Protein AF-A0A0C3KUS0-F1 (afdb_monomer_lite)

Structure (mmCIF, N/CA/C/O backbone):
data_AF-A0A0C3KUS0-F1
#
_entry.id   AF-A0A0C3KUS0-F1
#
loop_
_atom_site.group_PDB
_atom_site.id
_atom_site.type_symbol
_atom_site.label_atom_id
_atom_site.label_alt_id
_atom_site.label_comp_id
_atom_site.label_asym_id
_atom_site.label_entity_id
_atom_site.label_seq_id
_atom_site.pdbx_PDB_ins_code
_atom_site.Cartn_x
_atom_site.Cartn_y
_atom_site.Cartn_z
_atom_site.occupancy
_atom_site.B_iso_or_equiv
_atom_site.auth_seq_id
_atom_site.auth_comp_id
_atom_site.auth_asym_id
_atom_site.auth_atom_id
_atom_site.pdbx_PDB_model_num
ATOM 1 N N . MET A 1 1 ? 31.056 18.976 -49.006 1.00 37.88 1 MET A N 1
ATOM 2 C CA . MET A 1 1 ? 29.911 18.720 -48.110 1.00 37.88 1 MET A CA 1
ATOM 3 C C . MET A 1 1 ? 30.468 18.470 -46.722 1.00 37.88 1 MET A C 1
ATOM 5 O O . MET A 1 1 ? 31.389 17.664 -46.638 1.00 37.88 1 MET A O 1
ATOM 9 N N . PRO A 1 2 ? 29.999 19.153 -45.667 1.00 34.62 2 PRO A N 1
ATOM 10 C CA . PRO A 1 2 ? 30.269 18.672 -44.319 1.00 34.62 2 PRO A CA 1
ATOM 11 C C . PRO A 1 2 ? 29.607 17.288 -44.160 1.00 34.62 2 PRO A C 1
ATOM 13 O O . PRO A 1 2 ? 28.601 17.031 -44.833 1.00 34.62 2 PRO A O 1
ATOM 16 N N . PRO A 1 3 ? 30.160 16.377 -43.341 1.00 36.38 3 PRO A N 1
ATOM 17 C CA . PRO A 1 3 ? 29.471 15.131 -43.033 1.00 36.38 3 PRO A CA 1
ATOM 18 C C . PRO A 1 3 ? 28.109 15.465 -42.404 1.00 36.38 3 PRO A C 1
ATOM 20 O O . PRO A 1 3 ? 27.997 16.493 -41.727 1.00 36.38 3 PRO A O 1
ATOM 23 N N . PRO A 1 4 ? 27.064 14.649 -42.625 1.00 38.53 4 PRO A N 1
ATOM 24 C CA . PRO A 1 4 ? 25.811 14.840 -41.918 1.00 38.53 4 PRO A CA 1
ATOM 25 C C . PRO A 1 4 ? 26.123 14.771 -40.425 1.00 38.53 4 PRO A C 1
ATOM 27 O O . PRO A 1 4 ? 26.674 13.779 -39.947 1.00 38.53 4 PRO A O 1
ATOM 30 N N . SER A 1 5 ? 25.817 15.845 -39.700 1.00 40.88 5 SER A N 1
ATOM 31 C CA . SER A 1 5 ? 25.802 15.841 -38.246 1.00 40.88 5 SER A CA 1
ATOM 32 C C . SER A 1 5 ? 24.797 14.774 -37.827 1.00 40.88 5 SER A C 1
ATOM 34 O O . SER A 1 5 ? 23.591 15.016 -37.827 1.00 40.88 5 SER A O 1
ATOM 36 N N . ALA A 1 6 ? 25.276 13.563 -37.549 1.00 42.50 6 ALA A N 1
ATOM 37 C CA . ALA A 1 6 ? 24.488 12.565 -36.862 1.00 42.50 6 ALA A CA 1
ATOM 38 C C . ALA A 1 6 ? 24.165 13.186 -35.504 1.00 42.50 6 ALA A C 1
ATOM 40 O O . ALA A 1 6 ? 25.028 13.259 -34.631 1.00 42.50 6 ALA A O 1
ATOM 41 N N . ASN A 1 7 ? 22.949 13.712 -35.351 1.00 44.66 7 ASN A N 1
ATOM 42 C CA . ASN A 1 7 ? 22.385 13.937 -34.033 1.00 44.66 7 ASN A CA 1
ATOM 43 C C . ASN A 1 7 ? 22.395 12.560 -33.370 1.00 44.66 7 ASN A C 1
ATOM 45 O O . ASN A 1 7 ? 21.520 11.747 -33.654 1.00 44.66 7 ASN A O 1
ATOM 49 N N . LEU A 1 8 ? 23.442 12.261 -32.594 1.00 57.81 8 LEU A N 1
ATOM 50 C CA . LEU A 1 8 ? 23.548 11.029 -31.827 1.00 57.81 8 LEU A CA 1
ATOM 51 C C . LEU A 1 8 ? 22.375 11.036 -30.853 1.00 57.81 8 LEU A C 1
ATOM 53 O O . LEU A 1 8 ? 22.405 11.709 -29.823 1.00 57.81 8 LEU A O 1
ATOM 57 N N . VAL A 1 9 ? 21.306 10.340 -31.231 1.00 66.44 9 VAL A N 1
ATOM 58 C CA . VAL A 1 9 ? 20.186 10.076 -30.344 1.00 66.44 9 VAL A CA 1
ATOM 59 C C . VAL A 1 9 ? 20.762 9.281 -29.186 1.00 66.44 9 VAL A C 1
ATOM 61 O O . VAL A 1 9 ? 21.372 8.233 -29.371 1.00 66.44 9 VAL A O 1
ATOM 64 N N . ARG A 1 10 ? 20.668 9.842 -27.982 1.00 82.50 10 ARG A N 1
ATOM 65 C CA . ARG A 1 10 ? 21.122 9.150 -26.787 1.00 82.50 10 ARG A CA 1
ATOM 66 C C . ARG A 1 10 ? 20.001 8.214 -26.335 1.00 82.50 10 ARG A C 1
ATOM 68 O O . ARG A 1 10 ? 18.933 8.722 -25.967 1.00 82.50 10 ARG A O 1
ATOM 75 N N . PRO A 1 11 ? 20.223 6.890 -26.302 1.00 90.06 11 PRO A N 1
ATOM 76 C CA . PRO A 1 11 ? 19.172 5.953 -25.948 1.00 90.06 11 PRO A CA 1
ATOM 77 C C . PRO A 1 11 ? 18.719 6.150 -24.499 1.00 90.06 11 PRO A C 1
ATOM 79 O O . PRO A 1 11 ? 19.518 6.442 -23.599 1.00 90.06 11 PRO A O 1
ATOM 82 N N . LEU A 1 12 ? 17.425 5.951 -24.252 1.00 95.62 12 LEU A N 1
ATOM 83 C CA . LEU A 1 12 ? 16.867 5.903 -22.904 1.00 95.62 12 LEU A CA 1
ATOM 84 C C . LEU A 1 12 ? 16.574 4.452 -22.549 1.00 95.62 12 LEU A C 1
ATOM 86 O O . LEU A 1 12 ? 15.675 3.841 -23.107 1.00 95.62 12 LEU A O 1
ATOM 90 N N . LYS A 1 13 ? 17.288 3.910 -21.568 1.00 97.69 13 LYS A N 1
ATOM 91 C CA . LYS A 1 13 ? 17.027 2.590 -21.011 1.00 97.69 13 LYS A CA 1
ATOM 92 C C . LYS A 1 13 ? 16.808 2.717 -19.512 1.00 97.69 13 LYS A C 1
ATOM 94 O O . LYS A 1 13 ? 17.746 2.972 -18.754 1.00 97.69 13 LYS A O 1
ATOM 99 N N . LEU A 1 14 ? 15.553 2.568 -19.105 1.00 98.62 14 LEU A N 1
ATOM 100 C CA . LEU A 1 14 ? 15.075 2.800 -17.749 1.00 98.62 14 LEU A CA 1
ATOM 101 C C . LEU A 1 14 ? 14.833 1.476 -17.019 1.00 98.62 14 LEU A C 1
ATOM 103 O O . LEU A 1 14 ? 13.995 0.683 -17.444 1.00 98.62 14 LEU A O 1
ATOM 107 N N . ALA A 1 15 ? 15.515 1.270 -15.892 1.00 98.69 15 ALA A N 1
ATOM 108 C CA . ALA A 1 15 ? 15.130 0.260 -14.909 1.00 98.69 15 ALA A CA 1
ATOM 109 C C . ALA A 1 15 ? 14.113 0.856 -13.933 1.00 98.69 15 ALA A C 1
ATOM 111 O O . ALA A 1 15 ? 14.375 1.889 -13.322 1.00 98.69 15 ALA A O 1
ATOM 112 N N . VAL A 1 16 ? 12.979 0.191 -13.741 1.00 98.81 16 VAL A N 1
ATOM 113 C CA . VAL A 1 16 ? 11.971 0.535 -12.734 1.00 98.81 16 VAL A CA 1
ATOM 114 C C . VAL A 1 16 ? 11.937 -0.574 -11.687 1.00 98.81 16 VAL A C 1
ATOM 116 O O . VAL A 1 16 ? 11.690 -1.728 -12.022 1.00 98.81 16 VAL A O 1
ATOM 119 N N . VAL A 1 17 ? 12.195 -0.242 -10.422 1.00 98.06 17 VAL A N 1
ATOM 120 C CA . VAL A 1 17 ? 12.192 -1.202 -9.307 1.00 98.06 17 VAL A CA 1
ATOM 121 C C . VAL A 1 17 ? 10.902 -1.055 -8.508 1.00 98.06 17 VAL A C 1
ATOM 123 O O . VAL A 1 17 ? 10.685 -0.041 -7.846 1.00 98.06 17 VAL A O 1
ATOM 126 N N . GLY A 1 18 ? 10.070 -2.089 -8.554 1.00 97.44 18 GLY A N 1
ATOM 127 C CA . GLY A 1 18 ? 8.679 -2.118 -8.113 1.00 97.44 18 GLY A CA 1
ATOM 128 C C . GLY A 1 18 ? 7.721 -2.141 -9.309 1.00 97.44 18 GLY A C 1
ATOM 129 O O . GLY A 1 18 ? 7.984 -1.524 -10.336 1.00 97.44 18 GLY A O 1
ATOM 130 N N . ALA A 1 19 ? 6.584 -2.817 -9.151 1.00 97.75 19 ALA A N 1
ATOM 131 C CA . ALA A 1 19 ? 5.510 -2.937 -10.138 1.00 97.75 19 ALA A CA 1
ATOM 132 C C . ALA A 1 19 ? 4.144 -2.550 -9.553 1.00 97.75 19 ALA A C 1
ATOM 134 O O . ALA A 1 19 ? 3.105 -3.112 -9.897 1.00 97.75 19 ALA A O 1
ATOM 135 N N . GLY A 1 20 ? 4.137 -1.588 -8.628 1.00 97.81 20 GLY A N 1
ATOM 136 C CA . GLY A 1 20 ? 2.919 -0.940 -8.142 1.00 97.81 20 GLY A CA 1
ATOM 137 C C . GLY A 1 20 ? 2.431 0.196 -9.058 1.00 97.81 20 GLY A C 1
ATOM 138 O O . GLY A 1 20 ? 3.017 0.453 -10.111 1.00 97.81 20 GLY A O 1
ATOM 139 N N . PRO A 1 21 ? 1.397 0.947 -8.637 1.00 97.88 21 PRO A N 1
ATOM 140 C CA . PRO A 1 21 ? 0.836 2.054 -9.410 1.00 97.88 21 PRO A CA 1
ATOM 141 C C . PRO A 1 21 ? 1.848 3.093 -9.884 1.00 97.88 21 PRO A C 1
ATOM 143 O O . PRO A 1 21 ? 1.841 3.450 -11.057 1.00 97.88 21 PRO A O 1
ATOM 146 N N . SER A 1 22 ? 2.725 3.583 -8.999 1.00 98.00 22 SER A N 1
ATOM 147 C CA . SER A 1 22 ? 3.685 4.631 -9.374 1.00 98.00 22 SER A CA 1
ATOM 148 C C . SER A 1 22 ? 4.655 4.156 -10.453 1.00 98.00 22 SER A C 1
ATOM 150 O O . SER A 1 22 ? 4.981 4.920 -11.355 1.00 98.00 22 SER A O 1
ATOM 152 N N . ALA A 1 23 ? 5.048 2.882 -10.409 1.00 98.62 23 ALA A N 1
ATOM 153 C CA . ALA A 1 23 ? 5.911 2.268 -11.406 1.00 98.62 23 ALA A CA 1
ATOM 154 C C . ALA A 1 23 ? 5.249 2.252 -12.791 1.00 98.62 23 ALA A C 1
ATOM 156 O O . ALA A 1 23 ? 5.825 2.748 -13.759 1.00 98.62 23 ALA A O 1
ATOM 157 N N . PHE A 1 24 ? 4.016 1.740 -12.879 1.00 98.69 24 PHE A N 1
ATOM 158 C CA . PHE A 1 24 ? 3.283 1.681 -14.142 1.00 98.69 24 PHE A CA 1
ATOM 159 C C . PHE A 1 24 ? 2.906 3.060 -14.676 1.00 98.69 24 PHE A C 1
ATOM 161 O O . PHE A 1 24 ? 3.038 3.296 -15.874 1.00 98.69 24 PHE A O 1
ATOM 168 N N . TYR A 1 25 ? 2.480 3.994 -13.822 1.00 98.69 25 TYR A N 1
ATOM 169 C CA . TYR A 1 25 ? 2.175 5.353 -14.270 1.00 98.69 25 TYR A CA 1
ATOM 170 C C . TYR A 1 25 ? 3.420 6.073 -14.796 1.00 98.69 25 TYR A C 1
ATOM 172 O O . TYR A 1 25 ? 3.344 6.705 -15.850 1.00 98.69 25 TYR A O 1
ATOM 180 N N . ALA A 1 26 ? 4.570 5.935 -14.131 1.00 98.75 26 ALA A N 1
ATOM 181 C CA . ALA A 1 26 ? 5.819 6.510 -14.619 1.00 98.75 26 ALA A CA 1
ATOM 182 C C . ALA A 1 26 ? 6.256 5.871 -15.948 1.00 98.75 26 ALA A C 1
ATOM 184 O O . ALA A 1 26 ? 6.544 6.594 -16.900 1.00 98.75 26 ALA A O 1
ATOM 185 N N . ALA A 1 27 ? 6.229 4.537 -16.050 1.00 98.69 27 ALA A N 1
ATOM 186 C CA . ALA A 1 27 ? 6.541 3.813 -17.285 1.00 98.69 27 ALA A CA 1
ATOM 187 C C . ALA A 1 27 ? 5.629 4.242 -18.447 1.00 98.69 27 ALA A C 1
ATOM 189 O O . ALA A 1 27 ? 6.111 4.596 -19.523 1.00 98.69 27 ALA A O 1
ATOM 190 N N . SER A 1 28 ? 4.316 4.294 -18.204 1.00 98.50 28 SER A N 1
ATOM 191 C CA . SER A 1 28 ? 3.319 4.721 -19.188 1.00 98.50 28 SER A CA 1
ATOM 192 C C . SER A 1 28 ? 3.566 6.153 -19.655 1.00 98.50 28 SER A C 1
ATOM 194 O O . SER A 1 28 ? 3.510 6.447 -20.850 1.00 98.50 28 SER A O 1
ATOM 196 N N . ARG A 1 29 ? 3.893 7.057 -18.722 1.00 98.50 29 ARG A N 1
ATOM 197 C CA . ARG A 1 29 ? 4.201 8.451 -19.041 1.00 98.50 29 ARG A CA 1
ATOM 198 C C . ARG A 1 29 ? 5.455 8.559 -19.900 1.00 98.50 29 ARG A C 1
ATOM 200 O O . ARG A 1 29 ? 5.382 9.215 -20.936 1.00 98.50 29 ARG A O 1
ATOM 207 N N . VAL A 1 30 ? 6.542 7.879 -19.527 1.00 98.50 30 VAL A N 1
ATOM 208 C CA . VAL A 1 30 ? 7.796 7.841 -20.300 1.00 98.50 30 VAL A CA 1
ATOM 209 C C . VAL A 1 30 ? 7.543 7.370 -21.733 1.00 98.50 30 VAL A C 1
ATOM 211 O O . VAL A 1 30 ? 7.866 8.090 -22.675 1.00 98.50 30 VAL A O 1
ATOM 214 N N . LEU A 1 31 ? 6.890 6.217 -21.904 1.00 98.12 31 LEU A N 1
ATOM 215 C CA . LEU A 1 31 ? 6.617 5.635 -23.223 1.00 98.12 31 LEU A CA 1
ATOM 216 C C . LEU A 1 31 ? 5.668 6.495 -24.069 1.00 98.12 31 LEU A C 1
ATOM 218 O O . LEU A 1 31 ? 5.850 6.596 -25.281 1.00 98.12 31 LEU A O 1
ATOM 222 N N . SER A 1 32 ? 4.684 7.151 -23.443 1.00 97.31 32 SER A N 1
ATOM 223 C CA . SER A 1 32 ? 3.756 8.052 -24.143 1.00 97.31 32 SER A CA 1
ATOM 224 C C . SER A 1 32 ? 4.413 9.352 -24.614 1.00 97.31 32 SER A C 1
ATOM 226 O O . SER A 1 32 ? 4.034 9.906 -25.642 1.00 97.31 32 SER A O 1
ATOM 228 N N . LYS A 1 33 ? 5.392 9.856 -23.855 1.00 97.06 33 LYS A N 1
ATOM 229 C CA . LYS A 1 33 ? 6.109 11.105 -24.142 1.00 97.06 33 LYS A CA 1
ATOM 230 C C . LYS A 1 33 ? 7.276 10.916 -25.103 1.00 97.06 33 LYS A C 1
ATOM 232 O O . LYS A 1 33 ? 7.733 11.896 -25.684 1.00 97.06 33 LYS A O 1
ATOM 237 N N . LEU A 1 34 ? 7.714 9.677 -25.300 1.00 95.38 34 LEU A N 1
ATOM 238 C CA . LEU A 1 34 ? 8.667 9.278 -26.326 1.00 95.38 34 LEU A CA 1
ATOM 239 C C . LEU A 1 34 ? 7.976 8.309 -27.295 1.00 95.38 34 LEU A C 1
ATOM 241 O O . LEU A 1 34 ? 8.168 7.108 -27.155 1.00 95.38 34 LEU A O 1
ATOM 245 N N . PRO A 1 35 ? 7.138 8.766 -28.242 1.00 94.38 35 PRO A N 1
ATOM 246 C CA . PRO A 1 35 ? 6.427 7.867 -29.153 1.00 94.38 35 PRO A CA 1
ATOM 247 C C . PRO A 1 35 ? 7.394 7.024 -29.992 1.00 94.38 35 PRO A C 1
ATOM 249 O O . PRO A 1 35 ? 8.399 7.544 -30.462 1.00 94.38 35 PRO A O 1
ATOM 252 N N . SER A 1 36 ? 7.079 5.750 -30.238 1.00 93.69 36 SER A N 1
ATOM 253 C CA . SER A 1 36 ? 7.940 4.839 -31.018 1.00 93.69 36 SER A CA 1
ATOM 254 C C . SER A 1 36 ? 8.195 5.297 -32.458 1.00 93.69 36 SER A C 1
ATOM 256 O O . SER A 1 36 ? 9.147 4.850 -33.080 1.00 93.69 36 SER A O 1
ATOM 258 N N . SER A 1 37 ? 7.370 6.206 -32.981 1.00 92.69 37 SER A N 1
ATOM 259 C CA . SER A 1 37 ? 7.541 6.823 -34.297 1.00 92.69 37 SER A CA 1
ATOM 260 C C . SER A 1 37 ? 8.621 7.913 -34.345 1.00 92.69 37 SER A C 1
ATOM 262 O O . SER A 1 37 ? 8.830 8.497 -35.406 1.00 92.69 37 SER A O 1
ATOM 264 N N . THR A 1 38 ? 9.249 8.268 -33.218 1.00 91.75 38 THR A N 1
ATOM 265 C CA . THR A 1 38 ? 10.353 9.239 -33.170 1.00 91.75 38 THR A CA 1
ATOM 266 C C . THR A 1 38 ? 11.688 8.523 -32.963 1.00 91.75 38 THR A C 1
ATOM 268 O O . THR A 1 38 ? 11.710 7.504 -32.272 1.00 91.75 38 THR A O 1
ATOM 271 N N . PRO A 1 39 ? 12.817 9.065 -33.464 1.00 89.00 39 PRO A N 1
ATOM 272 C CA . PRO A 1 39 ? 14.133 8.454 -33.251 1.00 89.00 39 PRO A CA 1
ATOM 273 C C . PRO A 1 39 ? 14.453 8.219 -31.766 1.00 89.00 39 PRO A C 1
ATOM 275 O O . PRO A 1 39 ? 14.953 7.169 -31.381 1.00 89.00 39 PRO A O 1
ATOM 278 N N . GLN A 1 40 ? 14.095 9.172 -30.898 1.00 88.31 40 GLN A N 1
ATOM 279 C CA . GLN A 1 40 ? 14.289 9.048 -29.450 1.00 88.31 40 GLN A CA 1
ATOM 280 C C . GLN A 1 40 ? 13.403 7.964 -28.824 1.00 88.31 40 GLN A C 1
ATOM 282 O O . GLN A 1 40 ? 13.812 7.313 -27.864 1.00 88.31 40 GLN A O 1
ATOM 287 N N . GLY A 1 41 ? 12.171 7.804 -29.312 1.00 92.88 41 GLY A N 1
ATOM 288 C CA . GLY A 1 41 ? 11.238 6.815 -28.785 1.00 92.88 41 GLY A CA 1
ATOM 289 C C . GLY A 1 41 ? 11.485 5.405 -29.303 1.00 92.88 41 GLY A C 1
ATOM 290 O O . GLY A 1 41 ? 11.205 4.453 -28.575 1.00 92.88 41 GLY A O 1
ATOM 291 N N . GLU A 1 42 ? 12.039 5.253 -30.504 1.00 93.25 42 GLU A N 1
ATOM 292 C CA . GLU A 1 42 ? 12.464 3.960 -31.048 1.00 93.25 42 GLU A CA 1
ATOM 293 C C . GLU A 1 42 ? 13.553 3.313 -30.178 1.00 93.25 42 GLU A C 1
ATOM 295 O O . GLU A 1 42 ? 13.505 2.112 -29.916 1.00 93.25 42 GLU A O 1
ATOM 300 N N . GLU A 1 43 ? 14.475 4.113 -29.640 1.00 93.06 43 GLU A N 1
ATOM 301 C CA . GLU A 1 43 ? 15.557 3.656 -28.756 1.00 93.06 43 GLU A CA 1
ATOM 302 C C . GLU A 1 43 ? 15.194 3.664 -27.259 1.00 93.06 43 GLU A C 1
ATOM 304 O O . GLU A 1 43 ? 16.028 3.351 -26.404 1.00 93.06 43 GLU A O 1
ATOM 309 N N . ALA A 1 44 ? 13.955 4.018 -26.907 1.00 96.44 44 ALA A N 1
ATOM 310 C CA . ALA A 1 44 ? 13.500 3.987 -25.524 1.00 96.44 44 ALA A CA 1
ATOM 311 C C . ALA A 1 44 ? 13.179 2.549 -25.089 1.00 96.44 44 ALA A C 1
ATOM 313 O O . ALA A 1 44 ? 12.483 1.826 -25.800 1.00 96.44 44 ALA A O 1
ATOM 314 N N . ARG A 1 45 ? 13.640 2.131 -23.908 1.00 98.12 45 ARG A N 1
ATOM 315 C CA . ARG A 1 45 ? 13.311 0.846 -23.271 1.00 98.12 45 ARG A CA 1
ATOM 316 C C . ARG A 1 45 ? 12.981 1.041 -21.799 1.00 98.12 45 ARG A C 1
ATOM 318 O O . ARG A 1 45 ? 13.667 1.788 -21.098 1.00 98.12 45 ARG A O 1
ATOM 325 N N . VAL A 1 46 ? 11.958 0.339 -21.318 1.00 98.69 46 VAL A N 1
ATOM 326 C CA . VAL A 1 46 ? 11.548 0.337 -19.908 1.00 98.69 46 VAL A CA 1
ATOM 327 C C . VAL A 1 46 ? 11.507 -1.098 -19.398 1.00 98.69 46 VAL A C 1
ATOM 329 O O . VAL A 1 46 ? 10.688 -1.895 -19.842 1.00 98.69 46 VAL A O 1
ATOM 332 N N . HIS A 1 47 ? 12.386 -1.433 -18.455 1.00 98.75 47 HIS A N 1
ATOM 333 C CA . HIS A 1 47 ? 12.413 -2.738 -17.795 1.00 98.75 47 HIS A CA 1
ATOM 334 C C . HIS A 1 47 ? 11.911 -2.578 -16.365 1.00 98.75 47 HIS A C 1
ATOM 336 O O . HIS A 1 47 ? 12.499 -1.837 -15.579 1.00 98.75 47 HIS A O 1
ATOM 342 N N . MET A 1 48 ? 10.841 -3.279 -16.020 1.00 98.81 48 MET A N 1
ATOM 343 C CA . MET A 1 48 ? 10.216 -3.234 -14.708 1.00 98.81 48 MET A CA 1
ATOM 344 C C . MET A 1 48 ? 10.493 -4.517 -13.933 1.00 98.81 48 MET A C 1
ATOM 346 O O . MET A 1 48 ? 10.257 -5.613 -14.432 1.00 98.81 48 MET A O 1
ATOM 350 N N . TYR A 1 49 ? 10.948 -4.368 -12.696 1.00 98.50 49 TYR A N 1
ATOM 351 C CA . TYR A 1 49 ? 11.311 -5.453 -11.794 1.00 98.50 49 TYR A CA 1
ATOM 352 C C . TYR A 1 49 ? 10.388 -5.462 -10.584 1.00 98.50 49 TYR A C 1
ATOM 354 O O . TYR A 1 49 ? 10.134 -4.405 -10.011 1.00 98.50 49 TYR A O 1
ATOM 362 N N . ASP A 1 50 ? 9.935 -6.630 -10.133 1.00 96.88 50 ASP A N 1
ATOM 363 C CA . ASP A 1 50 ? 9.261 -6.746 -8.838 1.00 96.88 50 ASP A CA 1
ATOM 364 C C . ASP A 1 50 ? 9.672 -8.015 -8.094 1.00 96.88 50 ASP A C 1
ATOM 366 O O . ASP A 1 50 ? 9.792 -9.095 -8.674 1.00 96.88 50 ASP A O 1
ATOM 370 N N . LYS A 1 51 ? 9.854 -7.879 -6.778 1.00 94.06 51 LYS A N 1
ATOM 371 C CA . LYS A 1 51 ? 10.168 -8.998 -5.881 1.00 94.06 51 LYS A CA 1
ATOM 372 C C . LYS A 1 51 ? 9.012 -9.995 -5.768 1.00 94.06 51 LYS A C 1
ATOM 374 O O . LYS A 1 51 ? 9.242 -11.165 -5.484 1.00 94.06 51 LYS A O 1
ATOM 379 N N . SER A 1 52 ? 7.778 -9.531 -5.948 1.00 94.31 52 SER A N 1
ATOM 380 C CA . SER A 1 52 ? 6.583 -10.354 -6.067 1.00 94.31 52 SER A CA 1
ATOM 381 C C . SER A 1 52 ? 6.516 -10.970 -7.459 1.00 94.31 52 SER A C 1
ATOM 383 O O . SER A 1 52 ? 6.879 -10.349 -8.457 1.00 94.31 52 SER A O 1
ATOM 385 N N . TRP A 1 53 ? 6.018 -12.201 -7.532 1.00 93.62 53 TRP A N 1
ATOM 386 C CA . TRP A 1 53 ? 5.737 -12.870 -8.800 1.00 93.62 53 TRP A CA 1
ATOM 387 C C . TRP A 1 53 ? 4.534 -12.255 -9.529 1.00 93.62 53 TRP A C 1
ATOM 389 O O . TRP A 1 53 ? 4.509 -12.264 -10.756 1.00 93.62 53 TRP A O 1
ATOM 399 N N . ALA A 1 54 ? 3.560 -11.713 -8.791 1.00 96.12 54 ALA A N 1
ATOM 400 C CA . ALA A 1 54 ? 2.430 -10.984 -9.358 1.00 96.12 54 ALA A CA 1
ATOM 401 C C . ALA A 1 54 ? 2.703 -9.468 -9.366 1.00 96.12 54 ALA A C 1
ATOM 403 O O . ALA A 1 54 ? 3.179 -8.946 -8.347 1.00 96.12 54 ALA A O 1
ATOM 404 N N . PRO A 1 55 ? 2.345 -8.751 -10.447 1.00 97.12 55 PRO A N 1
ATOM 405 C CA . PRO A 1 55 ? 2.466 -7.302 -10.547 1.00 97.12 55 PRO A CA 1
ATOM 406 C C . PRO A 1 55 ? 1.338 -6.572 -9.791 1.00 97.12 55 PRO A C 1
ATOM 408 O O . PRO A 1 55 ? 0.541 -7.153 -9.052 1.00 97.12 55 PRO A O 1
ATOM 411 N N . HIS A 1 56 ? 1.273 -5.257 -10.010 1.00 97.62 56 HIS A N 1
ATOM 412 C CA . HIS A 1 56 ? 0.255 -4.301 -9.553 1.00 97.62 56 HIS A CA 1
ATOM 413 C C . HIS A 1 56 ? 0.375 -3.850 -8.091 1.00 97.62 56 HIS A C 1
ATOM 415 O O . HIS A 1 56 ? -0.334 -2.927 -7.673 1.00 97.62 56 HIS A O 1
ATOM 421 N N . GLY A 1 57 ? 1.296 -4.430 -7.314 1.00 96.00 57 GLY A N 1
ATOM 422 C CA . GLY A 1 57 ? 1.585 -4.019 -5.939 1.00 96.00 57 GLY A CA 1
ATOM 423 C C . GLY A 1 57 ? 0.312 -3.917 -5.093 1.00 96.00 57 GLY A C 1
ATOM 424 O O . GLY A 1 57 ? -0.504 -4.835 -5.074 1.00 96.00 57 GLY A O 1
ATOM 425 N N . LEU A 1 58 ? 0.099 -2.775 -4.432 1.00 95.19 58 LEU A N 1
ATOM 426 C CA . LEU A 1 58 ? -1.072 -2.554 -3.571 1.00 95.19 58 LEU A CA 1
ATOM 427 C C . LEU A 1 58 ? -2.420 -2.538 -4.305 1.00 95.19 58 LEU A C 1
ATOM 429 O O . LEU A 1 58 ? -3.441 -2.657 -3.644 1.00 95.19 58 LEU A O 1
ATOM 433 N N . VAL A 1 59 ? -2.481 -2.432 -5.636 1.00 96.69 59 VAL A N 1
ATOM 434 C CA . VAL A 1 59 ? -3.773 -2.606 -6.333 1.00 96.69 59 VAL A CA 1
ATOM 435 C C . VAL A 1 59 ? -4.255 -4.046 -6.207 1.00 96.69 59 VAL A C 1
ATOM 437 O O . VAL A 1 59 ? -5.442 -4.290 -6.020 1.00 96.69 59 VAL A O 1
ATOM 440 N N . ARG A 1 60 ? -3.322 -5.002 -6.246 1.00 96.12 60 ARG A N 1
ATOM 441 C CA . ARG A 1 60 ? -3.606 -6.414 -5.992 1.00 96.12 60 ARG A CA 1
ATOM 442 C C . ARG A 1 60 ? -3.616 -6.716 -4.494 1.00 96.12 60 ARG A C 1
ATOM 444 O O . ARG A 1 60 ? -4.556 -7.332 -4.003 1.00 96.12 60 ARG A O 1
ATOM 451 N N . TYR A 1 61 ? -2.597 -6.266 -3.769 1.00 95.06 61 TYR A N 1
ATOM 452 C CA . TYR A 1 61 ? -2.304 -6.682 -2.392 1.00 95.06 61 TYR A CA 1
ATOM 453 C C . TYR A 1 61 ? -2.613 -5.641 -1.308 1.00 95.06 61 TYR A C 1
ATOM 455 O O . TYR A 1 61 ? -2.062 -5.704 -0.214 1.00 95.06 61 TYR A O 1
ATOM 463 N N . GLY A 1 62 ? -3.457 -4.655 -1.606 1.00 94.31 62 GLY A N 1
ATOM 464 C CA . GLY A 1 62 ? -3.809 -3.591 -0.662 1.00 94.31 62 GLY A CA 1
ATOM 465 C C . GLY A 1 62 ? -5.248 -3.107 -0.790 1.00 94.31 62 GLY A C 1
ATOM 466 O O . GLY A 1 62 ? -5.938 -2.990 0.214 1.00 94.31 62 GLY A O 1
ATOM 467 N N . VAL A 1 63 ? -5.706 -2.838 -2.014 1.00 95.06 63 VAL A N 1
ATOM 468 C CA . VAL A 1 63 ? -7.092 -2.448 -2.292 1.00 95.06 63 VAL A CA 1
ATOM 469 C C . VAL A 1 63 ? -8.024 -3.565 -1.840 1.00 95.06 63 VAL A C 1
ATOM 471 O O . VAL A 1 63 ? -7.847 -4.725 -2.224 1.00 95.06 63 VAL A O 1
ATOM 474 N N . ALA A 1 64 ? -9.016 -3.191 -1.034 1.00 93.62 64 ALA A N 1
ATOM 475 C CA . ALA A 1 64 ? -9.980 -4.128 -0.493 1.00 93.62 64 ALA A CA 1
ATOM 476 C C . ALA A 1 64 ? -10.718 -4.884 -1.627 1.00 93.62 64 ALA A C 1
ATOM 478 O O . ALA A 1 64 ? -11.007 -4.309 -2.680 1.00 93.62 64 ALA A O 1
ATOM 479 N N . PRO A 1 65 ? -11.019 -6.180 -1.456 1.00 91.44 65 PRO A N 1
ATOM 480 C CA . PRO A 1 65 ? -11.701 -6.989 -2.466 1.00 91.44 65 PRO A CA 1
ATOM 481 C C . PRO A 1 65 ? -13.068 -6.441 -2.878 1.00 91.44 65 PRO A C 1
ATOM 483 O O . PRO A 1 65 ? -13.444 -6.537 -4.039 1.00 91.44 65 PRO A O 1
ATOM 486 N N . ASP A 1 66 ? -13.774 -5.807 -1.942 1.00 91.06 66 ASP A N 1
ATOM 487 C CA . ASP A 1 66 ? -15.071 -5.157 -2.147 1.00 91.06 66 ASP A CA 1
ATOM 488 C C . ASP A 1 66 ? -14.975 -3.772 -2.814 1.00 91.06 66 ASP A C 1
ATOM 490 O O . ASP A 1 66 ? -15.981 -3.076 -2.929 1.00 91.06 66 ASP A O 1
ATOM 494 N N . HIS A 1 67 ? -13.778 -3.395 -3.283 1.00 92.12 67 HIS A N 1
ATOM 495 C CA . HIS A 1 67 ? -13.474 -2.187 -4.057 1.00 92.12 67 HIS A CA 1
ATOM 496 C C . HIS A 1 67 ? -12.969 -2.508 -5.476 1.00 92.12 67 HIS A C 1
ATOM 498 O O . HIS A 1 67 ? -11.892 -2.036 -5.878 1.00 92.12 67 HIS A O 1
ATOM 504 N N . PRO A 1 68 ? -13.685 -3.325 -6.271 1.00 88.44 68 PRO A N 1
ATOM 505 C CA . PRO A 1 68 ? -13.217 -3.713 -7.598 1.00 88.44 68 PRO A CA 1
ATOM 506 C C . PRO A 1 68 ? -13.024 -2.500 -8.521 1.00 88.44 68 PRO A C 1
ATOM 508 O O . PRO A 1 68 ? -12.101 -2.481 -9.334 1.00 88.44 68 PRO A O 1
ATOM 511 N N . GLU A 1 69 ? -13.803 -1.428 -8.353 1.00 91.25 69 GLU A N 1
ATOM 512 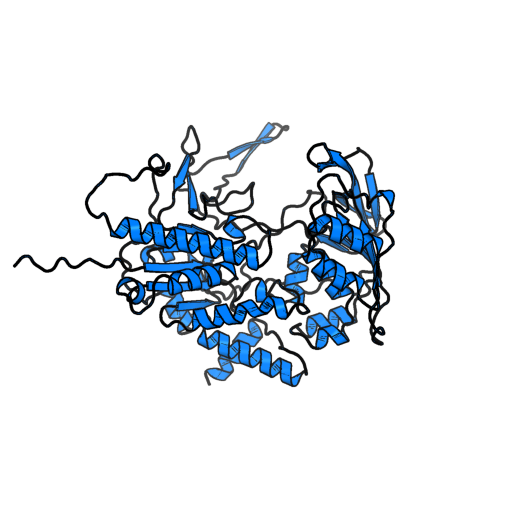C CA . GLU A 1 69 ? -13.708 -0.223 -9.176 1.00 91.25 69 GLU A CA 1
ATOM 513 C C . GLU A 1 69 ? -12.373 0.515 -9.020 1.00 91.25 69 GLU A C 1
ATOM 515 O O . GLU A 1 69 ? -11.896 1.156 -9.960 1.00 91.25 69 GLU A O 1
ATOM 520 N N . VAL A 1 70 ? -11.737 0.403 -7.851 1.00 90.50 70 VAL A N 1
ATOM 521 C CA . VAL A 1 70 ? -10.424 1.003 -7.579 1.00 90.50 70 VAL A CA 1
ATOM 522 C C . VAL A 1 70 ? -9.319 0.243 -8.330 1.00 90.50 70 VAL A C 1
ATOM 524 O O . VAL A 1 70 ? -8.298 0.830 -8.704 1.00 90.50 70 VAL A O 1
ATOM 527 N N . LYS A 1 71 ? -9.545 -1.042 -8.640 1.00 93.62 71 LYS A N 1
ATOM 528 C CA . LYS A 1 71 ? -8.617 -1.897 -9.396 1.00 93.62 71 LYS A CA 1
ATOM 529 C C . LYS A 1 71 ? -8.635 -1.636 -10.908 1.00 93.62 71 LYS A C 1
ATOM 531 O O . LYS A 1 71 ? -7.714 -2.062 -11.598 1.00 93.62 71 LYS A O 1
ATOM 536 N N . ASN A 1 72 ? -9.585 -0.850 -11.424 1.00 93.75 72 ASN A N 1
ATOM 537 C CA . ASN A 1 72 ? -9.710 -0.533 -12.858 1.00 93.75 72 ASN A CA 1
ATOM 538 C C . ASN A 1 72 ? -8.479 0.155 -13.477 1.00 93.75 72 ASN A C 1
ATOM 540 O O . ASN A 1 72 ? -8.317 0.147 -14.697 1.00 93.75 72 ASN A O 1
ATOM 544 N N . CYS A 1 73 ? -7.586 0.733 -12.665 1.00 94.44 73 CYS A N 1
ATOM 545 C CA . CYS A 1 73 ? -6.308 1.257 -13.154 1.00 94.44 73 CYS A CA 1
ATOM 546 C C . CYS A 1 73 ? -5.418 0.183 -13.806 1.00 94.44 73 CYS A C 1
ATOM 548 O O . CYS A 1 73 ? -4.587 0.529 -14.644 1.00 94.44 73 CYS A O 1
ATOM 550 N N . ILE A 1 74 ? -5.644 -1.103 -13.506 1.00 96.25 74 ILE A N 1
ATOM 551 C CA . ILE A 1 74 ? -4.953 -2.230 -14.145 1.00 96.25 74 ILE A CA 1
ATOM 552 C C . ILE A 1 74 ? -5.126 -2.209 -15.666 1.00 96.25 74 ILE A C 1
ATOM 554 O O . ILE A 1 74 ? -4.168 -2.506 -16.365 1.00 96.25 74 ILE A O 1
ATOM 558 N N . HIS A 1 75 ? -6.259 -1.752 -16.212 1.00 96.69 75 HIS A N 1
ATOM 559 C CA . HIS A 1 75 ? -6.418 -1.646 -17.671 1.00 96.69 75 HIS A CA 1
ATOM 560 C C . HIS A 1 75 ? -5.355 -0.741 -18.312 1.00 96.69 75 HIS A C 1
ATOM 562 O O . HIS A 1 75 ? -4.865 -1.019 -19.403 1.00 96.69 75 HIS A O 1
ATOM 568 N N . LYS A 1 76 ? -4.956 0.338 -17.626 1.00 96.44 76 LYS A N 1
ATOM 569 C CA . LYS A 1 76 ? -3.885 1.223 -18.099 1.00 96.44 76 LYS A CA 1
ATOM 570 C C . LYS A 1 76 ? -2.508 0.563 -17.978 1.00 96.44 76 LYS A C 1
ATOM 572 O O . LYS A 1 76 ? -1.613 0.861 -18.771 1.00 96.44 76 LYS A O 1
ATOM 577 N N . PHE A 1 77 ? -2.331 -0.298 -16.981 1.00 98.00 77 PHE A N 1
ATOM 578 C CA . PHE A 1 77 ? -1.092 -1.039 -16.754 1.00 98.00 77 PHE A CA 1
ATOM 579 C C . PHE A 1 77 ? -0.923 -2.128 -17.815 1.00 98.00 77 PHE A C 1
ATOM 581 O O . PHE A 1 77 ? 0.137 -2.186 -18.431 1.00 98.00 77 PHE A O 1
ATOM 588 N N . ASP A 1 78 ? -1.995 -2.866 -18.116 1.00 97.88 78 ASP A N 1
ATOM 589 C CA . ASP A 1 78 ? -2.075 -3.825 -19.220 1.00 97.88 78 ASP A CA 1
ATOM 590 C C . ASP A 1 78 ? -1.696 -3.161 -20.553 1.00 97.88 78 ASP A C 1
ATOM 592 O O . ASP A 1 78 ? -0.753 -3.603 -21.200 1.00 97.88 78 ASP A O 1
ATOM 596 N N . GLN A 1 79 ? -2.315 -2.023 -20.895 1.00 97.56 79 GLN A N 1
ATOM 597 C CA . GLN A 1 79 ? -1.965 -1.250 -22.101 1.00 97.56 79 GLN A CA 1
ATOM 598 C C . GLN A 1 79 ? -0.497 -0.812 -22.141 1.00 97.56 79 GLN A C 1
ATOM 600 O O . GLN A 1 79 ? 0.103 -0.712 -23.205 1.00 97.56 79 GLN A O 1
ATOM 605 N N . THR A 1 80 ? 0.086 -0.484 -20.986 1.00 97.69 80 THR A N 1
ATOM 606 C CA . THR A 1 80 ? 1.497 -0.075 -20.917 1.00 97.69 80 THR A CA 1
ATOM 607 C C . THR A 1 80 ? 2.417 -1.265 -21.168 1.00 97.69 80 THR A C 1
ATOM 609 O O . THR A 1 80 ? 3.458 -1.107 -21.798 1.00 97.69 80 THR A O 1
ATOM 612 N N . ALA A 1 81 ? 2.030 -2.448 -20.696 1.00 97.81 81 ALA A N 1
ATOM 613 C CA . ALA A 1 81 ? 2.809 -3.665 -20.844 1.00 97.81 81 ALA A CA 1
ATOM 614 C C . ALA A 1 81 ? 2.693 -4.328 -22.227 1.00 97.81 81 ALA A C 1
ATOM 616 O O . ALA A 1 81 ? 3.485 -5.212 -22.542 1.00 97.81 81 ALA A O 1
ATOM 617 N N . GLU A 1 82 ? 1.734 -3.897 -23.049 1.00 96.94 82 GLU A N 1
ATOM 618 C CA . GLU A 1 82 ? 1.618 -4.269 -24.465 1.00 96.94 82 GLU A CA 1
ATOM 619 C C . GLU A 1 82 ? 2.610 -3.516 -25.371 1.00 96.94 82 GLU A C 1
ATOM 621 O O . GLU A 1 82 ? 2.823 -3.925 -26.512 1.00 96.94 82 GLU A O 1
ATOM 626 N N . ASP A 1 83 ? 3.231 -2.429 -24.893 1.00 97.88 83 ASP A N 1
ATOM 627 C CA . ASP A 1 83 ? 4.251 -1.709 -25.661 1.00 97.88 83 ASP A CA 1
ATOM 628 C C . ASP A 1 83 ? 5.495 -2.607 -25.848 1.00 97.88 83 ASP A C 1
ATOM 630 O O . ASP A 1 83 ? 6.065 -3.059 -24.854 1.00 97.88 83 ASP A O 1
ATOM 634 N N . PRO A 1 84 ? 5.978 -2.849 -27.084 1.00 96.88 84 PRO A N 1
ATOM 635 C CA . PRO A 1 84 ? 7.125 -3.731 -27.333 1.00 96.88 84 PRO A CA 1
ATOM 636 C C . PRO A 1 84 ? 8.433 -3.232 -26.702 1.00 96.88 84 PRO A C 1
ATOM 638 O O . PRO A 1 84 ? 9.399 -3.982 -26.598 1.00 96.88 84 PRO A O 1
ATOM 641 N N . ARG A 1 85 ? 8.482 -1.966 -26.278 1.00 97.94 85 ARG A N 1
ATOM 642 C CA . ARG A 1 85 ? 9.623 -1.355 -25.585 1.00 97.94 85 ARG A CA 1
ATOM 643 C C . ARG A 1 85 ? 9.578 -1.566 -24.072 1.00 97.94 85 ARG A C 1
ATOM 645 O O . ARG A 1 85 ? 10.488 -1.126 -23.362 1.00 97.94 85 ARG A O 1
ATOM 652 N N . PHE A 1 86 ? 8.511 -2.181 -23.570 1.00 98.62 86 PHE A N 1
ATOM 653 C CA . PHE A 1 86 ? 8.322 -2.523 -22.173 1.00 98.62 86 PHE A CA 1
ATOM 654 C C . PHE A 1 86 ? 8.675 -3.991 -21.921 1.00 98.62 86 PHE A C 1
ATOM 656 O O . PHE A 1 86 ? 8.317 -4.886 -22.678 1.00 98.62 86 PHE A O 1
ATOM 663 N N . SER A 1 87 ? 9.356 -4.257 -20.811 1.00 98.44 87 SER A N 1
ATOM 664 C CA . SER A 1 87 ? 9.627 -5.611 -20.329 1.00 98.44 87 SER A CA 1
ATOM 665 C C . SER A 1 87 ? 9.365 -5.698 -18.833 1.00 98.44 87 SER A C 1
ATOM 667 O O . SER A 1 87 ? 9.764 -4.815 -18.077 1.00 98.44 87 SER A O 1
ATOM 669 N N . TYR A 1 88 ? 8.713 -6.774 -18.395 1.00 98.62 88 TYR A N 1
ATOM 670 C CA . TYR A 1 88 ? 8.422 -7.044 -16.986 1.00 98.62 88 TYR A CA 1
ATOM 671 C C . TYR A 1 88 ? 9.157 -8.293 -16.503 1.00 98.62 88 TYR A C 1
ATOM 673 O O . TYR A 1 88 ? 9.159 -9.314 -17.190 1.00 98.62 88 TYR A O 1
ATOM 681 N N . PHE A 1 89 ? 9.715 -8.206 -15.297 1.00 98.25 89 PHE A N 1
ATOM 682 C CA . PHE A 1 89 ? 10.432 -9.268 -14.603 1.00 98.25 89 PHE A CA 1
ATOM 683 C C . PHE A 1 89 ? 9.928 -9.369 -13.153 1.00 98.25 89 PHE A C 1
ATOM 685 O O . PHE A 1 89 ? 10.472 -8.755 -12.231 1.00 98.25 89 PHE A O 1
ATOM 692 N N . GLY A 1 90 ? 8.857 -10.136 -12.950 1.00 97.25 90 GLY A N 1
ATOM 693 C CA . GLY A 1 90 ? 8.355 -10.512 -11.629 1.00 97.25 90 GLY A CA 1
ATOM 694 C C . GLY A 1 90 ? 9.176 -11.633 -10.996 1.00 97.25 90 GLY A C 1
ATOM 695 O O . GLY A 1 90 ? 9.909 -12.351 -11.679 1.00 97.25 90 GLY A O 1
ATOM 696 N N . ASN A 1 91 ? 9.033 -11.813 -9.685 1.00 95.88 91 ASN A N 1
ATOM 697 C CA . ASN A 1 91 ? 9.847 -12.732 -8.882 1.00 95.88 91 ASN A CA 1
ATOM 698 C C . ASN A 1 91 ? 11.360 -12.414 -8.963 1.00 95.88 91 ASN A C 1
ATOM 700 O O . ASN A 1 91 ? 12.199 -13.309 -8.855 1.00 95.88 91 ASN A O 1
ATOM 704 N N . VAL A 1 92 ? 11.707 -11.136 -9.157 1.00 95.75 92 VAL A N 1
ATOM 705 C CA . VAL A 1 92 ? 13.078 -10.609 -9.192 1.00 95.75 92 VAL A CA 1
ATOM 706 C C . VAL A 1 92 ? 13.220 -9.503 -8.150 1.00 95.75 92 VAL A C 1
ATOM 708 O O . VAL A 1 92 ? 12.721 -8.389 -8.300 1.00 95.75 92 VAL A O 1
ATOM 711 N N . SER A 1 93 ? 13.918 -9.810 -7.066 1.00 93.81 93 SER A N 1
ATOM 712 C CA . SER A 1 93 ? 14.222 -8.871 -5.997 1.00 93.81 93 SER A CA 1
ATOM 713 C C . SER A 1 93 ? 15.520 -8.119 -6.267 1.00 93.81 93 SER A C 1
ATOM 715 O O . SER A 1 93 ? 16.572 -8.732 -6.440 1.00 93.81 93 SER A O 1
ATOM 717 N N . ILE A 1 94 ? 15.444 -6.790 -6.200 1.00 92.88 94 ILE A N 1
ATOM 718 C CA . ILE A 1 94 ? 16.599 -5.889 -6.221 1.00 92.88 94 ILE A CA 1
ATOM 719 C C . ILE A 1 94 ? 16.881 -5.405 -4.787 1.00 92.88 94 ILE A C 1
ATOM 721 O O . ILE A 1 94 ? 15.992 -4.835 -4.152 1.00 92.88 94 ILE A O 1
ATOM 725 N N . SER A 1 95 ? 18.095 -5.612 -4.272 1.00 86.44 95 SER A N 1
ATOM 726 C CA . SER A 1 95 ? 18.537 -5.201 -2.917 1.00 86.44 95 SER A CA 1
ATOM 727 C C . SER A 1 95 ? 19.980 -4.671 -2.936 1.00 86.44 95 SER A C 1
ATOM 729 O O . SER A 1 95 ? 20.683 -4.917 -3.903 1.00 86.44 95 SER A O 1
ATOM 731 N N . SER A 1 96 ? 20.484 -3.964 -1.908 1.00 75.25 96 SER A N 1
ATOM 732 C CA . SER A 1 96 ? 21.929 -3.583 -1.894 1.00 75.25 96 SER A CA 1
ATOM 733 C C . SER A 1 96 ? 22.859 -4.636 -1.317 1.00 75.25 96 SER A C 1
ATOM 735 O O . SER A 1 96 ? 24.057 -4.398 -1.209 1.00 75.25 96 SER A O 1
ATOM 737 N N . SER A 1 97 ? 22.323 -5.765 -0.874 1.00 69.38 97 SER A N 1
ATOM 738 C CA . SER A 1 97 ? 23.132 -6.911 -0.488 1.00 69.38 97 SER A CA 1
ATOM 739 C C . SER A 1 97 ? 22.398 -8.191 -0.846 1.00 69.38 97 SER A C 1
ATOM 741 O O . SER A 1 97 ? 21.184 -8.306 -0.630 1.00 69.38 97 SER A O 1
ATOM 743 N N . SER A 1 98 ? 23.141 -9.129 -1.426 1.00 67.38 98 SER A N 1
ATOM 744 C CA . SER A 1 98 ? 22.691 -10.485 -1.701 1.00 67.38 98 SER A CA 1
ATOM 745 C C . SER A 1 98 ? 23.360 -11.466 -0.718 1.00 67.38 98 SER A C 1
ATOM 747 O O . SER A 1 98 ? 24.582 -11.434 -0.562 1.00 67.38 98 SER A O 1
ATOM 749 N N . PRO A 1 99 ? 22.602 -12.339 -0.025 1.00 73.12 99 PRO A N 1
ATOM 750 C CA . PRO A 1 99 ? 21.160 -12.514 -0.145 1.00 73.12 99 PRO A CA 1
ATOM 751 C C . PRO A 1 99 ? 20.352 -11.480 0.661 1.00 73.12 99 PRO A C 1
ATOM 753 O O . PRO A 1 99 ? 20.660 -11.176 1.817 1.00 73.12 99 PRO A O 1
ATOM 756 N N . ALA A 1 100 ? 19.261 -10.995 0.070 1.00 73.88 100 ALA A N 1
ATOM 757 C CA . ALA A 1 100 ? 18.263 -10.173 0.735 1.00 73.88 100 ALA A CA 1
ATOM 758 C C . ALA A 1 100 ? 17.583 -10.956 1.867 1.00 73.88 100 ALA A C 1
ATOM 760 O O . ALA A 1 100 ? 17.188 -12.116 1.714 1.00 73.88 100 ALA A O 1
ATOM 761 N N . LYS A 1 101 ? 17.393 -10.295 3.010 1.00 70.31 101 LYS A N 1
ATOM 762 C CA . LYS A 1 101 ? 16.639 -10.844 4.143 1.00 70.31 101 LYS A CA 1
ATOM 763 C C . LYS A 1 101 ? 15.148 -10.541 3.966 1.00 70.31 101 LYS A C 1
ATOM 765 O O . LYS A 1 101 ? 14.790 -9.483 3.457 1.00 70.31 101 LYS A O 1
ATOM 770 N N . ASN A 1 102 ? 14.281 -11.442 4.433 1.00 71.19 102 ASN A N 1
ATOM 771 C CA . ASN A 1 102 ? 12.821 -11.255 4.485 1.00 71.19 102 ASN A CA 1
ATOM 772 C C . ASN A 1 102 ? 12.146 -11.019 3.118 1.00 71.19 102 ASN A C 1
ATOM 774 O O . ASN A 1 102 ? 11.318 -10.118 2.959 1.00 71.19 102 ASN A O 1
ATOM 778 N N . LEU A 1 103 ? 12.492 -11.829 2.115 1.00 80.75 103 LEU A N 1
ATOM 779 C CA . LEU A 1 103 ? 11.784 -11.808 0.836 1.00 80.75 103 LEU A CA 1
ATOM 780 C C . LEU A 1 103 ? 10.366 -12.380 0.979 1.00 80.75 103 LEU A C 1
ATOM 782 O O . LEU A 1 103 ? 10.202 -13.396 1.653 1.00 80.75 103 LEU A O 1
ATOM 786 N N . PRO A 1 104 ? 9.358 -11.803 0.291 1.00 78.94 104 PRO A N 1
ATOM 787 C CA . PRO A 1 104 ? 8.023 -12.400 0.210 1.00 78.94 104 PRO A CA 1
ATOM 788 C C . PRO A 1 104 ? 8.049 -13.823 -0.356 1.00 78.94 104 PRO A C 1
ATOM 790 O O . PRO A 1 104 ? 7.225 -14.650 0.004 1.00 78.94 104 PRO A O 1
ATOM 793 N N . ASN A 1 105 ? 9.001 -14.093 -1.250 1.00 85.25 105 ASN A N 1
ATOM 794 C CA . ASN A 1 105 ? 9.262 -15.411 -1.795 1.00 85.25 105 ASN A CA 1
ATOM 795 C C . ASN A 1 105 ? 10.771 -15.700 -1.721 1.00 85.25 105 ASN A C 1
ATOM 797 O O . ASN A 1 105 ? 11.538 -15.043 -2.429 1.00 85.25 105 ASN A O 1
ATOM 801 N N . PRO A 1 106 ? 11.223 -16.678 -0.916 1.00 84.44 106 PRO A N 1
ATOM 802 C CA . PRO A 1 106 ? 12.631 -17.075 -0.864 1.00 84.44 106 PRO A CA 1
ATOM 803 C C . PRO A 1 106 ? 13.188 -17.559 -2.212 1.00 84.44 106 PRO A C 1
ATOM 805 O O . PRO A 1 106 ? 14.392 -17.465 -2.441 1.00 84.44 106 PRO A O 1
ATOM 808 N N . ALA A 1 107 ? 12.321 -18.043 -3.110 1.00 86.56 107 ALA A N 1
ATOM 809 C CA . ALA A 1 107 ? 12.688 -18.493 -4.451 1.00 86.56 107 ALA A CA 1
ATOM 810 C C . ALA A 1 107 ? 12.819 -17.350 -5.478 1.00 86.56 107 ALA A C 1
ATOM 812 O O . ALA A 1 107 ? 13.066 -17.613 -6.658 1.00 86.56 107 ALA A O 1
ATOM 813 N N . ALA A 1 108 ? 12.642 -16.089 -5.068 1.00 90.31 108 ALA A N 1
ATOM 814 C CA . ALA A 1 108 ? 12.850 -14.952 -5.956 1.00 90.31 108 ALA A CA 1
ATOM 815 C C . ALA A 1 108 ? 14.314 -14.862 -6.416 1.00 90.31 108 ALA A C 1
ATOM 817 O O . ALA A 1 108 ? 15.258 -15.116 -5.660 1.00 90.31 108 ALA A O 1
ATOM 818 N N . VAL A 1 109 ? 14.508 -14.467 -7.673 1.00 92.62 109 VAL A N 1
ATOM 819 C CA . VAL A 1 109 ? 15.826 -14.125 -8.217 1.00 92.62 109 VAL A CA 1
ATOM 820 C C . VAL A 1 109 ? 16.337 -12.910 -7.457 1.00 92.62 109 VAL A C 1
ATOM 822 O O . VAL A 1 109 ? 15.600 -11.949 -7.282 1.00 92.62 109 VAL A O 1
ATOM 825 N N . GLN A 1 110 ? 17.579 -12.944 -6.991 1.00 91.50 110 GLN A N 1
ATOM 826 C CA . GLN A 1 110 ? 18.159 -11.857 -6.206 1.00 91.50 110 GLN A CA 1
ATOM 827 C C . GLN A 1 110 ? 19.266 -11.213 -7.022 1.00 91.50 110 GLN A C 1
ATOM 829 O O . GLN A 1 110 ? 20.170 -11.916 -7.473 1.00 91.50 110 GLN A O 1
ATOM 834 N N . ILE A 1 111 ? 19.152 -9.906 -7.225 1.00 91.44 111 ILE A N 1
ATOM 835 C CA . ILE A 1 111 ? 20.074 -9.080 -7.999 1.00 91.44 111 ILE A CA 1
ATOM 836 C C . ILE A 1 111 ? 20.502 -7.927 -7.099 1.00 91.44 111 ILE A C 1
ATOM 838 O O . ILE A 1 111 ? 19.654 -7.309 -6.443 1.00 91.44 111 ILE A O 1
ATOM 842 N N . GLU A 1 112 ? 21.799 -7.633 -7.046 1.00 91.69 112 GLU A N 1
ATOM 843 C CA . GLU A 1 112 ? 22.243 -6.461 -6.305 1.00 91.69 112 GLU A CA 1
ATOM 844 C C . GLU A 1 112 ? 21.893 -5.191 -7.082 1.00 91.69 112 GLU A C 1
ATOM 846 O O . GLU A 1 112 ? 21.923 -5.150 -8.310 1.00 91.69 112 GLU A O 1
ATOM 851 N N . LEU A 1 113 ? 21.557 -4.115 -6.377 1.00 91.94 113 LEU A N 1
ATOM 852 C CA . LEU A 1 113 ? 21.197 -2.841 -6.993 1.00 91.94 113 LEU A CA 1
ATOM 853 C C . LEU A 1 113 ? 22.313 -2.328 -7.916 1.00 91.94 113 LEU A C 1
ATOM 855 O O . LEU A 1 113 ? 22.026 -1.769 -8.974 1.00 91.94 113 LEU A O 1
ATOM 859 N N . SER A 1 114 ? 23.572 -2.557 -7.535 1.00 91.31 114 SER A N 1
ATOM 860 C CA . SER A 1 114 ? 24.757 -2.234 -8.332 1.00 91.31 114 SER A CA 1
ATOM 861 C C . SER A 1 114 ? 24.845 -3.008 -9.644 1.00 91.31 114 SER A C 1
ATOM 863 O O . SER A 1 114 ? 25.379 -2.467 -10.608 1.00 91.31 114 SER A O 1
ATOM 865 N N . ASP A 1 115 ? 24.271 -4.210 -9.729 1.00 92.94 115 ASP A N 1
ATOM 866 C CA . ASP A 1 115 ? 24.261 -5.007 -10.961 1.00 92.94 115 ASP A CA 1
ATOM 867 C C . ASP A 1 115 ? 23.373 -4.378 -12.042 1.00 92.94 115 ASP A C 1
ATOM 869 O O . ASP A 1 115 ? 23.508 -4.693 -13.222 1.00 92.94 115 ASP A O 1
ATOM 873 N N . LEU A 1 116 ? 22.467 -3.462 -11.675 1.00 95.00 116 LEU A N 1
ATOM 874 C CA . LEU A 1 116 ? 21.685 -2.703 -12.651 1.00 95.00 116 LEU A CA 1
ATOM 875 C C . LEU A 1 116 ? 22.512 -1.584 -13.298 1.00 95.00 116 LEU A C 1
ATOM 877 O O . LEU A 1 116 ? 22.303 -1.249 -14.462 1.00 95.00 116 LEU A O 1
ATOM 881 N N . PHE A 1 117 ? 23.462 -0.988 -12.582 1.00 94.38 117 PHE A N 1
ATOM 882 C CA . PHE A 1 117 ? 24.133 0.239 -13.022 1.00 94.38 117 PHE A CA 1
ATOM 883 C C . PHE A 1 117 ? 24.817 0.140 -14.402 1.00 94.38 117 PHE A C 1
ATOM 885 O O . PHE A 1 117 ? 24.635 1.063 -15.203 1.00 94.38 117 PHE A O 1
ATOM 892 N N . PRO A 1 118 ? 25.510 -0.963 -14.760 1.00 94.44 118 PRO A N 1
ATOM 893 C CA . PRO A 1 118 ? 26.128 -1.112 -16.080 1.00 94.44 118 PRO A CA 1
ATOM 894 C C . PRO A 1 118 ? 25.127 -1.274 -17.235 1.00 94.44 118 PRO A C 1
ATOM 896 O O . PRO A 1 118 ? 25.491 -1.057 -18.392 1.00 94.44 118 PRO A O 1
ATOM 899 N N . HIS A 1 119 ? 23.885 -1.672 -16.942 1.00 95.94 119 HIS A N 1
ATOM 900 C CA . HIS A 1 119 ? 22.887 -2.085 -17.935 1.00 95.94 119 HIS A CA 1
ATOM 901 C C . HIS A 1 119 ? 21.854 -1.003 -18.273 1.00 95.94 119 HIS A C 1
ATOM 903 O O . HIS A 1 119 ? 21.109 -1.157 -19.242 1.00 95.94 119 HIS A O 1
ATOM 909 N N . TYR A 1 120 ? 21.790 0.077 -17.494 1.00 97.56 120 TYR A N 1
ATOM 910 C CA . TYR A 1 120 ? 20.722 1.072 -17.580 1.00 97.56 120 TYR A CA 1
ATOM 911 C C . TYR A 1 120 ? 21.267 2.495 -17.623 1.00 97.56 120 TYR A C 1
ATOM 913 O O . TYR A 1 120 ? 22.227 2.822 -16.928 1.00 97.56 120 TYR A O 1
ATOM 921 N N . THR A 1 121 ? 20.604 3.363 -18.394 1.00 96.94 121 THR A N 1
ATOM 922 C CA . THR A 1 121 ? 20.919 4.799 -18.403 1.00 96.94 121 THR A CA 1
ATOM 923 C C . THR A 1 121 ? 20.236 5.541 -17.263 1.00 96.94 121 THR A C 1
ATOM 925 O O . THR A 1 121 ? 20.764 6.557 -16.808 1.00 96.94 121 THR A O 1
ATOM 928 N N . HIS A 1 122 ? 19.088 5.034 -16.798 1.00 98.12 122 HIS A N 1
ATOM 929 C CA . HIS A 1 122 ? 18.283 5.619 -15.727 1.00 98.12 122 HIS A CA 1
ATOM 930 C C . HIS A 1 122 ? 17.717 4.537 -14.805 1.00 98.12 122 HIS A C 1
ATOM 932 O O . HIS A 1 122 ? 17.442 3.413 -15.232 1.00 98.12 122 HIS A O 1
ATOM 938 N N . LEU A 1 123 ? 17.500 4.901 -13.545 1.00 98.38 123 LEU A N 1
ATOM 939 C CA . LEU A 1 123 ? 16.889 4.051 -12.528 1.00 98.38 123 LEU A CA 1
ATOM 940 C C . LEU A 1 123 ? 15.740 4.800 -11.851 1.00 98.38 123 LEU A C 1
ATOM 942 O O . LEU A 1 123 ? 15.918 5.925 -11.395 1.00 98.38 123 LEU A O 1
ATOM 946 N N . LEU A 1 124 ? 14.579 4.163 -11.737 1.00 98.62 124 LEU A N 1
ATOM 947 C CA . LEU A 1 124 ? 13.429 4.650 -10.986 1.00 98.62 124 LEU A CA 1
ATOM 948 C C . LEU A 1 124 ? 13.091 3.679 -9.852 1.00 98.62 124 LEU A C 1
ATOM 950 O O . LEU A 1 124 ? 12.728 2.528 -10.081 1.00 98.62 124 LEU A O 1
ATOM 954 N N . LEU A 1 125 ? 13.151 4.170 -8.620 1.00 98.00 125 LEU A N 1
ATOM 955 C CA . LEU A 1 125 ? 12.792 3.444 -7.410 1.00 98.00 125 LEU A CA 1
ATOM 956 C C . LEU A 1 125 ? 11.309 3.685 -7.091 1.00 98.00 125 LEU A C 1
ATOM 958 O O . LEU A 1 125 ? 10.910 4.755 -6.637 1.00 98.00 125 LEU A O 1
ATOM 962 N N . ALA A 1 126 ? 10.476 2.680 -7.332 1.00 97.62 126 ALA A N 1
ATOM 963 C CA . ALA A 1 126 ? 9.027 2.703 -7.136 1.00 97.62 126 ALA A CA 1
ATOM 964 C C . ALA A 1 126 ? 8.580 1.620 -6.131 1.00 97.62 126 ALA A C 1
ATOM 966 O O . ALA A 1 126 ? 7.547 0.972 -6.293 1.00 97.62 126 ALA A O 1
ATOM 967 N N . ILE A 1 127 ? 9.365 1.433 -5.064 1.00 94.56 127 ILE A N 1
ATOM 968 C CA . ILE A 1 127 ? 9.251 0.310 -4.112 1.00 94.56 127 ILE A CA 1
ATOM 969 C C . ILE A 1 127 ? 8.121 0.435 -3.073 1.00 94.56 127 ILE A C 1
ATOM 971 O O . ILE A 1 127 ? 7.930 -0.461 -2.251 1.00 94.56 127 ILE A O 1
ATOM 975 N N . GLY A 1 128 ? 7.379 1.544 -3.081 1.00 94.56 128 GLY A N 1
ATOM 976 C CA . GLY A 1 128 ? 6.312 1.807 -2.114 1.00 94.56 128 GLY A CA 1
ATOM 977 C C . GLY A 1 128 ? 6.796 1.881 -0.657 1.00 94.56 128 GLY A C 1
ATOM 978 O O . GLY A 1 128 ? 7.929 2.270 -0.376 1.00 94.56 128 GLY A O 1
ATOM 979 N N . SER A 1 129 ? 5.913 1.528 0.282 1.00 92.19 129 SER A N 1
ATOM 980 C CA . SER A 1 129 ? 6.186 1.535 1.725 1.00 92.19 129 SER A CA 1
ATOM 981 C C . SER A 1 129 ? 5.686 0.257 2.402 1.00 92.19 129 SER A C 1
ATOM 983 O O . SER A 1 129 ? 4.532 0.148 2.819 1.00 92.19 129 SER A O 1
ATOM 985 N N . ALA A 1 130 ? 6.579 -0.728 2.487 1.00 86.94 130 ALA A N 1
ATOM 986 C CA . ALA A 1 130 ? 6.268 -2.089 2.920 1.00 86.94 130 ALA A CA 1
ATOM 987 C C . ALA A 1 130 ? 6.604 -2.385 4.395 1.00 86.94 130 ALA A C 1
ATOM 989 O O . ALA A 1 130 ? 6.456 -3.525 4.821 1.00 86.94 130 ALA A O 1
ATOM 990 N N . SER A 1 131 ? 7.075 -1.400 5.170 1.00 88.38 131 SER A N 1
ATOM 991 C CA . SER A 1 131 ? 7.393 -1.577 6.594 1.00 88.38 131 SER A CA 1
ATOM 992 C C . SER A 1 131 ? 6.389 -0.836 7.480 1.00 88.38 131 SER A C 1
ATOM 994 O O . SER A 1 131 ? 6.150 0.346 7.233 1.00 88.38 131 SER A O 1
ATOM 996 N N . PRO A 1 132 ? 5.787 -1.458 8.504 1.00 90.50 132 PRO A N 1
ATOM 997 C CA . PRO A 1 132 ? 4.922 -0.755 9.449 1.00 90.50 132 PRO A CA 1
ATOM 998 C C . PRO A 1 132 ? 5.639 0.419 10.133 1.00 90.50 132 PRO A C 1
ATOM 1000 O O . PRO A 1 132 ? 6.840 0.367 10.406 1.00 90.50 132 PRO A O 1
ATOM 1003 N N . ALA A 1 133 ? 4.915 1.503 10.421 1.00 89.50 133 ALA A N 1
ATOM 1004 C CA . ALA A 1 133 ? 5.473 2.586 11.225 1.00 89.50 133 ALA A CA 1
ATOM 1005 C C . ALA A 1 133 ? 5.763 2.106 12.665 1.00 89.50 133 ALA A C 1
ATOM 1007 O O . ALA A 1 133 ? 5.008 1.294 13.202 1.00 89.50 133 ALA A O 1
ATOM 1008 N N . PRO A 1 134 ? 6.835 2.609 13.307 1.00 89.31 134 PRO A N 1
ATOM 1009 C CA . PRO A 1 134 ? 7.195 2.195 14.655 1.00 89.31 134 PRO A CA 1
ATOM 1010 C C . PRO A 1 134 ? 6.110 2.585 15.661 1.00 89.31 134 PRO A C 1
ATOM 1012 O O . PRO A 1 134 ? 5.517 3.665 15.577 1.00 89.31 134 PRO A O 1
ATOM 1015 N N . LEU A 1 135 ? 5.893 1.704 16.633 1.00 92.12 135 LEU A N 1
ATOM 1016 C CA . LEU A 1 135 ? 4.978 1.899 17.751 1.00 92.12 135 LEU A CA 1
ATOM 1017 C C . LEU A 1 135 ? 5.754 2.256 19.028 1.00 92.12 135 LEU A C 1
ATOM 1019 O O . LEU A 1 135 ? 6.965 2.021 19.095 1.00 92.12 135 LEU A O 1
ATOM 1023 N N . PRO A 1 136 ? 5.086 2.818 20.053 1.00 93.25 136 PRO A N 1
ATOM 1024 C CA . PRO A 1 136 ? 5.661 2.921 21.389 1.00 93.25 136 PRO A CA 1
ATOM 1025 C C . PRO A 1 136 ? 6.208 1.560 21.861 1.00 93.25 136 PRO A C 1
ATOM 1027 O O . PRO A 1 136 ? 5.534 0.553 21.652 1.00 93.25 136 PRO A O 1
ATOM 1030 N N . PRO A 1 137 ? 7.380 1.495 22.523 1.00 91.25 137 PRO A N 1
ATOM 1031 C CA . PRO A 1 137 ? 8.008 0.220 22.889 1.00 91.25 137 PRO A CA 1
ATOM 1032 C C . PRO A 1 137 ? 7.138 -0.722 23.735 1.00 91.25 137 PRO A C 1
ATOM 1034 O O . PRO A 1 137 ? 7.285 -1.935 23.643 1.00 91.25 137 PRO A O 1
ATOM 1037 N N . GLY A 1 138 ? 6.235 -0.177 24.558 1.00 92.69 138 GLY A N 1
ATOM 1038 C CA . GLY A 1 138 ? 5.316 -0.962 25.390 1.00 92.69 138 GLY A CA 1
ATOM 1039 C C . GLY A 1 138 ? 4.052 -1.442 24.670 1.00 92.69 138 GLY A C 1
ATOM 1040 O O . GLY A 1 138 ? 3.261 -2.172 25.264 1.00 92.69 138 GLY A O 1
ATOM 1041 N N . LEU A 1 139 ? 3.819 -1.018 23.424 1.00 95.25 139 LEU A N 1
ATOM 1042 C CA . LEU A 1 139 ? 2.609 -1.323 22.665 1.00 95.25 139 LEU A CA 1
ATOM 1043 C C . LEU A 1 139 ? 2.836 -2.525 21.745 1.00 95.25 139 LEU A C 1
ATOM 1045 O O . LEU A 1 139 ? 3.514 -2.422 20.724 1.00 95.25 139 LEU A O 1
ATOM 1049 N N . GLN A 1 140 ? 2.211 -3.650 22.079 1.00 94.75 140 GLN A N 1
ATOM 1050 C CA . GLN A 1 140 ? 2.147 -4.828 21.222 1.00 94.75 140 GLN A CA 1
ATOM 1051 C C . GLN A 1 140 ? 0.893 -4.738 20.352 1.00 94.75 140 GLN A C 1
ATOM 1053 O O . GLN A 1 140 ? -0.224 -4.646 20.857 1.00 94.75 140 GLN A O 1
ATOM 1058 N N . ALA A 1 141 ? 1.074 -4.741 19.036 1.00 95.50 141 ALA A N 1
ATOM 1059 C CA . ALA A 1 141 ? -0.029 -4.728 18.087 1.00 95.50 141 ALA A CA 1
ATOM 1060 C C . ALA A 1 141 ? 0.373 -5.440 16.798 1.00 95.50 141 ALA A C 1
ATOM 1062 O O . ALA A 1 141 ? 1.508 -5.308 16.337 1.00 95.50 141 ALA A O 1
ATOM 1063 N N . THR A 1 142 ? -0.580 -6.129 16.180 1.00 95.94 142 THR A N 1
ATOM 1064 C CA . THR A 1 142 ? -0.424 -6.661 14.828 1.00 95.94 142 THR A CA 1
ATOM 1065 C C . THR A 1 142 ? -0.467 -5.498 13.831 1.00 95.94 142 THR A C 1
ATOM 1067 O O . THR A 1 142 ? -1.395 -4.688 13.871 1.00 95.94 142 THR A O 1
ATOM 1070 N N . PRO A 1 143 ? 0.510 -5.340 12.931 1.00 95.94 143 PRO A N 1
ATOM 1071 C CA . PRO A 1 143 ? 0.411 -4.371 11.849 1.00 95.94 143 PRO A CA 1
ATOM 1072 C C . PRO A 1 143 ? -0.836 -4.601 10.990 1.00 95.94 143 PRO A C 1
ATOM 1074 O O . PRO A 1 143 ? -1.123 -5.721 10.580 1.00 95.94 143 PRO A O 1
ATOM 1077 N N . ALA A 1 144 ? -1.552 -3.534 10.638 1.00 96.62 144 ALA A N 1
ATOM 1078 C CA . ALA A 1 144 ? -2.677 -3.615 9.704 1.00 96.62 144 ALA A CA 1
ATOM 1079 C C . ALA A 1 144 ? -2.258 -4.227 8.360 1.00 96.62 144 ALA A C 1
ATOM 1081 O O . ALA A 1 144 ? -3.035 -4.952 7.747 1.00 96.62 144 ALA A O 1
ATOM 1082 N N 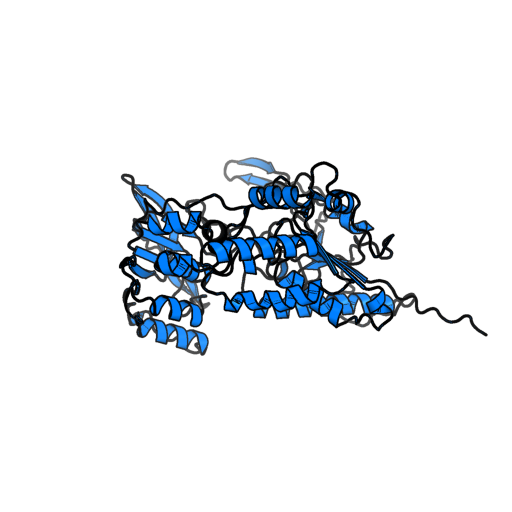. LEU A 1 145 ? -1.010 -3.989 7.943 1.00 93.62 145 LEU A N 1
ATOM 1083 C CA . LEU A 1 145 ? -0.430 -4.581 6.742 1.00 93.62 145 LEU A CA 1
ATOM 1084 C C . LEU A 1 145 ? -0.447 -6.118 6.773 1.00 93.62 145 LEU A C 1
ATOM 1086 O O . LEU A 1 145 ? -0.663 -6.722 5.731 1.00 93.62 145 LEU A O 1
ATOM 1090 N N . ASP A 1 146 ? -0.298 -6.749 7.939 1.00 94.81 146 ASP A N 1
ATOM 1091 C CA . ASP A 1 146 ? -0.318 -8.213 8.052 1.00 94.81 146 ASP A CA 1
ATOM 1092 C C . ASP A 1 146 ? -1.732 -8.763 7.835 1.00 94.81 146 ASP A C 1
ATOM 1094 O O . ASP A 1 146 ? -1.910 -9.750 7.120 1.00 94.81 146 ASP A O 1
ATOM 1098 N N . ILE A 1 147 ? -2.749 -8.075 8.371 1.00 97.31 147 ILE A N 1
ATOM 1099 C CA . ILE A 1 147 ? -4.164 -8.396 8.127 1.00 97.31 147 ILE A CA 1
ATOM 1100 C C . ILE A 1 147 ? -4.494 -8.226 6.639 1.00 97.31 147 ILE A C 1
ATOM 1102 O O . ILE A 1 147 ? -5.129 -9.095 6.045 1.00 97.31 147 ILE A O 1
ATOM 1106 N N . VAL A 1 148 ? -4.016 -7.137 6.026 1.00 96.44 148 VAL A N 1
ATOM 1107 C CA . VAL A 1 148 ? -4.184 -6.854 4.593 1.00 96.44 148 VAL A CA 1
ATOM 1108 C C . VAL A 1 148 ? -3.512 -7.911 3.725 1.00 96.44 148 VAL A C 1
ATOM 1110 O O . VAL A 1 148 ? -4.138 -8.461 2.821 1.00 96.44 148 VAL A O 1
ATOM 1113 N N . HIS A 1 149 ? -2.259 -8.251 4.012 1.00 95.12 149 HIS A N 1
ATOM 1114 C CA . HIS A 1 149 ? -1.539 -9.306 3.307 1.00 95.12 149 HIS A CA 1
ATOM 1115 C C . HIS A 1 149 ? -2.246 -10.654 3.416 1.00 95.12 149 HIS A C 1
ATOM 1117 O O . HIS A 1 149 ? -2.295 -11.384 2.431 1.00 95.12 149 HIS A O 1
ATOM 1123 N N . TRP A 1 150 ? -2.804 -10.979 4.582 1.00 96.38 150 TRP A N 1
ATOM 1124 C CA . TRP A 1 150 ? -3.587 -12.193 4.768 1.00 96.38 150 TRP A CA 1
ATOM 1125 C C . TRP A 1 150 ? -4.821 -12.229 3.862 1.00 96.38 150 TRP A C 1
ATOM 1127 O O . TRP A 1 150 ? -4.908 -13.118 3.018 1.00 96.38 150 TRP A O 1
ATOM 1137 N N . TYR A 1 151 ? -5.733 -11.255 3.952 1.00 96.62 151 TYR A N 1
ATOM 1138 C CA . TYR A 1 151 ? -6.979 -11.344 3.178 1.00 96.62 151 TYR A CA 1
ATOM 1139 C C . TYR A 1 151 ? -6.778 -11.151 1.667 1.00 96.62 151 TYR A C 1
ATOM 1141 O O . TYR A 1 151 ? -7.618 -11.566 0.873 1.00 96.62 151 TYR A O 1
ATOM 1149 N N . THR A 1 152 ? -5.671 -10.525 1.253 1.00 95.44 152 THR A N 1
ATOM 1150 C CA . THR A 1 152 ? -5.304 -10.375 -0.164 1.00 95.44 152 THR A CA 1
ATOM 1151 C C . THR A 1 152 ? -4.439 -11.524 -0.695 1.00 95.44 152 THR A C 1
ATOM 1153 O O . THR A 1 152 ? -4.095 -11.528 -1.879 1.00 95.44 152 THR A O 1
ATOM 1156 N N . GLY A 1 153 ? -4.062 -12.500 0.134 1.00 93.94 153 GLY A N 1
ATOM 1157 C CA . GLY A 1 153 ? -3.195 -13.604 -0.283 1.00 93.94 153 GLY A CA 1
ATOM 1158 C C . GLY A 1 153 ? -1.798 -13.153 -0.730 1.00 93.94 153 GLY A C 1
ATOM 1159 O O . GLY A 1 153 ? -1.234 -13.730 -1.661 1.00 93.94 153 GLY A O 1
ATOM 1160 N N . HIS A 1 154 ? -1.248 -12.095 -0.127 1.00 94.00 154 HIS A N 1
ATOM 1161 C CA . HIS A 1 154 ? 0.109 -11.631 -0.414 1.00 94.00 154 HIS A CA 1
ATOM 1162 C C . HIS A 1 154 ? 1.152 -12.660 0.074 1.00 94.00 154 HIS A C 1
ATOM 1164 O O . HIS A 1 154 ? 1.039 -13.125 1.209 1.00 94.00 154 HIS A O 1
ATOM 1170 N N . PRO A 1 155 ? 2.219 -12.961 -0.697 1.00 90.81 155 PRO A N 1
ATOM 1171 C CA . PRO A 1 155 ? 3.202 -13.990 -0.325 1.00 90.81 155 PRO A CA 1
ATOM 1172 C C . PRO A 1 155 ? 3.929 -13.756 1.010 1.00 90.81 155 PRO A C 1
ATOM 1174 O O . PRO A 1 155 ? 4.353 -14.703 1.656 1.00 90.81 155 PRO A O 1
ATOM 1177 N N . ALA A 1 156 ? 4.048 -12.500 1.454 1.00 89.06 156 ALA A N 1
ATOM 1178 C CA . ALA A 1 156 ? 4.614 -12.156 2.768 1.00 89.06 156 ALA A CA 1
ATOM 1179 C C . ALA A 1 156 ? 3.607 -12.235 3.937 1.00 89.06 156 ALA A C 1
ATOM 1181 O O . ALA A 1 156 ? 3.899 -11.725 5.022 1.00 89.06 156 ALA A O 1
ATOM 1182 N N . SER A 1 157 ? 2.409 -12.787 3.721 1.00 91.19 157 SER A N 1
ATOM 1183 C CA . SER A 1 157 ? 1.426 -12.979 4.789 1.00 91.19 157 SER A CA 1
ATOM 1184 C C . SER A 1 157 ? 2.011 -13.824 5.924 1.00 91.19 157 SER A C 1
ATOM 1186 O O . SER A 1 157 ? 2.674 -14.829 5.687 1.00 91.19 157 SER A O 1
ATOM 1188 N N . GLN A 1 158 ? 1.735 -13.419 7.166 1.00 89.62 158 GLN A N 1
ATOM 1189 C CA . GLN A 1 158 ? 2.116 -14.159 8.375 1.00 89.62 158 GLN A CA 1
ATOM 1190 C C . GLN A 1 158 ? 1.066 -15.214 8.776 1.00 89.62 158 GLN A C 1
ATOM 1192 O O . GLN A 1 158 ? 1.147 -15.796 9.855 1.00 89.62 158 GLN A O 1
ATOM 1197 N N . GLY A 1 159 ? 0.079 -15.466 7.910 1.00 91.94 159 GLY A N 1
ATOM 1198 C CA . GLY A 1 159 ? -1.033 -16.372 8.170 1.00 91.94 159 GLY A CA 1
ATOM 1199 C C . GLY A 1 159 ? -2.266 -15.670 8.737 1.00 91.94 159 GLY A C 1
ATOM 1200 O O . GLY A 1 159 ? -2.334 -14.444 8.837 1.00 91.94 159 GLY A O 1
ATOM 1201 N N . ALA A 1 160 ? -3.275 -16.476 9.064 1.00 95.88 160 ALA A N 1
ATOM 1202 C CA . ALA A 1 160 ? -4.564 -15.979 9.519 1.00 95.88 160 ALA A CA 1
ATOM 1203 C C . ALA A 1 160 ? -4.495 -15.403 10.947 1.00 95.88 160 ALA A C 1
ATOM 1205 O O . ALA A 1 160 ? -3.918 -16.039 11.834 1.00 95.88 160 ALA A O 1
ATOM 1206 N N . PRO A 1 161 ? -5.135 -14.249 11.212 1.00 95.88 161 PRO A N 1
ATOM 1207 C CA . PRO A 1 161 ? -5.363 -13.790 12.576 1.00 95.88 161 PRO A CA 1
ATOM 1208 C C . PRO A 1 161 ? -6.295 -14.767 13.323 1.00 95.88 161 PRO A C 1
ATOM 1210 O O . PRO A 1 161 ? -7.175 -15.367 12.697 1.00 95.88 161 PRO A O 1
ATOM 1213 N N . PRO A 1 162 ? -6.156 -14.919 14.656 1.00 95.06 162 PRO A N 1
ATOM 1214 C CA . PRO A 1 162 ? -6.924 -15.877 15.460 1.00 95.06 162 PRO A CA 1
ATOM 1215 C C . PRO A 1 162 ? -8.351 -15.375 15.745 1.00 95.06 162 PRO A C 1
ATOM 1217 O O . PRO A 1 162 ? -8.756 -15.218 16.895 1.00 95.06 162 PRO A O 1
ATOM 1220 N N . LEU A 1 163 ? -9.110 -15.056 14.694 1.00 96.00 163 LEU A N 1
ATOM 1221 C CA . LEU A 1 163 ? -10.407 -14.381 14.801 1.00 96.00 163 LEU A CA 1
ATOM 1222 C C . LEU A 1 163 ? -11.475 -15.208 15.518 1.00 96.00 163 LEU A C 1
ATOM 1224 O O . LEU A 1 163 ? -12.454 -14.631 15.965 1.00 96.00 163 LEU A O 1
ATOM 1228 N N . ASP A 1 164 ? -11.308 -16.524 15.637 1.00 96.19 164 ASP A N 1
ATOM 1229 C CA . ASP A 1 164 ? -12.167 -17.420 16.421 1.00 96.19 164 ASP A CA 1
ATOM 1230 C C . ASP A 1 164 ? -12.058 -17.180 17.939 1.00 96.19 164 ASP A C 1
ATOM 1232 O O . ASP A 1 164 ? -12.943 -17.580 18.697 1.00 96.19 164 ASP A O 1
ATOM 1236 N N . LYS A 1 165 ? -11.012 -16.473 18.384 1.00 94.81 165 LYS A N 1
ATOM 1237 C CA . LYS A 1 165 ? -10.724 -16.154 19.792 1.00 94.81 165 LYS A CA 1
ATOM 1238 C C . LYS A 1 165 ? -10.848 -14.664 20.118 1.00 94.81 165 LYS A C 1
ATOM 1240 O O . LYS A 1 165 ? -10.461 -14.254 21.207 1.00 94.81 165 LYS A O 1
ATOM 1245 N N . VAL A 1 166 ? -11.338 -13.855 19.182 1.00 95.00 166 VAL A N 1
ATOM 1246 C CA . VAL A 1 166 ? -11.390 -12.394 19.303 1.00 95.00 166 VAL A CA 1
ATOM 1247 C C . VAL A 1 166 ? -12.844 -11.963 19.307 1.00 95.00 166 VAL A C 1
ATOM 1249 O O . VAL A 1 166 ? -13.507 -12.074 18.283 1.00 95.00 166 VAL A O 1
ATOM 1252 N N . LYS A 1 167 ? -13.319 -11.417 20.428 1.00 95.00 167 LYS A N 1
ATOM 1253 C CA . LYS A 1 167 ? -14.630 -10.766 20.527 1.00 95.00 167 LYS A CA 1
ATOM 1254 C C . LYS A 1 167 ? -14.524 -9.256 20.359 1.00 95.00 167 LYS A C 1
ATOM 1256 O O . LYS A 1 167 ? -15.356 -8.672 19.668 1.00 95.00 167 LYS A O 1
ATOM 1261 N N . HIS A 1 168 ? -13.493 -8.644 20.940 1.00 96.25 168 HIS A N 1
ATOM 1262 C CA . HIS A 1 168 ? -13.224 -7.211 20.854 1.00 96.25 168 HIS A CA 1
ATOM 1263 C C . HIS A 1 168 ? -11.918 -6.927 20.098 1.00 96.25 168 HIS A C 1
ATOM 1265 O O . HIS A 1 168 ? -10.832 -7.323 20.529 1.00 96.25 168 HIS A O 1
ATOM 1271 N N . LEU A 1 169 ? -12.024 -6.200 18.983 1.00 97.31 169 LEU A N 1
ATOM 1272 C CA . LEU A 1 169 ? -10.897 -5.764 18.157 1.00 97.31 169 LEU A CA 1
ATOM 1273 C C . LEU A 1 169 ? -10.672 -4.254 18.297 1.00 97.31 169 LEU A C 1
ATOM 1275 O O . LEU A 1 169 ? -11.552 -3.457 17.984 1.00 97.31 169 LEU A O 1
ATOM 1279 N N . THR A 1 170 ? -9.453 -3.853 18.652 1.00 98.12 170 THR A N 1
ATOM 1280 C CA . THR A 1 170 ? -9.013 -2.452 18.637 1.00 98.12 170 THR A CA 1
ATOM 1281 C C . THR A 1 170 ? -8.182 -2.157 17.387 1.00 98.12 170 THR A C 1
ATOM 1283 O O . THR A 1 170 ? -7.095 -2.702 17.214 1.00 98.12 170 THR A O 1
ATOM 1286 N N . LEU A 1 171 ? -8.635 -1.225 16.550 1.00 98.38 171 LEU A N 1
ATOM 1287 C CA . LEU A 1 171 ? -7.921 -0.686 15.391 1.00 98.38 171 LEU A CA 1
ATOM 1288 C C . LEU A 1 171 ? -7.349 0.701 15.710 1.00 98.38 171 LEU A C 1
ATOM 1290 O O . LEU A 1 171 ? -8.083 1.663 15.917 1.00 98.38 171 LEU A O 1
ATOM 1294 N N . ILE A 1 172 ? -6.026 0.846 15.714 1.00 97.94 172 ILE A N 1
ATOM 1295 C CA . ILE A 1 172 ? -5.361 2.127 15.979 1.00 97.94 172 ILE A CA 1
ATOM 1296 C C . ILE A 1 172 ? -5.174 2.889 14.665 1.00 97.94 172 ILE A C 1
ATOM 1298 O O . ILE A 1 172 ? -4.357 2.513 13.829 1.00 97.94 172 ILE A O 1
ATOM 1302 N N . GLY A 1 173 ? -5.868 4.015 14.528 1.00 96.81 173 GLY A N 1
ATOM 1303 C CA . GLY A 1 173 ? -5.780 4.952 13.411 1.00 96.81 173 GLY A CA 1
ATOM 1304 C C . GLY A 1 173 ? -7.128 5.151 12.718 1.00 96.81 173 GLY A C 1
ATOM 1305 O O . GLY A 1 173 ? -7.782 4.193 12.327 1.00 96.81 173 GLY A O 1
ATOM 1306 N N . HIS A 1 174 ? -7.534 6.403 12.491 1.00 95.75 174 HIS A N 1
ATOM 1307 C CA . HIS A 1 174 ? -8.726 6.749 11.693 1.00 95.75 174 HIS A CA 1
ATOM 1308 C C . HIS A 1 174 ? -8.373 6.972 10.217 1.00 95.75 174 HIS A C 1
ATOM 1310 O O . HIS A 1 174 ? -8.600 8.055 9.682 1.00 95.75 174 HIS A O 1
ATOM 1316 N N . GLY A 1 175 ? -7.763 5.977 9.572 1.00 95.25 175 GLY A N 1
ATOM 1317 C CA . GLY A 1 175 ? -7.489 5.973 8.128 1.00 95.25 175 GLY A CA 1
ATOM 1318 C C . GLY A 1 175 ? -8.403 5.010 7.367 1.00 95.25 175 GLY A C 1
ATOM 1319 O O . GLY A 1 175 ? -9.092 4.205 7.987 1.00 95.25 175 GLY A O 1
ATOM 1320 N N . ASN A 1 176 ? -8.378 5.067 6.029 1.00 95.81 176 ASN A N 1
ATOM 1321 C CA . ASN A 1 176 ? -9.160 4.151 5.182 1.00 95.81 176 ASN A CA 1
ATOM 1322 C C . ASN A 1 176 ? -8.851 2.679 5.484 1.00 95.81 176 ASN A C 1
ATOM 1324 O O . ASN A 1 176 ? -9.778 1.905 5.632 1.00 95.81 176 ASN A O 1
ATOM 1328 N N . VAL A 1 177 ? -7.579 2.321 5.697 1.00 96.38 177 VAL A N 1
ATOM 1329 C CA . VAL A 1 177 ? -7.173 0.929 5.978 1.00 96.38 177 VAL A CA 1
ATOM 1330 C C . VAL A 1 177 ? -7.879 0.352 7.212 1.00 96.38 177 VAL A C 1
ATOM 1332 O O . VAL A 1 177 ? -8.282 -0.808 7.203 1.00 96.38 177 VAL A O 1
ATOM 1335 N N . SER A 1 178 ? -8.091 1.151 8.262 1.00 97.81 178 SER A N 1
ATOM 1336 C CA . SER A 1 178 ? -8.877 0.706 9.420 1.00 97.81 178 SER A CA 1
ATOM 1337 C C . SER A 1 178 ? -10.339 0.459 9.056 1.00 97.81 178 SER A C 1
ATOM 1339 O O . SER A 1 178 ? -10.931 -0.495 9.551 1.00 97.81 178 SER A O 1
ATOM 1341 N N . LEU A 1 179 ? -10.923 1.301 8.195 1.00 97.62 179 LEU A N 1
ATOM 1342 C CA . LEU A 1 179 ? -12.287 1.092 7.711 1.00 97.62 179 LEU A CA 1
ATOM 1343 C C . LEU A 1 179 ? -12.377 -0.125 6.788 1.00 97.62 179 LEU A C 1
ATOM 1345 O O . LEU A 1 179 ? -13.350 -0.857 6.892 1.00 97.62 179 LEU A O 1
ATOM 1349 N N . ASP A 1 180 ? -11.360 -0.390 5.967 1.00 97.38 180 ASP A N 1
ATOM 1350 C CA . ASP A 1 180 ? -11.292 -1.572 5.103 1.00 97.38 180 ASP A CA 1
ATOM 1351 C C . ASP A 1 180 ? -11.252 -2.859 5.937 1.00 97.38 180 ASP A C 1
ATOM 1353 O O . ASP A 1 180 ? -12.016 -3.788 5.684 1.00 97.38 180 ASP A O 1
ATOM 1357 N N . ILE A 1 181 ? -10.413 -2.904 6.982 1.00 97.94 181 ILE A N 1
ATOM 1358 C CA . ILE A 1 181 ? -10.348 -4.048 7.905 1.00 97.94 181 ILE A CA 1
ATOM 1359 C C . ILE A 1 181 ? -11.670 -4.209 8.661 1.00 97.94 181 ILE A C 1
ATOM 1361 O O . ILE A 1 181 ? -12.181 -5.323 8.768 1.00 97.94 181 ILE A O 1
ATOM 1365 N N . ALA A 1 182 ? -12.249 -3.115 9.165 1.00 97.69 182 ALA A N 1
ATOM 1366 C CA . ALA A 1 182 ? -13.547 -3.171 9.828 1.00 97.69 182 ALA A CA 1
ATOM 1367 C C . ALA A 1 182 ? -14.631 -3.687 8.869 1.00 97.69 182 ALA A C 1
ATOM 1369 O O . ALA A 1 182 ? -15.373 -4.598 9.218 1.00 97.69 182 ALA A O 1
ATOM 1370 N N . ARG A 1 183 ? -14.693 -3.169 7.639 1.00 96.56 183 ARG A N 1
ATOM 1371 C CA . ARG A 1 183 ? -15.676 -3.568 6.627 1.00 96.56 183 ARG A CA 1
ATOM 1372 C C . ARG A 1 183 ? -15.510 -5.026 6.216 1.00 96.56 183 ARG A C 1
ATOM 1374 O O . ARG A 1 183 ? -16.519 -5.714 6.117 1.00 96.56 183 ARG A O 1
ATOM 1381 N N . LEU A 1 184 ? -14.282 -5.525 6.071 1.00 96.00 184 LEU A N 1
ATOM 1382 C CA . LEU A 1 184 ? -14.018 -6.946 5.827 1.00 96.00 184 LEU A CA 1
ATOM 1383 C C . LEU A 1 184 ? -14.623 -7.829 6.928 1.00 96.00 184 LEU A C 1
ATOM 1385 O O . LEU A 1 184 ? -15.290 -8.811 6.629 1.00 96.00 184 LEU A O 1
ATOM 1389 N N . LEU A 1 185 ? -14.402 -7.479 8.197 1.00 95.94 185 LEU A N 1
ATOM 1390 C CA . LEU A 1 185 ? -14.876 -8.276 9.335 1.00 95.94 185 LEU A CA 1
ATOM 1391 C C . LEU A 1 185 ? -16.384 -8.143 9.578 1.00 95.94 185 LEU A C 1
ATOM 1393 O O . LEU A 1 185 ? -17.005 -9.055 10.117 1.00 95.94 185 LEU A O 1
ATOM 1397 N N . LEU A 1 186 ? -16.969 -7.007 9.198 1.00 94.38 186 LEU A N 1
ATOM 1398 C CA . LEU A 1 186 ? -18.390 -6.713 9.376 1.00 94.38 186 LEU A CA 1
ATOM 1399 C C . LEU A 1 186 ? -19.250 -7.178 8.196 1.00 94.38 186 LEU A C 1
ATOM 1401 O O . LEU A 1 186 ? -20.457 -7.358 8.359 1.00 94.38 186 LEU A O 1
ATOM 1405 N N . THR A 1 187 ? -18.664 -7.365 7.014 1.00 94.38 187 THR A N 1
ATOM 1406 C CA . THR A 1 187 ? -19.395 -7.828 5.832 1.00 94.38 187 THR A CA 1
ATOM 1407 C C . THR A 1 187 ? -19.654 -9.334 5.933 1.00 94.38 187 THR A C 1
ATOM 1409 O O . THR A 1 187 ? -18.726 -10.094 6.214 1.00 94.38 187 THR A O 1
ATOM 1412 N N . PRO A 1 188 ? -20.890 -9.806 5.683 1.00 92.94 188 PRO A N 1
ATOM 1413 C CA . PRO A 1 188 ? -21.205 -11.230 5.735 1.00 92.94 188 PRO A CA 1
ATOM 1414 C C . PRO A 1 188 ? -20.303 -12.059 4.800 1.00 92.94 188 PRO A C 1
ATOM 1416 O O . PRO A 1 188 ? -20.144 -11.688 3.628 1.00 92.94 188 PRO A O 1
ATOM 1419 N N . PRO A 1 189 ? -19.738 -13.193 5.263 1.00 94.75 189 PRO A N 1
ATOM 1420 C CA . PRO A 1 189 ? -18.834 -14.011 4.455 1.00 94.75 189 PRO A CA 1
ATOM 1421 C C . PRO A 1 189 ? -19.425 -14.455 3.112 1.00 94.75 189 PRO A C 1
ATOM 1423 O O . PRO A 1 189 ? -18.696 -14.538 2.129 1.00 94.75 189 PRO A O 1
ATOM 1426 N N . SER A 1 190 ? -20.737 -14.701 3.032 1.00 94.44 190 SER A N 1
ATOM 1427 C CA . SER A 1 190 ? -21.444 -15.044 1.789 1.00 94.44 190 SER A CA 1
ATOM 1428 C C . SER A 1 190 ? -21.363 -13.975 0.690 1.00 94.44 190 SER A C 1
ATOM 1430 O O . SER A 1 190 ? -21.388 -14.308 -0.498 1.00 94.44 190 SER A O 1
ATOM 1432 N N . VAL A 1 191 ? -21.248 -12.699 1.065 1.00 94.31 191 VAL A N 1
ATOM 1433 C CA . VAL A 1 191 ? -21.080 -11.572 0.134 1.00 94.31 191 VAL A CA 1
ATOM 1434 C C . VAL A 1 191 ? -19.639 -11.524 -0.364 1.00 94.31 191 VAL A C 1
ATOM 1436 O O . VAL A 1 191 ? -19.402 -11.452 -1.568 1.00 94.31 191 VAL A O 1
ATOM 1439 N N . LEU A 1 192 ? -18.687 -11.639 0.563 1.00 95.38 192 LEU A N 1
ATOM 1440 C CA . LEU A 1 192 ? -17.250 -11.644 0.287 1.00 95.38 192 LEU A CA 1
ATOM 1441 C C . LEU A 1 192 ? -16.805 -12.855 -0.546 1.00 95.38 192 LEU A C 1
ATOM 1443 O O . LEU A 1 192 ? -15.921 -12.728 -1.386 1.00 95.38 192 LEU A O 1
ATOM 1447 N N . ALA A 1 193 ? -17.447 -14.013 -0.371 1.00 95.75 193 ALA A N 1
ATOM 1448 C CA . ALA A 1 193 ? -17.102 -15.260 -1.058 1.00 95.75 193 ALA A CA 1
ATOM 1449 C C . ALA A 1 193 ? -17.255 -15.206 -2.590 1.00 95.75 193 ALA A C 1
ATOM 1451 O O . ALA A 1 193 ? -16.740 -16.081 -3.279 1.00 95.75 193 ALA A O 1
ATOM 1452 N N . LYS A 1 194 ? -17.955 -14.197 -3.124 1.00 95.56 194 LYS A N 1
ATOM 1453 C CA . LYS A 1 194 ? -18.123 -13.976 -4.570 1.00 95.56 194 LYS A CA 1
ATOM 1454 C C . LYS A 1 194 ? -17.000 -13.135 -5.187 1.00 95.56 194 LYS A C 1
ATOM 1456 O O . LYS A 1 194 ? -16.913 -13.043 -6.408 1.00 95.56 194 LYS A O 1
ATOM 1461 N N . LEU A 1 195 ? -16.169 -12.510 -4.357 1.00 95.56 195 LEU A N 1
ATOM 1462 C CA . LEU A 1 195 ? -15.090 -11.612 -4.765 1.00 95.56 195 LEU A CA 1
ATOM 1463 C C . LEU A 1 195 ? -13.769 -12.375 -4.917 1.00 95.56 195 LEU A C 1
ATOM 1465 O O . LEU A 1 195 ? -13.698 -13.580 -4.677 1.00 95.56 195 LEU A O 1
ATOM 1469 N N . ASP A 1 196 ? -12.700 -11.663 -5.269 1.00 93.94 196 ASP A N 1
ATOM 1470 C CA . ASP A 1 196 ? -11.349 -12.211 -5.443 1.00 93.94 196 ASP A CA 1
ATOM 1471 C C . ASP A 1 196 ? -10.595 -12.531 -4.132 1.00 93.94 196 ASP A C 1
ATOM 1473 O O . ASP A 1 196 ? -9.368 -12.403 -4.057 1.00 93.94 196 ASP A O 1
ATOM 1477 N N . ILE A 1 197 ? -11.326 -12.951 -3.094 1.00 95.00 197 ILE A N 1
ATOM 1478 C CA . ILE A 1 197 ? -10.791 -13.348 -1.785 1.00 95.00 197 ILE A CA 1
ATOM 1479 C C . ILE A 1 197 ? -10.448 -14.845 -1.799 1.00 95.00 197 ILE A C 1
ATOM 1481 O O . ILE A 1 197 ? -11.308 -15.643 -2.190 1.00 95.00 197 ILE A O 1
ATOM 1485 N N . PRO A 1 198 ? -9.247 -15.250 -1.336 1.00 94.69 198 PRO A N 1
ATOM 1486 C CA . PRO A 1 198 ? -8.887 -16.660 -1.170 1.00 94.69 198 PRO A CA 1
ATOM 1487 C C . PRO A 1 198 ? -9.882 -17.444 -0.298 1.00 94.69 198 PRO A C 1
ATOM 1489 O O . PRO A 1 198 ? -10.383 -16.930 0.704 1.00 94.69 198 PRO A O 1
ATOM 1492 N N . ASP A 1 199 ? -10.171 -18.701 -0.643 1.00 94.81 199 ASP A N 1
ATOM 1493 C CA . ASP A 1 199 ? -11.147 -19.504 0.117 1.00 94.81 199 ASP A CA 1
ATOM 1494 C C . ASP A 1 199 ? -10.755 -19.718 1.587 1.00 94.81 199 ASP A C 1
ATOM 1496 O O . ASP A 1 199 ? -11.612 -19.682 2.471 1.00 94.81 199 ASP A O 1
ATOM 1500 N N . ASP A 1 200 ? -9.466 -19.888 1.879 1.00 94.94 200 ASP A N 1
ATOM 1501 C CA . ASP A 1 200 ? -8.964 -20.068 3.245 1.00 94.94 200 ASP A CA 1
ATOM 1502 C C . ASP A 1 200 ? -9.222 -18.841 4.138 1.00 94.94 200 ASP A C 1
ATOM 1504 O O . ASP A 1 200 ? -9.519 -18.984 5.328 1.00 94.94 200 ASP A O 1
ATOM 1508 N N . VAL A 1 201 ? -9.199 -17.637 3.559 1.00 96.62 201 VAL A N 1
ATOM 1509 C CA . VAL A 1 201 ? -9.604 -16.391 4.222 1.00 96.62 201 VAL A CA 1
ATOM 1510 C C . VAL A 1 201 ? -11.099 -16.424 4.543 1.00 96.62 201 VAL A C 1
ATOM 1512 O O . VAL A 1 201 ? -11.488 -16.131 5.676 1.00 96.62 201 VAL A O 1
ATOM 1515 N N . ILE A 1 202 ? -11.942 -16.826 3.585 1.00 97.12 202 ILE A N 1
ATOM 1516 C CA . ILE A 1 202 ? -13.394 -16.934 3.793 1.00 97.12 202 ILE A CA 1
ATOM 1517 C C . ILE A 1 202 ? -13.719 -17.930 4.917 1.00 97.12 202 ILE A C 1
ATOM 1519 O O . ILE A 1 202 ? -14.561 -17.630 5.766 1.00 97.12 202 ILE A O 1
ATOM 1523 N N . GLU A 1 203 ? -13.035 -19.076 4.987 1.00 96.56 203 GLU A N 1
ATOM 1524 C CA . GLU A 1 203 ? -13.252 -20.057 6.062 1.00 96.56 203 GLU A CA 1
ATOM 1525 C C . GLU A 1 203 ? -12.921 -19.505 7.454 1.00 96.56 203 GLU A C 1
ATOM 1527 O O . GLU A 1 203 ? -13.607 -19.791 8.439 1.00 96.56 203 GLU A O 1
ATOM 1532 N N . VAL A 1 204 ? -11.879 -18.683 7.568 1.00 97.44 204 VAL A N 1
ATOM 1533 C CA . VAL A 1 204 ? -11.557 -17.995 8.825 1.00 97.44 204 VAL A CA 1
ATOM 1534 C C . VAL A 1 204 ? -12.615 -16.940 9.153 1.00 97.44 204 VAL A C 1
ATOM 1536 O O . VAL A 1 204 ? -13.068 -16.889 10.296 1.00 97.44 204 VAL A O 1
ATOM 1539 N N . LEU A 1 205 ? -13.070 -16.148 8.175 1.00 96.56 205 LEU A N 1
ATOM 1540 C CA . LEU A 1 205 ? -14.122 -15.144 8.387 1.00 96.56 205 LEU A CA 1
ATOM 1541 C C . LEU A 1 205 ? -15.441 -15.779 8.852 1.00 96.56 205 LEU A C 1
ATOM 1543 O O . LEU A 1 205 ? -16.079 -15.257 9.765 1.00 96.56 205 LEU A O 1
ATOM 1547 N N . ARG A 1 206 ? -15.818 -16.949 8.316 1.00 96.06 206 ARG A N 1
ATOM 1548 C CA . ARG A 1 206 ? -16.998 -17.707 8.781 1.00 96.06 206 ARG A CA 1
ATOM 1549 C C . ARG A 1 206 ? -16.905 -18.106 10.256 1.00 96.06 206 ARG A C 1
ATOM 1551 O O . ARG A 1 206 ? -17.924 -18.103 10.950 1.00 96.06 206 ARG A O 1
ATOM 1558 N N . ARG A 1 207 ? -15.698 -18.416 10.740 1.00 95.75 207 ARG A N 1
ATOM 1559 C CA . ARG A 1 207 ? -15.420 -18.831 12.129 1.00 95.75 207 ARG A CA 1
ATOM 1560 C C . ARG A 1 207 ? -15.116 -17.682 13.089 1.00 95.75 207 ARG A C 1
ATOM 1562 O O . ARG A 1 207 ? -15.066 -17.932 14.288 1.00 95.75 207 ARG A O 1
ATOM 1569 N N . SER A 1 208 ? -14.921 -16.461 12.587 1.00 95.94 208 SER A N 1
ATOM 1570 C CA . SER A 1 208 ? -14.649 -15.268 13.402 1.00 95.94 208 SER A CA 1
ATOM 1571 C C . SER A 1 208 ? -15.630 -15.157 14.569 1.00 95.94 208 SER A C 1
ATOM 1573 O O . SER A 1 208 ? -16.780 -15.522 14.410 1.00 95.94 208 SER A O 1
ATOM 1575 N N . THR A 1 209 ? -15.232 -14.665 15.737 1.00 95.44 209 THR A N 1
ATOM 1576 C CA . THR A 1 209 ? -16.116 -14.415 16.890 1.00 95.44 209 THR A CA 1
ATOM 1577 C C . THR A 1 209 ? -16.204 -12.933 17.243 1.00 95.44 209 THR A C 1
ATOM 1579 O O . THR A 1 209 ? -16.694 -12.589 18.313 1.00 95.44 209 THR A O 1
ATOM 1582 N N . VAL A 1 210 ? -15.792 -12.051 16.323 1.00 95.56 210 VAL A N 1
ATOM 1583 C CA . VAL A 1 210 ? -15.745 -10.601 16.547 1.00 95.56 210 VAL A CA 1
ATOM 1584 C C . VAL A 1 210 ? -17.161 -10.035 16.697 1.00 95.56 210 VAL A C 1
ATOM 1586 O O . VAL A 1 210 ? -17.992 -10.123 15.791 1.00 95.56 210 VAL A O 1
ATOM 1589 N N . GLU A 1 211 ? -17.418 -9.425 17.851 1.00 93.75 211 GLU A N 1
ATOM 1590 C CA . GLU A 1 211 ? -18.700 -8.836 18.259 1.00 93.75 211 GLU A CA 1
ATOM 1591 C C . GLU A 1 211 ? -18.616 -7.300 18.363 1.00 93.75 211 GLU A C 1
ATOM 1593 O O . GLU A 1 211 ? -19.620 -6.604 18.160 1.00 93.75 211 GLU A O 1
ATOM 1598 N N . GLU A 1 212 ? -17.416 -6.762 18.602 1.00 95.81 212 GLU A N 1
ATOM 1599 C CA . GLU A 1 212 ? -17.165 -5.327 18.733 1.00 95.81 212 GLU A CA 1
ATOM 1600 C C . GLU A 1 212 ? -15.849 -4.902 18.063 1.00 95.81 212 GLU A C 1
ATOM 1602 O O . GLU A 1 212 ? -14.802 -5.530 18.241 1.00 95.81 212 GLU A O 1
ATOM 1607 N N . ILE A 1 213 ? -15.904 -3.802 17.303 1.00 98.00 213 ILE A N 1
ATOM 1608 C CA . ILE A 1 213 ? -14.731 -3.162 16.694 1.00 98.00 213 ILE A CA 1
ATOM 1609 C C . ILE A 1 213 ? -14.607 -1.716 17.188 1.00 98.00 213 ILE A C 1
ATOM 1611 O O . ILE A 1 213 ? -15.452 -0.865 16.908 1.00 98.00 213 ILE A O 1
ATOM 1615 N N . GLU A 1 214 ? -13.508 -1.408 17.866 1.00 97.81 214 GLU A N 1
ATOM 1616 C CA . GLU A 1 214 ? -13.163 -0.060 18.308 1.00 97.81 214 GLU A CA 1
ATOM 1617 C C . GLU A 1 214 ? -12.087 0.532 17.398 1.00 97.81 214 GLU A C 1
ATOM 1619 O O . GLU A 1 214 ? -10.991 -0.015 17.299 1.00 97.81 214 GLU A O 1
ATOM 1624 N N . ILE A 1 215 ? -12.355 1.673 16.757 1.00 98.44 215 ILE A N 1
ATOM 1625 C CA . ILE A 1 215 ? -11.348 2.373 15.950 1.00 98.44 215 ILE A CA 1
ATOM 1626 C C . ILE A 1 215 ? -10.906 3.636 16.684 1.00 98.44 215 ILE A C 1
ATOM 1628 O O . ILE A 1 215 ? -11.709 4.535 16.938 1.00 98.44 215 ILE A O 1
ATOM 1632 N N . VAL A 1 216 ? -9.619 3.728 17.001 1.00 98.12 216 VAL A N 1
ATOM 1633 C CA . VAL A 1 216 ? -9.060 4.709 17.937 1.00 98.12 216 VAL A CA 1
ATOM 1634 C C . VAL A 1 216 ? -8.195 5.735 17.217 1.00 98.12 216 VAL A C 1
ATOM 1636 O O . VAL A 1 216 ? -7.344 5.387 16.401 1.00 98.12 216 VAL A O 1
ATOM 1639 N N . SER A 1 217 ? -8.343 7.013 17.557 1.00 95.81 217 SER A N 1
ATOM 1640 C CA . SER A 1 217 ? -7.478 8.089 17.072 1.00 95.81 217 SER A CA 1
ATOM 1641 C C . SER A 1 217 ? -6.992 8.985 18.193 1.00 95.81 217 SER A C 1
ATOM 1643 O O . SER A 1 217 ? -7.705 9.304 19.141 1.00 95.81 217 SER A O 1
ATOM 1645 N N . ARG A 1 218 ? -5.769 9.486 18.012 1.00 96.69 218 ARG A N 1
ATOM 1646 C CA . ARG A 1 218 ? -5.157 10.471 18.905 1.00 96.69 218 ARG A CA 1
ATOM 1647 C C . ARG A 1 218 ? -5.769 11.872 18.797 1.00 96.69 218 ARG A C 1
ATOM 1649 O O . ARG A 1 218 ? -5.521 12.679 19.685 1.00 96.69 218 ARG A O 1
ATOM 1656 N N . ARG A 1 219 ? -6.526 12.167 17.731 1.00 96.75 219 ARG A N 1
ATOM 1657 C CA . ARG A 1 219 ? -7.163 13.477 17.457 1.00 96.75 219 ARG A CA 1
ATOM 1658 C C . ARG A 1 219 ? -8.694 13.355 17.441 1.00 96.75 219 ARG A C 1
ATOM 1660 O O . ARG A 1 219 ? -9.214 12.281 17.741 1.00 96.75 219 ARG A O 1
ATOM 1667 N N . GLY A 1 220 ? -9.388 14.447 17.124 1.00 96.12 220 GLY A N 1
ATOM 1668 C CA . GLY A 1 220 ? -10.843 14.527 17.109 1.00 96.12 220 GLY A CA 1
ATOM 1669 C C . GLY A 1 220 ? -11.484 14.156 15.766 1.00 96.12 220 GLY A C 1
ATOM 1670 O O . GLY A 1 220 ? -10.781 13.866 14.789 1.00 96.12 220 GLY A O 1
ATOM 1671 N N . PRO A 1 221 ? -12.829 14.193 15.697 1.00 96.12 221 PRO A N 1
ATOM 1672 C CA . PRO A 1 221 ? -13.596 13.853 14.494 1.00 96.12 221 PRO A CA 1
ATOM 1673 C C . PRO A 1 221 ? -13.255 14.705 13.266 1.00 96.12 221 PRO A C 1
ATOM 1675 O O . PRO A 1 221 ? -13.300 14.220 12.138 1.00 96.12 221 PRO A O 1
ATOM 1678 N N . ALA A 1 222 ? -12.859 15.965 13.463 1.00 93.81 222 ALA A N 1
ATOM 1679 C CA . ALA A 1 222 ? -12.484 16.861 12.370 1.00 93.81 222 ALA A CA 1
ATOM 1680 C C . ALA A 1 222 ? -11.100 16.553 11.755 1.00 93.81 222 ALA A C 1
ATOM 1682 O O . ALA A 1 222 ? -10.773 17.081 10.688 1.00 93.81 222 ALA A O 1
ATOM 1683 N N . GLU A 1 223 ? -10.280 15.715 12.404 1.00 94.81 223 GLU A N 1
ATOM 1684 C CA . GLU A 1 223 ? -8.923 15.350 11.967 1.00 94.81 223 GLU A CA 1
ATOM 1685 C C . GLU A 1 223 ? -8.792 13.912 11.445 1.00 94.81 223 GLU A C 1
ATOM 1687 O O . GLU A 1 223 ? -7.668 13.407 11.282 1.00 94.81 223 GLU A O 1
ATOM 1692 N N . VAL A 1 224 ? -9.905 13.219 11.224 1.00 95.38 224 VAL A N 1
ATOM 1693 C CA . VAL A 1 224 ? -9.883 11.869 10.654 1.00 95.38 224 VAL A CA 1
ATOM 1694 C C . VAL A 1 224 ? -9.262 11.874 9.256 1.00 95.38 224 VAL A C 1
ATOM 1696 O O . VAL A 1 224 ? -9.360 12.850 8.513 1.00 95.38 224 VAL A O 1
ATOM 1699 N N . ALA A 1 225 ? -8.576 10.786 8.914 1.00 94.38 225 ALA A N 1
ATOM 1700 C CA . ALA A 1 225 ? -7.896 10.624 7.632 1.00 94.38 225 ALA A CA 1
ATOM 1701 C C . ALA A 1 225 ? -8.681 9.741 6.651 1.00 94.38 225 ALA A C 1
ATOM 1703 O O . ALA A 1 225 ? -8.331 9.690 5.472 1.00 94.38 225 ALA A O 1
ATOM 1704 N N . PHE A 1 226 ? -9.716 9.035 7.118 1.00 96.12 226 PHE A N 1
ATOM 1705 C CA . PHE A 1 226 ? -10.602 8.294 6.235 1.00 96.12 226 PHE A CA 1
ATOM 1706 C C . PHE A 1 226 ? -11.449 9.232 5.370 1.00 96.12 226 PHE A C 1
ATOM 1708 O O . PHE A 1 226 ? -11.742 10.370 5.742 1.00 96.12 226 PHE A O 1
ATOM 1715 N N . THR A 1 227 ? -11.869 8.752 4.204 1.00 94.75 227 THR A N 1
ATOM 1716 C CA . THR A 1 227 ? -12.689 9.542 3.282 1.00 94.75 227 THR A CA 1
ATOM 1717 C C . THR A 1 227 ? -14.185 9.348 3.526 1.00 94.75 227 THR A C 1
ATOM 1719 O O . THR A 1 227 ? -14.642 8.353 4.088 1.00 94.75 227 THR A O 1
ATOM 1722 N N . ALA A 1 228 ? -14.988 10.287 3.024 1.00 95.44 228 ALA A N 1
ATOM 1723 C CA . ALA A 1 228 ? -16.445 10.206 3.084 1.00 95.44 228 ALA A CA 1
ATOM 1724 C C . ALA A 1 228 ? -17.056 9.081 2.221 1.00 95.44 228 ALA A C 1
ATOM 1726 O O . ALA A 1 228 ? -18.271 8.886 2.292 1.00 95.44 228 ALA A O 1
ATOM 1727 N N . LYS A 1 229 ? -16.290 8.422 1.335 1.00 93.94 229 LYS A N 1
ATOM 1728 C CA . LYS A 1 229 ? -16.736 7.221 0.600 1.00 93.94 229 LYS A CA 1
ATOM 1729 C C . LYS A 1 229 ? -16.693 6.023 1.540 1.00 93.94 229 LYS A C 1
ATOM 1731 O O . LYS A 1 229 ? -17.758 5.524 1.887 1.00 93.94 229 LYS A O 1
ATOM 1736 N N . GLU A 1 230 ? -15.504 5.718 2.051 1.00 95.38 230 GLU A N 1
ATOM 1737 C CA . GLU A 1 230 ? -15.257 4.586 2.951 1.00 95.38 230 GLU A CA 1
ATOM 1738 C C . GLU A 1 230 ? -16.156 4.615 4.193 1.00 95.38 230 GLU A C 1
ATOM 1740 O O . GLU A 1 230 ? -16.798 3.624 4.532 1.00 95.38 230 GLU A O 1
ATOM 1745 N N . LEU A 1 231 ? -16.303 5.787 4.830 1.00 97.06 231 LEU A N 1
ATOM 1746 C CA . LEU A 1 231 ? -17.201 5.924 5.979 1.00 97.06 231 LEU A CA 1
ATOM 1747 C C . LEU A 1 231 ? -18.659 5.599 5.612 1.00 97.06 231 LEU A C 1
ATOM 1749 O O . LEU A 1 231 ? -19.361 4.947 6.378 1.00 97.06 231 LEU A O 1
ATOM 1753 N N . ARG A 1 232 ? -19.140 6.054 4.448 1.00 96.06 232 ARG A N 1
ATOM 1754 C CA . ARG A 1 232 ? -20.538 5.844 4.037 1.00 96.06 232 ARG A CA 1
ATOM 1755 C C . ARG A 1 232 ? -20.843 4.371 3.809 1.00 96.06 232 ARG A C 1
ATOM 1757 O O . ARG A 1 232 ? -21.949 3.946 4.116 1.00 96.06 232 ARG A O 1
ATOM 1764 N N . GLU A 1 233 ? -19.904 3.631 3.238 1.00 95.06 233 GLU A N 1
ATOM 1765 C CA . GLU A 1 233 ? -20.073 2.201 2.981 1.00 95.06 233 GLU A CA 1
ATOM 1766 C C . GLU A 1 233 ? -20.182 1.419 4.286 1.00 95.06 233 GLU A C 1
ATOM 1768 O O . GLU A 1 233 ? -21.114 0.635 4.444 1.00 95.06 233 GLU A O 1
ATOM 1773 N N . LEU A 1 234 ? -19.320 1.721 5.263 1.00 95.44 234 LEU A N 1
ATOM 1774 C CA . LEU A 1 234 ? -19.384 1.102 6.586 1.00 95.44 234 LEU A CA 1
ATOM 1775 C C . LEU A 1 234 ? -20.694 1.435 7.322 1.00 95.44 234 LEU A C 1
ATOM 1777 O O . LEU A 1 234 ? -21.317 0.555 7.910 1.00 95.44 234 LEU A O 1
ATOM 1781 N N . LEU A 1 235 ? -21.157 2.689 7.242 1.00 96.00 235 LEU A N 1
ATOM 1782 C CA . LEU A 1 235 ? -22.440 3.119 7.820 1.00 96.00 235 LEU A CA 1
ATOM 1783 C C . LEU A 1 235 ? -23.662 2.478 7.144 1.00 96.00 235 LEU A C 1
ATOM 1785 O O . LEU A 1 235 ? -24.737 2.465 7.743 1.00 96.00 235 LEU A O 1
ATOM 1789 N N . ALA A 1 236 ? -23.521 1.998 5.907 1.00 94.62 236 ALA A N 1
ATOM 1790 C CA . ALA A 1 236 ? -24.608 1.411 5.130 1.00 94.62 236 ALA A CA 1
ATOM 1791 C C . ALA A 1 236 ? -24.770 -0.103 5.341 1.00 94.62 236 ALA A C 1
ATOM 1793 O O . ALA A 1 236 ? -25.767 -0.662 4.873 1.00 94.62 236 ALA A O 1
ATOM 1794 N N . LEU A 1 237 ? -23.827 -0.765 6.024 1.00 93.38 237 LEU A N 1
ATOM 1795 C CA . LEU A 1 237 ? -23.893 -2.206 6.271 1.00 93.38 237 LEU A CA 1
ATOM 1796 C C . LEU A 1 237 ? -25.165 -2.575 7.058 1.00 93.38 237 LEU A C 1
ATOM 1798 O O . LEU A 1 237 ? -25.440 -1.974 8.098 1.00 93.38 237 LEU A O 1
ATOM 1802 N N . PRO A 1 238 ? -25.941 -3.580 6.609 1.00 90.06 238 PRO A N 1
ATOM 1803 C CA . PRO A 1 238 ? -27.232 -3.900 7.214 1.00 90.06 238 PRO A CA 1
ATOM 1804 C C . PRO A 1 238 ? -27.117 -4.513 8.617 1.00 90.06 238 PRO A C 1
ATOM 1806 O O . PRO A 1 238 ? -28.058 -4.453 9.401 1.00 90.06 238 PRO A O 1
ATOM 1809 N N . ASN A 1 239 ? -25.980 -5.136 8.932 1.00 90.38 239 ASN A N 1
ATOM 1810 C CA . ASN A 1 239 ? -25.742 -5.898 10.161 1.00 90.38 239 ASN A CA 1
ATOM 1811 C C . ASN A 1 239 ? -24.738 -5.237 11.125 1.00 90.38 239 ASN A C 1
ATOM 1813 O O . ASN A 1 239 ? -24.414 -5.827 12.155 1.00 90.38 239 ASN A O 1
ATOM 1817 N N . ALA A 1 240 ? -24.265 -4.025 10.817 1.00 92.94 240 ALA A N 1
ATOM 1818 C CA . ALA A 1 240 ? -23.307 -3.300 11.643 1.00 92.94 240 ALA A CA 1
ATOM 1819 C C . ALA A 1 240 ? -23.848 -1.927 12.055 1.00 92.94 240 ALA A C 1
ATOM 1821 O O . ALA A 1 240 ? -24.385 -1.180 11.238 1.00 92.94 240 ALA A O 1
ATOM 1822 N N . THR A 1 241 ? -23.710 -1.574 13.332 1.00 92.50 241 THR A N 1
ATOM 1823 C CA . THR A 1 241 ? -24.217 -0.298 13.865 1.00 92.50 241 THR A CA 1
ATOM 1824 C C . THR A 1 241 ? -23.096 0.504 14.509 1.00 92.50 241 THR A C 1
ATOM 1826 O O . THR A 1 241 ? -22.405 -0.010 15.389 1.00 92.50 241 THR A O 1
ATOM 1829 N N . LEU A 1 242 ? -22.943 1.757 14.067 1.00 96.31 242 LEU A N 1
ATOM 1830 C CA . LEU A 1 242 ? -22.077 2.744 14.698 1.00 96.31 242 LEU A CA 1
ATOM 1831 C C . LEU A 1 242 ? -22.681 3.155 16.041 1.00 96.31 242 LEU A C 1
ATOM 1833 O O . LEU A 1 242 ? -23.830 3.600 16.096 1.00 96.31 242 LEU A O 1
ATOM 1837 N N . GLU A 1 243 ? -21.899 3.046 17.108 1.00 96.12 243 GLU A N 1
ATOM 1838 C CA . GLU A 1 243 ? -22.240 3.647 18.393 1.00 96.12 243 GLU A CA 1
ATOM 1839 C C . GLU A 1 243 ? -22.327 5.181 18.258 1.00 96.12 243 GLU A C 1
ATOM 1841 O O . GLU A 1 243 ? -21.401 5.789 17.708 1.00 96.12 243 GLU A O 1
ATOM 1846 N N . PRO A 1 244 ? -23.421 5.820 18.724 1.00 94.62 244 PRO A N 1
ATOM 1847 C CA . PRO A 1 244 ? -23.591 7.264 18.615 1.00 94.62 244 PRO A CA 1
ATOM 1848 C C . PRO A 1 244 ? -22.412 8.034 19.208 1.00 94.62 244 PRO A C 1
ATOM 1850 O O . PRO A 1 244 ? -21.976 7.776 20.328 1.00 94.62 244 PRO A O 1
ATOM 1853 N N . ILE A 1 245 ? -21.914 9.008 18.451 1.00 95.69 245 ILE A N 1
ATOM 1854 C CA . ILE A 1 245 ? -20.835 9.886 18.899 1.00 95.69 245 ILE A CA 1
ATOM 1855 C C . ILE A 1 245 ? -21.469 11.080 19.625 1.00 95.69 245 ILE A C 1
ATOM 1857 O O . ILE A 1 245 ? -22.419 11.652 19.086 1.00 95.69 245 ILE A O 1
ATOM 1861 N N . PRO A 1 246 ? -20.959 11.483 20.803 1.00 94.75 246 PRO A N 1
ATOM 1862 C CA . PRO A 1 246 ? -21.482 12.644 21.514 1.00 94.75 246 PRO A CA 1
ATOM 1863 C C . PRO A 1 246 ? -21.426 13.921 20.661 1.00 94.75 246 PRO A C 1
ATOM 1865 O O . PRO A 1 246 ? -20.406 14.205 20.022 1.00 94.75 246 PRO A O 1
ATOM 1868 N N . GLU A 1 247 ? -22.518 14.690 20.637 1.00 93.25 247 GLU A N 1
ATOM 1869 C CA . GLU A 1 247 ? -22.675 15.857 19.752 1.00 93.25 247 GLU A CA 1
ATOM 1870 C C . GLU A 1 247 ? -21.630 16.945 20.051 1.00 93.25 247 GLU A C 1
ATOM 1872 O O . GLU A 1 247 ? -21.157 17.629 19.143 1.00 93.25 247 GLU A O 1
ATOM 1877 N N . GLU A 1 248 ? -21.169 17.039 21.301 1.00 94.19 248 GLU A N 1
ATOM 1878 C CA . GLU A 1 248 ? -20.093 17.936 21.723 1.00 94.19 248 GLU A CA 1
ATOM 1879 C C . GLU A 1 248 ? -18.746 17.658 21.033 1.00 94.19 248 GLU A C 1
ATOM 1881 O O . GLU A 1 248 ? -17.899 18.548 20.953 1.00 94.19 248 GLU A O 1
ATOM 1886 N N . LEU A 1 249 ? -18.535 16.448 20.498 1.00 93.94 249 LEU A N 1
ATOM 1887 C CA . LEU A 1 249 ? -17.333 16.108 19.731 1.00 93.94 249 LEU A CA 1
ATOM 1888 C C . LEU A 1 249 ? -17.480 16.426 18.239 1.00 93.94 249 LEU A C 1
ATOM 1890 O O . LEU A 1 249 ? -16.476 16.565 17.538 1.00 93.94 249 LEU A O 1
ATOM 1894 N N . LEU A 1 250 ? -18.711 16.552 17.739 1.00 94.44 250 LEU A N 1
ATOM 1895 C CA . LEU A 1 250 ? -19.026 16.735 16.318 1.00 94.44 250 LEU A CA 1
ATOM 1896 C C . LEU A 1 250 ? -19.102 18.213 15.912 1.00 94.44 250 LEU A C 1
ATOM 1898 O O . LEU A 1 250 ? -19.715 18.563 14.901 1.00 94.44 250 LEU A O 1
ATOM 1902 N N . VAL A 1 251 ? -18.439 19.092 16.662 1.00 91.31 251 VAL A N 1
ATOM 1903 C CA . VAL A 1 251 ? -18.369 20.524 16.363 1.00 91.31 251 VAL A CA 1
ATOM 1904 C C . VAL A 1 251 ? -17.555 20.760 15.090 1.00 91.31 251 VAL A C 1
ATOM 1906 O O . VAL A 1 251 ? -16.393 20.360 14.978 1.00 91.31 251 VAL A O 1
ATOM 1909 N N . THR A 1 252 ? -18.156 21.453 14.121 1.00 91.56 252 THR A N 1
ATOM 1910 C CA . THR A 1 252 ? -17.460 21.871 12.900 1.00 91.56 252 THR A CA 1
ATOM 1911 C C . THR A 1 252 ? -16.489 23.008 13.231 1.00 91.56 252 THR A C 1
ATOM 1913 O O . THR A 1 252 ? -16.936 24.074 13.660 1.00 91.56 252 THR A O 1
ATOM 1916 N N . PRO A 1 253 ? -15.169 22.835 13.038 1.00 89.06 253 PRO A N 1
ATOM 1917 C CA . PRO A 1 253 ? -14.221 23.896 13.340 1.00 89.06 253 PRO A CA 1
ATOM 1918 C C . PRO A 1 253 ? -14.346 25.064 12.346 1.00 89.06 253 PRO A C 1
ATOM 1920 O O . PRO A 1 253 ? -14.655 24.838 11.170 1.00 89.06 253 PRO A O 1
ATOM 1923 N N . PRO A 1 254 ? -14.033 26.304 12.764 1.00 88.69 254 PRO A N 1
ATOM 1924 C CA . PRO A 1 254 ? -13.905 27.427 11.841 1.00 88.69 254 PRO A CA 1
ATOM 1925 C C . PRO A 1 254 ? -12.911 27.107 10.716 1.00 88.69 254 PRO A C 1
ATOM 1927 O O . PRO A 1 254 ? -11.840 26.553 10.967 1.00 88.69 254 PRO A O 1
ATOM 1930 N N . GLY A 1 255 ? -13.275 27.429 9.473 1.00 90.44 255 GLY A N 1
ATOM 1931 C CA . GLY A 1 255 ? -12.439 27.145 8.301 1.00 90.44 255 GLY A CA 1
ATOM 1932 C C . GLY A 1 255 ? -12.386 25.670 7.884 1.00 90.44 255 GLY A C 1
ATOM 1933 O O . GLY A 1 255 ? -11.523 25.303 7.087 1.00 90.44 255 GLY A O 1
ATOM 1934 N N . ALA A 1 256 ? -13.282 24.815 8.396 1.00 91.06 256 ALA A N 1
ATOM 1935 C CA . ALA A 1 256 ? -13.379 23.427 7.958 1.00 91.06 256 ALA A CA 1
ATOM 1936 C C . ALA A 1 256 ? -13.534 23.328 6.434 1.00 91.06 256 ALA A C 1
ATOM 1938 O O . ALA A 1 256 ? -14.373 23.985 5.817 1.00 91.06 256 ALA A O 1
ATOM 1939 N N . SER A 1 257 ? -12.760 22.433 5.825 1.00 93.75 257 SER A N 1
ATOM 1940 C CA . SER A 1 257 ? -12.941 22.100 4.417 1.00 93.75 257 SER A CA 1
ATOM 1941 C C . SER A 1 257 ? -14.316 21.466 4.170 1.00 93.75 257 SER A C 1
ATOM 1943 O O . SER A 1 257 ? -14.935 20.855 5.052 1.00 93.75 257 SER A O 1
ATOM 1945 N N . ARG A 1 258 ? -14.772 21.516 2.914 1.00 93.75 258 ARG A N 1
ATOM 1946 C CA . ARG A 1 258 ? -15.985 20.804 2.479 1.00 93.75 258 ARG A CA 1
ATOM 1947 C C . ARG A 1 258 ? -15.905 19.300 2.768 1.00 93.75 258 ARG A C 1
ATOM 1949 O O . ARG A 1 258 ? -16.919 18.680 3.078 1.00 93.75 258 ARG A O 1
ATOM 1956 N N . GLN A 1 259 ? -14.708 18.717 2.670 1.00 91.38 259 GLN A N 1
ATOM 1957 C CA . GLN A 1 259 ? -14.476 17.303 2.965 1.00 91.38 259 GLN A CA 1
ATOM 1958 C C . GLN A 1 259 ? -14.690 17.000 4.453 1.00 91.38 259 GLN A C 1
ATOM 1960 O O . GLN A 1 259 ? -15.437 16.079 4.771 1.00 91.38 259 GLN A O 1
ATOM 1965 N N . GLN A 1 260 ? -14.113 17.808 5.349 1.00 93.69 260 GLN A N 1
ATOM 1966 C CA . GLN A 1 260 ? -14.295 17.663 6.799 1.00 93.69 260 GLN A CA 1
ATOM 1967 C C . GLN A 1 260 ? -15.758 17.839 7.208 1.00 93.69 260 GLN A C 1
ATOM 1969 O O . GLN A 1 260 ? -16.296 16.998 7.921 1.00 93.69 260 GLN A O 1
ATOM 1974 N N . THR A 1 261 ? -16.422 18.878 6.695 1.00 94.75 261 THR A N 1
ATOM 1975 C CA . THR A 1 261 ? -17.842 19.143 6.986 1.00 94.75 261 THR A CA 1
ATOM 1976 C C . THR A 1 261 ? -18.710 17.947 6.598 1.00 94.75 261 THR A C 1
ATOM 1978 O O . THR A 1 261 ? -19.479 17.441 7.409 1.00 94.75 261 THR A O 1
ATOM 1981 N N . ARG A 1 262 ? -18.504 17.403 5.391 1.00 95.75 262 ARG A N 1
ATOM 1982 C CA . ARG A 1 262 ? -19.239 16.226 4.912 1.00 95.75 262 ARG A CA 1
ATOM 1983 C C . ARG A 1 262 ? -19.014 14.988 5.780 1.00 95.75 262 ARG A C 1
ATOM 1985 O O . ARG A 1 262 ? -19.927 14.179 5.909 1.00 95.75 262 ARG A O 1
ATOM 1992 N N . ILE A 1 263 ? -17.812 14.802 6.322 1.00 96.56 263 ILE A N 1
ATOM 1993 C CA . ILE A 1 263 ? -17.522 13.688 7.228 1.00 96.56 263 ILE A CA 1
ATOM 1994 C C . ILE A 1 263 ? -18.268 13.870 8.552 1.00 96.56 263 ILE A C 1
ATOM 1996 O O . ILE A 1 263 ? -18.946 12.940 8.979 1.00 96.56 263 ILE A O 1
ATOM 2000 N N . LEU A 1 264 ? -18.212 15.058 9.159 1.00 96.81 264 LEU A N 1
ATOM 2001 C CA . LEU A 1 264 ? -18.938 15.351 10.400 1.00 96.81 264 LEU A CA 1
ATOM 2002 C C . LEU A 1 264 ? -20.450 15.152 10.232 1.00 96.81 264 LEU A C 1
ATOM 2004 O O . LEU A 1 264 ? -21.086 14.537 11.083 1.00 96.81 264 LEU A O 1
ATOM 2008 N N . ASP A 1 265 ? -21.012 15.579 9.100 1.00 95.81 265 ASP A N 1
ATOM 2009 C CA . ASP A 1 265 ? -22.430 15.371 8.792 1.00 95.81 265 ASP A CA 1
ATOM 2010 C C . ASP A 1 265 ? -22.797 13.885 8.670 1.00 95.81 265 ASP A C 1
ATOM 2012 O O . ASP A 1 265 ? -23.897 13.487 9.049 1.00 95.81 265 ASP A O 1
ATOM 2016 N N . LEU A 1 266 ? -21.901 13.049 8.131 1.00 96.62 266 LEU A N 1
ATOM 2017 C CA . LEU A 1 266 ? -22.110 11.598 8.077 1.00 96.62 266 LEU A CA 1
ATOM 2018 C C . LEU A 1 266 ? -22.041 10.971 9.470 1.00 96.62 266 LEU A C 1
ATOM 2020 O O . LEU A 1 266 ? -22.862 10.114 9.778 1.00 96.62 266 LEU A O 1
ATOM 2024 N N . LEU A 1 267 ? -21.100 11.414 10.306 1.00 96.69 267 LEU A N 1
ATOM 2025 C CA . LEU A 1 267 ? -20.969 10.937 11.681 1.00 96.69 267 LEU A CA 1
ATOM 2026 C C . LEU A 1 267 ? -22.207 11.284 12.522 1.00 96.69 267 LEU A C 1
ATOM 2028 O O . LEU A 1 267 ? -22.721 10.397 13.196 1.00 96.69 267 LEU A O 1
ATOM 2032 N N . ARG A 1 268 ? -22.749 12.509 12.407 1.00 95.38 268 ARG A N 1
ATOM 2033 C CA . ARG A 1 268 ? -24.017 12.896 13.067 1.00 95.38 268 ARG A CA 1
ATOM 2034 C C . ARG A 1 268 ? -25.199 12.043 12.617 1.00 95.38 268 ARG A C 1
ATOM 2036 O O . ARG A 1 268 ? -26.054 11.694 13.420 1.00 95.38 268 ARG A O 1
ATOM 2043 N N . LYS A 1 269 ? -25.263 11.710 11.324 1.00 94.25 269 LYS A N 1
ATOM 2044 C CA . LYS A 1 269 ? -26.338 10.868 10.771 1.00 94.25 269 LYS A CA 1
ATOM 2045 C C . LYS A 1 269 ? -26.275 9.417 11.252 1.00 94.25 269 LYS A C 1
ATOM 2047 O O . LYS A 1 269 ? -27.300 8.739 11.198 1.00 94.25 269 LYS A O 1
ATOM 2052 N N . GLY A 1 270 ? -25.105 8.945 11.683 1.00 93.56 270 GLY A N 1
ATOM 2053 C CA . GLY A 1 270 ? -24.909 7.579 12.162 1.00 93.56 270 GLY A CA 1
ATOM 2054 C C . GLY A 1 270 ? -25.187 6.508 11.101 1.00 93.56 270 GLY A C 1
ATOM 2055 O O . GLY A 1 270 ? -25.212 6.781 9.895 1.00 93.56 270 GLY A O 1
ATOM 2056 N N . SER A 1 271 ? -25.352 5.262 11.554 1.00 91.81 271 SER A N 1
ATOM 2057 C CA . SER A 1 271 ? -25.650 4.126 10.676 1.00 91.81 271 SER A CA 1
ATOM 2058 C C . SER A 1 271 ? -26.986 4.304 9.961 1.00 91.81 271 SER A C 1
ATOM 2060 O O . SER A 1 271 ? -27.995 4.653 10.567 1.00 91.81 271 SER A O 1
ATOM 2062 N N . GLN A 1 272 ? -26.988 4.001 8.666 1.00 84.88 272 GLN A N 1
ATOM 2063 C CA . GLN A 1 272 ? -28.163 4.022 7.797 1.00 84.88 272 GLN A CA 1
ATOM 2064 C C . GLN A 1 272 ? -28.229 2.676 7.058 1.00 84.88 272 GLN A C 1
ATOM 2066 O O . GLN A 1 272 ? -27.860 2.617 5.879 1.00 84.88 272 GLN A O 1
ATOM 2071 N N . PRO A 1 273 ? -28.627 1.588 7.755 1.00 82.31 273 PRO A N 1
ATOM 2072 C CA . PRO A 1 273 ? -28.621 0.230 7.215 1.00 82.31 273 PRO A CA 1
ATOM 2073 C C . PRO A 1 273 ? -29.383 0.154 5.890 1.00 82.31 273 PRO A C 1
ATOM 2075 O O . PRO A 1 273 ? -30.522 0.617 5.797 1.00 82.31 273 PRO A O 1
ATOM 2078 N N . LYS A 1 274 ? -28.770 -0.430 4.857 1.00 77.31 274 LYS A N 1
ATOM 2079 C CA . LYS A 1 274 ? -29.422 -0.639 3.559 1.00 77.31 274 LYS A CA 1
ATOM 2080 C C . LYS A 1 274 ? -29.705 -2.116 3.317 1.00 77.31 274 LYS A C 1
ATOM 2082 O O . LYS A 1 274 ? -28.787 -2.927 3.263 1.00 77.31 274 LYS A O 1
ATOM 2087 N N . GLY A 1 275 ? -30.975 -2.430 3.071 1.00 80.56 275 GLY A N 1
ATOM 2088 C CA . GLY A 1 275 ? -31.423 -3.784 2.749 1.00 80.56 275 GLY A CA 1
ATOM 2089 C C . GLY A 1 275 ? -31.549 -4.695 3.971 1.00 80.56 275 GLY A C 1
ATOM 2090 O O . GLY A 1 275 ? -31.448 -4.259 5.116 1.00 80.56 275 GLY A O 1
ATOM 2091 N N . THR A 1 276 ? -31.814 -5.972 3.714 1.00 81.12 276 THR A N 1
ATOM 2092 C CA . THR A 1 276 ? -31.952 -7.013 4.739 1.00 81.12 276 THR A CA 1
ATOM 2093 C C . THR A 1 276 ? -30.625 -7.726 4.961 1.00 81.12 276 THR A C 1
ATOM 2095 O O . THR A 1 276 ? -29.958 -8.103 3.996 1.00 81.12 276 THR A O 1
ATOM 2098 N N . SER A 1 277 ? -30.254 -7.953 6.221 1.00 80.31 277 SER A N 1
ATOM 2099 C CA . SER A 1 277 ? -29.064 -8.734 6.566 1.00 80.31 277 SER A CA 1
ATOM 2100 C C . SER A 1 277 ? -29.182 -10.174 6.039 1.00 80.31 277 SER A C 1
ATOM 2102 O O . SER A 1 277 ? -30.216 -10.809 6.263 1.00 80.31 277 SER A O 1
ATOM 2104 N N . PRO A 1 278 ? -28.147 -10.709 5.365 1.00 84.44 278 PRO A N 1
ATOM 2105 C CA . PRO A 1 278 ? -28.066 -12.130 5.030 1.00 84.44 278 PRO A CA 1
ATOM 2106 C C . PRO A 1 278 ? -28.188 -13.047 6.266 1.00 84.44 278 PRO A C 1
ATOM 2108 O O . PRO A 1 278 ? -27.848 -12.613 7.367 1.00 84.44 278 PRO A O 1
ATOM 2111 N N . PRO A 1 279 ? -28.615 -14.318 6.123 1.00 81.19 279 PRO A N 1
ATOM 2112 C CA . PRO A 1 279 ? -28.759 -15.241 7.257 1.00 81.19 279 PRO A CA 1
ATOM 2113 C C . PRO A 1 279 ? -27.458 -15.530 8.020 1.00 81.19 279 PRO A C 1
ATOM 2115 O O . PRO A 1 279 ? -27.499 -15.816 9.212 1.00 81.19 279 PRO A O 1
ATOM 2118 N N . ASP A 1 280 ? -26.307 -15.450 7.346 1.00 81.81 280 ASP A N 1
ATOM 2119 C CA . ASP A 1 280 ? -24.974 -15.626 7.934 1.00 81.81 280 ASP A CA 1
ATOM 2120 C C . ASP A 1 280 ? -24.401 -14.330 8.535 1.00 81.81 280 ASP A C 1
ATOM 2122 O O . ASP A 1 280 ? -23.280 -14.318 9.047 1.00 81.81 280 ASP A O 1
ATOM 2126 N N . ALA A 1 281 ? -25.155 -13.229 8.477 1.00 80.94 281 ALA A N 1
ATOM 2127 C CA . ALA A 1 281 ? -24.722 -11.943 8.989 1.00 80.94 281 ALA A CA 1
ATOM 2128 C C . ALA A 1 281 ? -24.763 -11.911 10.520 1.00 80.94 281 ALA A C 1
ATOM 2130 O O . ALA A 1 281 ? -25.794 -12.148 11.154 1.00 80.94 281 ALA A O 1
ATOM 2131 N N . ARG A 1 282 ? -23.640 -11.526 11.122 1.00 82.06 282 ARG A N 1
ATOM 2132 C CA . ARG A 1 282 ? -23.541 -11.291 12.564 1.00 82.06 282 ARG A CA 1
ATOM 2133 C C . ARG A 1 282 ? -23.908 -9.850 12.875 1.00 82.06 282 ARG A C 1
ATOM 2135 O O . ARG A 1 282 ? -23.524 -8.942 12.140 1.00 82.06 282 ARG A O 1
ATOM 2142 N N . LYS A 1 283 ? -24.649 -9.642 13.965 1.00 81.81 283 LYS A N 1
ATOM 2143 C CA . LYS A 1 283 ? -24.886 -8.297 14.495 1.00 81.81 283 LYS A CA 1
ATOM 2144 C C . LYS A 1 283 ? -23.653 -7.867 15.271 1.00 81.81 283 LYS A C 1
ATOM 2146 O O . LYS A 1 283 ? -23.400 -8.402 16.346 1.00 81.81 283 LYS A O 1
ATOM 2151 N N . THR A 1 284 ? -22.933 -6.895 14.737 1.00 85.00 284 THR A N 1
ATOM 2152 C CA . THR A 1 284 ? -21.665 -6.437 15.310 1.00 85.00 284 THR A CA 1
ATOM 2153 C C . THR A 1 284 ? -21.736 -4.930 15.521 1.00 85.00 284 THR A C 1
ATOM 2155 O O . THR A 1 284 ? -22.251 -4.188 14.678 1.00 85.00 284 THR A O 1
ATOM 2158 N N . LYS A 1 285 ? -21.255 -4.458 16.669 1.00 92.38 285 LYS A N 1
ATOM 2159 C CA . LYS A 1 285 ? -21.165 -3.020 16.946 1.00 92.38 285 LYS A CA 1
ATOM 2160 C C . LYS A 1 285 ? -19.788 -2.515 16.560 1.00 92.38 285 LYS A C 1
ATOM 2162 O O . LYS A 1 285 ? -18.796 -3.234 16.669 1.00 92.38 285 LYS A O 1
ATOM 2167 N N . TRP A 1 286 ? -19.719 -1.266 16.132 1.00 97.06 286 TRP A N 1
ATOM 2168 C CA . TRP A 1 286 ? -18.440 -0.595 15.973 1.00 97.06 286 TRP A CA 1
ATOM 2169 C C . TRP A 1 286 ? -18.524 0.831 16.488 1.00 97.06 286 TRP A C 1
ATOM 2171 O O . TRP A 1 286 ? -19.591 1.443 16.481 1.00 97.06 286 TRP A O 1
ATOM 2181 N N . LYS A 1 287 ? -17.401 1.363 16.959 1.00 97.19 287 LYS A N 1
ATOM 2182 C CA . LYS A 1 287 ? -17.351 2.703 17.545 1.00 97.19 287 LYS A CA 1
ATOM 2183 C C . LYS A 1 287 ? -16.074 3.434 17.173 1.00 97.19 287 LYS A C 1
ATOM 2185 O O . LYS A 1 287 ? -15.036 2.829 16.894 1.00 97.19 287 LYS A O 1
ATOM 2190 N N . LEU A 1 288 ? -16.164 4.760 17.179 1.00 98.19 288 LEU A N 1
ATOM 2191 C CA . LEU A 1 288 ? -15.033 5.649 16.958 1.00 98.19 288 LEU A CA 1
ATOM 2192 C C . LEU A 1 288 ? -14.625 6.285 18.282 1.00 98.19 288 LEU A C 1
ATOM 2194 O O . LEU A 1 288 ? -15.392 7.027 18.889 1.00 98.19 288 LEU A O 1
ATOM 2198 N N . VAL A 1 289 ? -13.393 6.018 18.703 1.00 97.81 289 VAL A N 1
ATOM 2199 C CA . VAL A 1 289 ? -12.804 6.593 19.911 1.00 97.81 289 VAL A CA 1
ATOM 2200 C C . VAL A 1 289 ? -11.818 7.683 19.517 1.00 97.81 289 VAL A C 1
ATOM 2202 O O . VAL A 1 289 ? -10.904 7.471 18.716 1.00 97.81 289 VAL A O 1
ATOM 2205 N N . PHE A 1 290 ? -12.012 8.869 20.082 1.00 98.00 290 PHE A N 1
ATOM 2206 C CA . PHE A 1 290 ? -11.233 10.067 19.781 1.00 98.00 290 PHE A CA 1
ATOM 2207 C C . PHE A 1 290 ? -10.345 10.461 20.957 1.00 98.00 290 PHE A C 1
ATOM 2209 O O . PHE A 1 290 ? -10.590 10.087 22.103 1.00 98.00 290 PHE A O 1
ATOM 2216 N N . PHE A 1 291 ? -9.322 11.266 20.672 1.00 97.81 291 PHE A N 1
ATOM 2217 C CA . PHE A 1 291 ? -8.422 11.820 21.684 1.00 97.81 291 PHE A CA 1
ATOM 2218 C C . PHE A 1 291 ? -7.757 10.763 22.581 1.00 97.81 291 PHE A C 1
ATOM 2220 O O . PHE A 1 291 ? -7.620 10.958 23.790 1.00 97.81 291 PHE A O 1
ATOM 2227 N N . ARG A 1 292 ? -7.348 9.633 21.997 1.00 98.06 292 ARG A N 1
ATOM 2228 C CA . ARG A 1 292 ? -6.618 8.562 22.685 1.00 98.06 292 ARG A CA 1
ATOM 2229 C C . ARG A 1 292 ? -5.341 8.209 21.938 1.00 98.06 292 ARG A C 1
ATOM 2231 O O . ARG A 1 292 ? -5.369 7.845 20.764 1.00 98.06 292 ARG A O 1
ATOM 2238 N N . SER A 1 293 ? -4.208 8.322 22.622 1.00 96.88 293 SER A N 1
ATOM 2239 C CA . SER A 1 293 ? -2.920 7.817 22.136 1.00 96.88 293 SER A CA 1
ATOM 2240 C C . SER A 1 293 ? -2.586 6.524 22.876 1.00 96.88 293 SER A C 1
ATOM 2242 O O . SER A 1 293 ? -2.468 6.579 24.099 1.00 96.88 293 SER A O 1
ATOM 2244 N N . PRO A 1 294 ? -2.419 5.380 22.192 1.00 96.06 294 PRO A N 1
ATOM 2245 C CA . PRO A 1 294 ? -2.026 4.142 22.856 1.00 96.06 294 PRO A CA 1
ATOM 2246 C C . PRO A 1 294 ? -0.596 4.262 23.391 1.00 96.06 294 PRO A C 1
ATOM 2248 O O . PRO A 1 294 ? 0.284 4.785 22.708 1.00 96.06 294 PRO A O 1
ATOM 2251 N N . GLU A 1 295 ? -0.381 3.807 24.621 1.00 95.88 295 GLU A N 1
ATOM 2252 C CA . GLU A 1 295 ? 0.910 3.859 25.313 1.00 95.88 295 GLU A CA 1
ATOM 2253 C C . GLU A 1 295 ? 1.531 2.469 25.434 1.00 95.88 295 GLU A C 1
ATOM 2255 O O . GLU A 1 295 ? 2.672 2.257 25.028 1.00 95.88 295 GLU A O 1
ATOM 2260 N N . GLU A 1 296 ? 0.770 1.524 25.980 1.00 96.81 296 GLU A N 1
ATOM 2261 C CA . GLU A 1 296 ? 1.233 0.168 26.245 1.00 96.81 296 GLU A CA 1
ATOM 2262 C C . GLU A 1 296 ? 0.085 -0.841 26.211 1.00 96.81 296 GLU A C 1
ATOM 2264 O O . GLU A 1 296 ? -1.085 -0.487 26.378 1.00 96.81 296 GLU A O 1
ATOM 2269 N N . THR A 1 297 ? 0.447 -2.110 26.051 1.00 96.69 297 THR A N 1
ATOM 2270 C CA . THR A 1 297 ? -0.437 -3.264 26.235 1.00 96.69 297 THR A CA 1
ATOM 2271 C C . THR A 1 297 ? 0.113 -4.178 27.316 1.00 96.69 297 THR A C 1
ATOM 2273 O O . THR A 1 297 ? 1.302 -4.497 27.311 1.00 96.69 297 THR A O 1
ATOM 2276 N N . LYS A 1 298 ? -0.754 -4.640 28.215 1.00 95.19 298 LYS A N 1
ATOM 2277 C CA . LYS A 1 298 ? -0.426 -5.588 29.285 1.00 95.19 298 LYS A CA 1
ATOM 2278 C C . LYS A 1 298 ? -1.483 -6.674 29.364 1.00 95.19 298 LYS A C 1
ATOM 2280 O O . LYS A 1 298 ? -2.666 -6.384 29.238 1.00 95.19 298 LYS A O 1
ATOM 2285 N N . THR A 1 299 ? -1.066 -7.902 29.638 1.00 92.88 299 THR A N 1
ATOM 2286 C CA . THR A 1 299 ? -1.996 -8.981 29.980 1.00 92.88 299 THR A CA 1
ATOM 2287 C C . THR A 1 299 ? -2.245 -8.953 31.483 1.00 92.88 299 THR A C 1
ATOM 2289 O O . THR A 1 299 ? -1.301 -9.056 32.263 1.00 92.88 299 THR A O 1
ATOM 2292 N N . ILE A 1 300 ? -3.502 -8.783 31.883 1.00 88.50 300 ILE A N 1
ATOM 2293 C CA . ILE A 1 300 ? -3.950 -8.755 33.281 1.00 88.50 300 ILE A CA 1
ATOM 2294 C C . ILE A 1 300 ? -5.047 -9.808 33.402 1.00 88.50 300 ILE A C 1
ATOM 2296 O O . ILE A 1 300 ? -5.987 -9.789 32.612 1.00 88.50 300 ILE A O 1
ATOM 2300 N N . ASP A 1 301 ? -4.889 -10.753 34.329 1.00 84.75 301 ASP A N 1
ATOM 2301 C CA . ASP A 1 301 ? -5.840 -11.851 34.561 1.00 84.75 301 ASP A CA 1
ATOM 2302 C C . ASP A 1 301 ? -6.211 -12.629 33.282 1.00 84.75 301 ASP A C 1
ATOM 2304 O O . ASP A 1 301 ? -7.350 -13.029 33.062 1.00 84.75 301 ASP A O 1
ATOM 2308 N N . GLY A 1 302 ? -5.223 -12.820 32.399 1.00 79.25 302 GLY A N 1
ATOM 2309 C CA . GLY A 1 302 ? -5.388 -13.519 31.121 1.00 79.25 302 GLY A CA 1
ATOM 2310 C C . GLY A 1 302 ? -5.997 -12.681 29.990 1.00 79.25 302 GLY A C 1
ATOM 2311 O O . GLY A 1 302 ? -6.046 -13.162 28.862 1.00 79.25 302 GLY A O 1
ATOM 2312 N N . ALA A 1 303 ? -6.393 -11.431 30.247 1.00 85.75 303 ALA A N 1
ATOM 2313 C CA . ALA A 1 303 ? -6.971 -10.534 29.251 1.00 85.75 303 ALA A CA 1
ATOM 2314 C C . ALA A 1 303 ? -5.986 -9.440 28.815 1.00 85.75 303 ALA A C 1
ATOM 2316 O O . ALA A 1 303 ? -5.337 -8.789 29.644 1.00 85.75 303 ALA A O 1
ATOM 2317 N N . VAL A 1 304 ? -5.888 -9.195 27.505 1.00 92.38 304 VAL A N 1
ATOM 2318 C CA . VAL A 1 304 ? -5.070 -8.097 26.981 1.00 92.38 304 VAL A CA 1
ATOM 2319 C C . VAL A 1 304 ? -5.763 -6.771 27.294 1.00 92.38 304 VAL A C 1
ATOM 2321 O O . VAL A 1 304 ? -6.955 -6.576 27.081 1.00 92.38 304 VAL A O 1
ATOM 2324 N N . ASN A 1 305 ? -5.003 -5.844 27.860 1.00 96.12 305 ASN A N 1
ATOM 2325 C CA . ASN A 1 305 ? -5.451 -4.515 28.224 1.00 96.12 305 ASN A CA 1
ATOM 2326 C C . ASN A 1 305 ? -4.548 -3.488 27.556 1.00 96.12 305 ASN A C 1
ATOM 2328 O O . ASN A 1 305 ? -3.327 -3.557 27.679 1.00 96.12 305 ASN A O 1
ATOM 2332 N N . ILE A 1 306 ? -5.150 -2.509 26.895 1.00 97.38 306 ILE A N 1
ATOM 2333 C CA . ILE A 1 306 ? -4.465 -1.372 26.295 1.00 97.38 306 ILE A CA 1
ATOM 2334 C C . ILE A 1 306 ? -4.658 -0.134 27.173 1.00 97.38 306 ILE A C 1
ATOM 2336 O O . ILE A 1 306 ? -5.766 0.176 27.616 1.00 97.38 306 ILE A O 1
ATOM 2340 N N . THR A 1 307 ? -3.558 0.562 27.454 1.00 97.56 307 THR A N 1
ATOM 2341 C CA . THR A 1 307 ? -3.558 1.836 28.177 1.00 97.56 307 THR A CA 1
ATOM 2342 C C . THR A 1 307 ? -3.432 2.976 27.173 1.00 97.56 307 THR A C 1
ATOM 2344 O O . THR A 1 307 ? -2.519 2.995 26.343 1.00 97.56 307 THR A O 1
ATOM 2347 N N . TYR A 1 308 ? -4.329 3.950 27.270 1.00 98.12 308 TYR A N 1
ATOM 2348 C CA . TYR A 1 308 ? -4.329 5.165 26.472 1.00 98.12 308 TYR A CA 1
ATOM 2349 C C . TYR A 1 308 ? -3.962 6.378 27.319 1.00 98.12 308 TYR A C 1
ATOM 2351 O O . TYR A 1 308 ? -4.458 6.542 28.432 1.00 98.12 308 TYR A O 1
ATOM 2359 N N . ASN A 1 309 ? -3.186 7.288 26.739 1.00 97.94 309 ASN A N 1
ATOM 2360 C CA . ASN A 1 309 ? -3.148 8.678 27.172 1.00 97.94 309 ASN A CA 1
ATOM 2361 C C . ASN A 1 309 ? -4.356 9.418 26.588 1.00 97.94 309 ASN A C 1
ATOM 2363 O O . ASN A 1 309 ? -4.615 9.339 25.380 1.00 97.94 309 ASN A O 1
ATOM 2367 N N . ILE A 1 310 ? -5.072 10.149 27.440 1.00 98.25 310 ILE A N 1
ATOM 2368 C CA . ILE A 1 310 ? -6.140 11.058 27.022 1.00 98.25 310 ILE A CA 1
ATOM 2369 C C . ILE A 1 310 ? -5.497 12.324 26.464 1.00 98.25 310 ILE A C 1
ATOM 2371 O O . ILE A 1 310 ? -4.577 12.880 27.065 1.00 98.25 310 ILE A O 1
ATOM 2375 N N . ASN A 1 311 ? -5.971 12.780 25.307 1.00 98.19 311 ASN A N 1
ATOM 2376 C CA . ASN A 1 311 ? -5.418 13.941 24.622 1.00 98.19 311 ASN A CA 1
ATOM 2377 C C . ASN A 1 311 ? -6.388 15.127 24.606 1.00 98.19 311 ASN A C 1
ATOM 2379 O O . ASN A 1 311 ? -7.601 14.981 24.699 1.00 98.19 311 ASN A O 1
ATOM 2383 N N . THR A 1 312 ? -5.820 16.302 24.383 1.00 96.69 312 THR A N 1
ATOM 2384 C CA . THR A 1 312 ? -6.483 17.473 23.808 1.00 96.69 312 THR A CA 1
ATOM 2385 C C . THR A 1 312 ? -5.756 17.867 22.516 1.00 96.69 312 THR A C 1
ATOM 2387 O O . THR A 1 312 ? -4.788 17.208 22.121 1.00 96.69 312 THR A O 1
ATOM 2390 N N . LEU A 1 313 ? -6.206 18.919 21.836 1.00 95.62 313 LEU A N 1
ATOM 2391 C CA . LEU A 1 313 ? -5.478 19.522 20.721 1.00 95.62 313 LEU A CA 1
ATOM 2392 C C . LEU A 1 313 ? -4.706 20.759 21.192 1.00 95.62 313 LEU A C 1
ATOM 2394 O O . LEU A 1 313 ? -5.218 21.545 21.985 1.00 95.62 313 LEU A O 1
ATOM 2398 N N . ASP A 1 314 ? -3.479 20.928 20.701 1.00 93.88 314 ASP A N 1
ATOM 2399 C CA . ASP A 1 314 ? -2.750 22.195 20.811 1.00 93.88 314 ASP A CA 1
ATOM 2400 C C . ASP A 1 314 ? -3.205 23.211 19.743 1.00 93.88 314 ASP A C 1
ATOM 2402 O O . ASP A 1 314 ? -4.067 22.925 18.907 1.00 93.88 314 ASP A O 1
ATOM 2406 N N . GLU A 1 315 ? -2.607 24.404 19.750 1.00 90.44 315 GLU A N 1
ATOM 2407 C CA . GLU A 1 315 ? -2.909 25.484 18.798 1.00 90.44 315 GLU A CA 1
ATOM 2408 C C . GLU A 1 315 ? -2.680 25.081 17.331 1.00 90.44 315 GLU A C 1
ATOM 2410 O O . GLU A 1 315 ? -3.356 25.574 16.431 1.00 90.44 315 GLU A O 1
ATOM 2415 N N . GLN A 1 316 ? -1.767 24.139 17.076 1.00 90.44 316 GLN A N 1
ATOM 2416 C CA . GLN A 1 316 ? -1.484 23.593 15.747 1.00 90.44 316 GLN A CA 1
ATOM 2417 C C . GLN A 1 316 ? -2.331 22.347 15.432 1.00 90.44 316 GLN A C 1
ATOM 2419 O O . GLN A 1 316 ? -2.044 21.619 14.477 1.00 90.44 316 GLN A O 1
ATOM 2424 N N . ARG A 1 317 ? -3.379 22.082 16.225 1.00 90.56 317 ARG A N 1
ATOM 2425 C CA . ARG A 1 317 ? -4.270 20.913 16.120 1.00 90.56 317 ARG A CA 1
ATOM 2426 C C . ARG A 1 317 ? -3.537 19.571 16.203 1.00 90.56 317 ARG A C 1
ATOM 2428 O O . ARG A 1 317 ? -3.958 18.567 15.612 1.00 90.56 317 ARG A O 1
ATOM 2435 N N . ARG A 1 318 ? -2.423 19.524 16.928 1.00 94.00 318 ARG A N 1
ATOM 2436 C CA . ARG A 1 318 ? -1.690 18.292 17.239 1.00 94.00 318 ARG A CA 1
ATOM 2437 C C . ARG A 1 318 ? -2.193 17.733 18.562 1.00 94.00 318 ARG A C 1
ATOM 2439 O O . ARG A 1 318 ? -2.588 18.472 19.454 1.00 94.00 318 ARG A O 1
ATOM 2446 N N . ALA A 1 319 ? -2.169 16.410 18.689 1.00 96.25 319 ALA A N 1
ATOM 2447 C CA . ALA A 1 319 ? -2.563 15.747 19.925 1.00 96.25 319 ALA A CA 1
ATOM 2448 C C . ALA A 1 319 ? -1.554 16.053 21.044 1.00 96.25 319 ALA A C 1
ATOM 2450 O O . ALA A 1 319 ? -0.362 15.788 20.882 1.00 96.25 319 ALA A O 1
ATOM 2451 N N . LYS A 1 320 ? -2.045 16.565 22.173 1.00 97.00 320 LYS A N 1
ATOM 2452 C CA . LYS A 1 320 ? -1.282 16.853 23.389 1.00 97.00 320 LYS A CA 1
ATOM 2453 C C . LYS A 1 320 ? -1.867 16.047 24.558 1.00 97.00 320 LYS A C 1
ATOM 2455 O O . LYS A 1 320 ? -3.050 16.225 24.845 1.00 97.00 320 LYS A O 1
ATOM 2460 N N . PRO A 1 321 ? -1.089 15.187 25.240 1.00 97.19 321 PRO A N 1
ATOM 2461 C CA . PRO A 1 321 ? -1.572 14.444 26.404 1.00 97.19 321 PRO A CA 1
ATOM 2462 C C . PRO A 1 321 ? -2.035 15.371 27.535 1.00 97.19 321 PRO A C 1
ATOM 2464 O O . PRO A 1 321 ? -1.404 16.394 27.797 1.00 97.19 321 PRO A O 1
ATOM 2467 N N . THR A 1 322 ? -3.109 14.998 28.231 1.00 97.75 322 THR A N 1
ATOM 2468 C CA . THR A 1 322 ? -3.644 15.732 29.395 1.00 97.75 322 THR A CA 1
ATOM 2469 C C . THR A 1 322 ? -3.017 15.292 30.721 1.00 97.75 322 THR A C 1
ATOM 2471 O O . THR A 1 322 ? -3.252 15.920 31.748 1.00 97.75 322 THR A O 1
ATOM 2474 N N . GLY A 1 323 ? -2.248 14.198 30.713 1.00 96.69 323 GLY A N 1
ATOM 2475 C CA . GLY A 1 323 ? -1.747 13.517 31.912 1.00 96.69 323 GLY A CA 1
ATOM 2476 C C . GLY A 1 323 ? -2.708 12.460 32.469 1.00 96.69 323 GLY A C 1
ATOM 2477 O O . GLY A 1 323 ? -2.298 11.640 33.285 1.00 96.69 323 GLY A O 1
ATOM 2478 N N . GLN A 1 324 ? -3.960 12.426 32.001 1.00 98.00 324 GLN A N 1
ATOM 2479 C CA . GLN A 1 324 ? -4.914 11.381 32.365 1.00 98.00 324 GLN A CA 1
ATOM 2480 C C . GLN A 1 324 ? -4.729 10.137 31.493 1.00 98.00 324 GLN A C 1
ATOM 2482 O O . GLN A 1 324 ? -4.417 10.229 30.301 1.00 98.00 324 GLN A O 1
ATOM 2487 N N . LYS A 1 325 ? -4.971 8.971 32.095 1.00 97.75 325 LYS A N 1
ATOM 2488 C CA . LYS A 1 325 ? -4.878 7.670 31.435 1.00 97.75 325 LYS A CA 1
ATOM 2489 C C . LYS A 1 325 ? -6.184 6.904 31.548 1.00 97.75 325 LYS A C 1
ATOM 2491 O O . LYS A 1 325 ? -6.906 7.025 32.533 1.00 97.75 325 LYS A O 1
ATOM 2496 N N . GLU A 1 326 ? -6.445 6.082 30.547 1.00 97.19 326 GLU A N 1
ATOM 2497 C CA . GLU A 1 326 ? -7.600 5.197 30.483 1.00 97.19 326 GLU A CA 1
ATOM 2498 C C . GLU A 1 326 ? -7.132 3.798 30.095 1.00 97.19 326 GLU A C 1
ATOM 2500 O O . GLU A 1 326 ? -6.276 3.654 29.225 1.00 97.19 326 GLU A O 1
ATOM 2505 N N . ARG A 1 327 ? -7.688 2.763 30.727 1.00 96.25 327 ARG A N 1
ATOM 2506 C CA . ARG A 1 327 ? -7.409 1.368 30.379 1.00 96.25 327 ARG A CA 1
ATOM 2507 C C . ARG A 1 327 ? -8.653 0.726 29.788 1.00 96.25 327 ARG A C 1
ATOM 2509 O O . ARG A 1 327 ? -9.746 0.906 30.321 1.00 96.25 327 ARG A O 1
ATOM 2516 N N . ARG A 1 328 ? -8.471 -0.047 28.721 1.00 95.38 328 ARG A N 1
ATOM 2517 C CA . ARG A 1 328 ? -9.527 -0.846 28.095 1.00 95.38 328 ARG A CA 1
ATOM 2518 C C . ARG A 1 328 ? -9.046 -2.263 27.846 1.00 95.38 328 ARG A C 1
ATOM 2520 O O . ARG A 1 328 ? -7.906 -2.468 27.438 1.00 95.38 328 ARG A O 1
ATOM 2527 N N . GLN A 1 329 ? -9.926 -3.222 28.087 1.00 96.12 329 GLN A N 1
ATOM 2528 C CA . GLN A 1 329 ? -9.713 -4.608 27.700 1.00 96.12 329 GLN A CA 1
ATOM 2529 C C . GLN A 1 329 ? -9.966 -4.769 26.196 1.00 96.12 329 GLN A C 1
ATOM 2531 O O . GLN A 1 329 ? -10.832 -4.099 25.638 1.00 96.12 329 GLN A O 1
ATOM 2536 N N . THR A 1 330 ? -9.199 -5.635 25.542 1.00 95.94 330 THR A N 1
ATOM 2537 C CA . THR A 1 330 ? -9.330 -5.964 24.120 1.00 95.94 330 THR A CA 1
ATOM 2538 C C . THR A 1 330 ? -8.727 -7.341 23.859 1.00 95.94 330 THR A C 1
ATOM 2540 O O . THR A 1 330 ? -7.862 -7.766 24.617 1.00 95.94 330 THR A O 1
ATOM 2543 N N . ASP A 1 331 ? -9.150 -8.047 22.814 1.00 95.69 331 ASP A N 1
ATOM 2544 C CA . ASP A 1 331 ? -8.605 -9.377 22.501 1.00 95.69 331 ASP A CA 1
ATOM 2545 C C . ASP A 1 331 ? -7.524 -9.303 21.417 1.00 95.69 331 ASP A C 1
ATOM 2547 O O . ASP A 1 331 ? -6.589 -10.104 21.395 1.00 95.69 331 ASP A O 1
ATOM 2551 N N . LEU A 1 332 ? -7.625 -8.313 20.524 1.00 95.69 332 LEU A N 1
ATOM 2552 C CA . LEU A 1 332 ? -6.662 -8.075 19.456 1.00 95.69 332 LEU A CA 1
ATOM 2553 C C . LEU A 1 332 ? -6.466 -6.574 19.235 1.00 95.69 332 LEU A C 1
ATOM 2555 O O . LEU A 1 332 ? -7.427 -5.819 19.095 1.00 95.69 332 LEU A O 1
ATOM 2559 N N . VAL A 1 333 ? -5.206 -6.146 19.152 1.00 97.38 333 VAL A N 1
ATOM 2560 C CA . VAL A 1 333 ? -4.830 -4.777 18.784 1.00 97.38 333 VAL A CA 1
ATOM 2561 C C . VAL A 1 333 ? -4.184 -4.798 17.408 1.00 97.38 333 VAL A C 1
ATOM 2563 O O . VAL A 1 333 ? -3.162 -5.451 17.206 1.00 97.38 333 VAL A O 1
ATOM 2566 N N . VAL A 1 334 ? -4.753 -4.045 16.471 1.00 97.81 334 VAL A N 1
ATOM 2567 C CA . VAL A 1 334 ? -4.223 -3.861 15.121 1.00 97.81 334 VAL A CA 1
ATOM 2568 C C . VAL A 1 334 ? -3.789 -2.411 14.932 1.00 97.81 334 VAL A C 1
ATOM 2570 O O . VAL A 1 334 ? -4.547 -1.480 15.200 1.00 97.81 334 VAL A O 1
ATOM 2573 N N . SER A 1 335 ? -2.565 -2.192 14.450 1.00 97.38 335 SER A N 1
ATOM 2574 C CA . SER A 1 335 ? -2.016 -0.853 14.222 1.00 97.38 335 SER A CA 1
ATOM 2575 C C . SER A 1 335 ? -2.082 -0.436 12.752 1.00 97.38 335 SER A C 1
ATOM 2577 O O . SER A 1 335 ? -1.445 -1.019 11.880 1.00 97.38 335 SER A O 1
ATOM 2579 N N . SER A 1 336 ? -2.830 0.628 12.473 1.00 96.56 336 SER A N 1
ATOM 2580 C CA . SER A 1 336 ? -3.004 1.225 11.145 1.00 96.56 336 SER A CA 1
ATOM 2581 C C . SER A 1 336 ? -2.545 2.690 11.140 1.00 96.56 336 SER A C 1
ATOM 2583 O O . SER A 1 336 ? -3.251 3.604 10.705 1.00 96.56 336 SER A O 1
ATOM 2585 N N . VAL A 1 337 ? -1.332 2.930 11.646 1.00 92.81 337 VAL A N 1
ATOM 2586 C CA . VAL A 1 337 ? -0.748 4.276 11.822 1.00 92.81 337 VAL A CA 1
ATOM 2587 C C . VAL A 1 337 ? 0.194 4.699 10.685 1.00 92.81 337 VAL A C 1
ATOM 2589 O O . VAL A 1 337 ? 0.903 5.699 10.799 1.00 92.81 337 VAL A O 1
ATOM 2592 N N . GLY A 1 338 ? 0.162 3.965 9.571 1.00 89.50 338 GLY A N 1
ATOM 2593 C CA . GLY A 1 338 ? 0.961 4.208 8.371 1.00 89.50 338 GLY A CA 1
ATOM 2594 C C . GLY A 1 338 ? 2.126 3.232 8.206 1.00 89.50 338 GLY A C 1
ATOM 2595 O O . GLY A 1 338 ? 2.404 2.403 9.073 1.00 89.50 338 GLY A O 1
ATOM 2596 N N . SER A 1 339 ? 2.807 3.346 7.070 1.00 91.00 339 SER A N 1
ATOM 2597 C CA . SER A 1 339 ? 3.981 2.548 6.720 1.00 91.00 339 SER A CA 1
ATOM 2598 C C . SER A 1 339 ? 5.139 3.427 6.238 1.00 91.00 339 SER A C 1
ATOM 2600 O O . SER A 1 339 ? 4.988 4.627 5.992 1.00 91.00 339 SER A O 1
ATOM 2602 N N . ARG A 1 340 ? 6.320 2.824 6.142 1.00 92.62 340 ARG A N 1
ATOM 2603 C CA . ARG A 1 340 ? 7.594 3.409 5.729 1.00 92.62 340 ARG A CA 1
ATOM 2604 C C . ARG A 1 340 ? 8.179 2.590 4.583 1.00 92.62 340 ARG A C 1
ATOM 2606 O O . ARG A 1 340 ? 7.919 1.388 4.467 1.00 92.62 340 ARG A O 1
ATOM 2613 N N . ALA A 1 341 ? 8.948 3.242 3.722 1.00 90.88 341 ALA A N 1
ATOM 2614 C CA . ALA A 1 341 ? 9.795 2.539 2.770 1.00 90.88 341 ALA A CA 1
ATOM 2615 C C . ALA A 1 341 ? 10.883 1.756 3.513 1.00 90.88 341 ALA A C 1
ATOM 2617 O O . ALA A 1 341 ? 11.206 2.049 4.666 1.00 90.88 341 ALA A O 1
ATOM 2618 N N . VAL A 1 342 ? 11.410 0.733 2.849 1.00 84.94 342 VAL A N 1
ATOM 2619 C CA . VAL A 1 342 ? 12.503 -0.085 3.375 1.00 84.94 342 VAL A CA 1
ATOM 2620 C C . VAL A 1 342 ? 13.803 0.463 2.782 1.00 84.94 342 VAL A C 1
ATOM 2622 O O . VAL A 1 342 ? 13.821 0.722 1.574 1.00 84.94 342 VAL A O 1
ATOM 2625 N N . PRO A 1 343 ? 14.855 0.692 3.590 1.00 82.38 343 PRO A N 1
ATOM 2626 C CA . PRO A 1 343 ? 16.166 1.040 3.054 1.00 82.38 343 PRO A CA 1
ATOM 2627 C C . PRO A 1 343 ? 16.665 -0.082 2.145 1.00 82.38 343 PRO A C 1
ATOM 2629 O O . PRO A 1 343 ? 16.310 -1.248 2.318 1.00 82.38 343 PRO A O 1
ATOM 2632 N N . PHE A 1 344 ? 17.514 0.257 1.185 1.00 76.25 344 PHE A N 1
ATOM 2633 C CA . PHE A 1 344 ? 18.188 -0.766 0.404 1.00 76.25 344 PHE A CA 1
ATOM 2634 C C . PHE A 1 344 ? 19.402 -1.344 1.155 1.00 76.25 344 PHE A C 1
ATOM 2636 O O . PHE A 1 344 ? 19.985 -2.301 0.653 1.00 76.25 344 PHE A O 1
ATOM 2643 N N . ASP A 1 345 ? 19.766 -0.796 2.324 1.00 69.38 345 ASP A N 1
ATOM 2644 C CA . ASP A 1 345 ? 20.920 -1.167 3.163 1.00 69.38 345 ASP A CA 1
ATOM 2645 C C . ASP A 1 345 ? 22.264 -1.022 2.436 1.00 69.38 345 ASP A C 1
ATOM 2647 O O . ASP A 1 345 ? 23.187 -1.826 2.583 1.00 69.38 345 ASP A O 1
ATOM 2651 N N . ARG A 1 346 ? 22.381 0.032 1.623 1.00 66.31 346 ARG A N 1
ATOM 2652 C CA . ARG A 1 346 ? 23.638 0.399 0.967 1.00 66.31 346 ARG A CA 1
ATOM 2653 C C . ARG A 1 346 ? 24.709 0.696 2.014 1.00 66.31 346 ARG A C 1
ATOM 2655 O O . ARG A 1 346 ? 24.499 1.524 2.902 1.00 66.31 346 ARG A O 1
ATOM 2662 N N . LYS A 1 347 ? 25.882 0.076 1.875 1.00 57.69 347 LYS A N 1
ATOM 2663 C CA . LYS A 1 347 ? 27.069 0.507 2.621 1.00 57.69 347 LYS A CA 1
ATOM 2664 C C . LYS A 1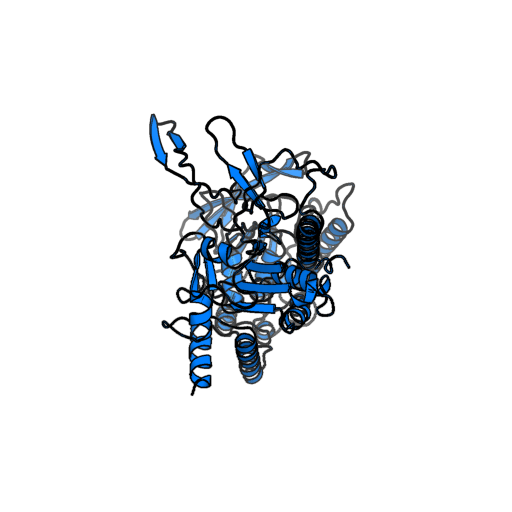 347 ? 27.473 1.891 2.107 1.00 57.69 347 LYS A C 1
ATOM 2666 O O . LYS A 1 347 ? 27.562 2.091 0.899 1.00 57.69 347 LYS A O 1
ATOM 2671 N N . SER A 1 348 ? 27.665 2.839 3.021 1.00 51.38 348 SER A N 1
ATOM 2672 C CA . SER A 1 348 ? 28.405 4.063 2.711 1.00 51.38 348 SER A CA 1
ATOM 2673 C C . SER A 1 348 ? 29.864 3.683 2.441 1.00 51.38 348 SER A C 1
ATOM 2675 O O . SER A 1 348 ? 30.398 2.820 3.142 1.00 51.38 348 SER A O 1
ATOM 2677 N N . ASP A 1 349 ? 30.515 4.338 1.478 1.00 46.84 349 ASP A N 1
ATOM 2678 C CA . ASP A 1 349 ? 31.967 4.213 1.280 1.00 46.84 349 ASP A CA 1
ATOM 2679 C C . ASP A 1 349 ? 32.748 4.767 2.493 1.00 46.84 349 ASP A C 1
ATOM 2681 O O . ASP A 1 349 ? 33.918 4.441 2.695 1.00 46.84 349 ASP A O 1
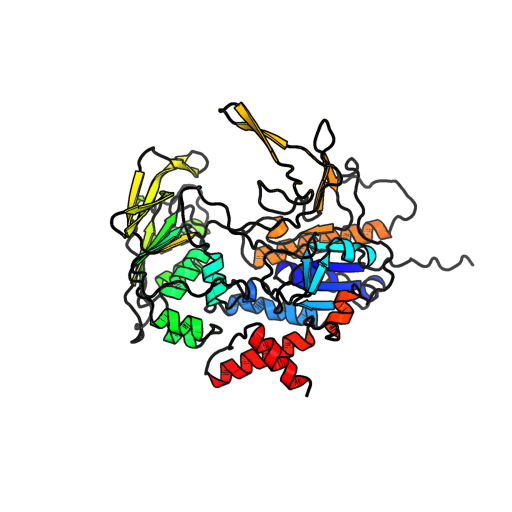ATOM 2685 N N . SER A 1 350 ? 32.087 5.546 3.362 1.00 43.03 350 SER A N 1
ATOM 2686 C CA . SER A 1 350 ? 32.605 5.995 4.654 1.00 43.03 350 SER A CA 1
ATOM 2687 C C . SER A 1 350 ? 32.005 5.199 5.824 1.00 43.03 350 SER A C 1
ATOM 2689 O O . SER A 1 350 ? 30.793 5.154 6.046 1.00 43.03 350 SER A O 1
ATOM 2691 N N . THR A 1 351 ? 32.868 4.563 6.623 1.00 37.25 351 THR A N 1
ATOM 2692 C CA . THR A 1 351 ? 32.462 3.904 7.875 1.00 37.25 351 THR A CA 1
ATOM 2693 C C . THR A 1 351 ? 32.318 4.959 8.969 1.00 37.25 351 THR A C 1
ATOM 2695 O O . THR A 1 351 ? 33.316 5.436 9.503 1.00 37.25 351 THR A O 1
ATOM 2698 N N . THR A 1 352 ? 31.090 5.333 9.333 1.00 40.31 352 THR A N 1
ATOM 2699 C CA . THR A 1 352 ? 30.859 6.190 10.506 1.00 40.31 352 THR A CA 1
ATOM 2700 C C . THR A 1 352 ? 30.675 5.329 11.755 1.00 40.31 352 THR A C 1
ATOM 2702 O O . THR A 1 352 ? 29.711 4.572 11.880 1.00 40.31 352 THR A O 1
ATOM 2705 N N . THR A 1 353 ? 31.602 5.448 12.703 1.00 35.88 353 THR A N 1
ATOM 2706 C CA . THR A 1 353 ? 31.467 4.850 14.035 1.00 35.88 353 THR A CA 1
ATOM 2707 C C . THR A 1 353 ? 30.595 5.758 14.892 1.00 35.88 353 THR A C 1
ATOM 2709 O O . THR A 1 353 ? 31.025 6.841 15.284 1.00 35.88 353 THR A O 1
ATOM 2712 N N . VAL A 1 354 ? 29.361 5.338 15.179 1.00 39.84 354 VAL A N 1
ATOM 2713 C CA . VAL A 1 354 ? 28.490 6.056 16.116 1.00 39.84 354 VAL A CA 1
ATOM 2714 C C . VAL A 1 354 ? 28.745 5.516 17.520 1.00 39.84 354 VAL A C 1
ATOM 2716 O O . VAL A 1 354 ? 28.432 4.367 17.840 1.00 39.84 354 VAL A O 1
ATOM 2719 N N . THR A 1 355 ? 29.330 6.362 18.361 1.00 33.22 355 THR A N 1
ATOM 2720 C CA . THR A 1 355 ? 29.572 6.070 19.774 1.00 33.22 355 THR A CA 1
ATOM 2721 C C . THR A 1 355 ? 28.401 6.606 20.587 1.00 33.22 355 THR A C 1
ATOM 2723 O O . THR A 1 355 ? 28.237 7.817 20.709 1.00 33.22 355 THR A O 1
ATOM 2726 N N . THR A 1 356 ? 27.578 5.722 21.150 1.00 39.88 356 THR A N 1
ATOM 2727 C CA . THR A 1 356 ? 26.534 6.120 22.105 1.00 39.88 356 THR A CA 1
ATOM 2728 C C . THR A 1 356 ? 26.968 5.774 23.522 1.00 39.88 356 THR A C 1
ATOM 2730 O O . THR A 1 356 ? 27.221 4.605 23.836 1.00 39.88 356 THR A O 1
ATOM 2733 N N . THR A 1 357 ? 27.028 6.789 24.380 1.00 32.97 357 THR A N 1
ATOM 2734 C CA . THR A 1 357 ? 27.271 6.657 25.819 1.00 32.97 357 THR A CA 1
ATOM 2735 C C . THR A 1 357 ? 25.926 6.628 26.533 1.00 32.97 357 THR A C 1
ATOM 2737 O O . THR A 1 357 ? 25.144 7.569 26.427 1.00 32.97 357 THR A O 1
ATOM 2740 N N . SER A 1 358 ? 25.626 5.536 27.234 1.00 41.50 358 SER A N 1
ATOM 2741 C CA . SER A 1 358 ? 24.451 5.491 28.113 1.00 41.50 358 SER A CA 1
ATOM 2742 C C . SER A 1 358 ? 24.692 6.305 29.391 1.00 41.50 358 SER A C 1
ATOM 2744 O O . SER A 1 358 ? 25.839 6.449 29.817 1.00 41.50 358 SER A O 1
ATOM 2746 N N . GLU A 1 359 ? 23.622 6.754 30.059 1.00 47.53 359 GLU A N 1
ATOM 2747 C CA . GLU A 1 359 ? 23.685 7.424 31.377 1.00 47.53 359 GLU A CA 1
ATOM 2748 C C . GLU A 1 359 ? 24.374 6.569 32.464 1.00 47.53 359 GLU A C 1
ATOM 2750 O O . GLU A 1 359 ? 24.826 7.091 33.476 1.00 47.53 359 GLU A O 1
ATOM 2755 N N . SER A 1 360 ? 24.529 5.260 32.231 1.00 44.00 360 SER A N 1
ATOM 2756 C CA . SER A 1 360 ? 25.268 4.327 33.095 1.00 44.00 360 SER A CA 1
ATOM 2757 C C . SER A 1 360 ? 26.783 4.255 32.826 1.00 44.00 360 SER A C 1
ATOM 2759 O O . SER A 1 360 ? 27.465 3.382 33.357 1.00 44.00 360 SER A O 1
ATOM 2761 N N . GLY A 1 361 ? 27.328 5.121 31.962 1.00 37.69 361 GLY A N 1
ATOM 2762 C CA . GLY A 1 361 ? 28.758 5.152 31.619 1.00 37.69 361 GLY A CA 1
ATOM 2763 C C . GLY A 1 361 ? 29.222 4.012 30.703 1.00 37.69 361 GLY A C 1
ATOM 2764 O O . GLY A 1 361 ? 30.399 3.933 30.355 1.00 37.69 361 GLY A O 1
ATOM 2765 N N . LYS A 1 362 ? 28.313 3.129 30.269 1.00 31.78 362 LYS A N 1
ATOM 2766 C CA . LYS A 1 362 ? 28.629 2.053 29.327 1.00 31.78 362 LYS A CA 1
ATOM 2767 C C . LYS A 1 362 ? 28.589 2.589 27.898 1.00 31.78 362 LYS A C 1
ATOM 2769 O O . LYS A 1 362 ? 27.516 2.938 27.394 1.00 31.78 362 LYS A O 1
ATOM 2774 N N . THR A 1 363 ? 29.758 2.646 27.268 1.00 33.34 363 THR A N 1
ATOM 2775 C CA . THR A 1 363 ? 29.944 3.001 25.857 1.00 33.34 363 THR A CA 1
ATOM 2776 C C . THR A 1 363 ? 29.698 1.773 24.988 1.00 33.34 363 THR A C 1
ATOM 2778 O O . THR A 1 363 ? 30.398 0.769 25.114 1.00 33.34 363 THR A O 1
ATOM 2781 N N . THR A 1 364 ? 28.718 1.836 24.089 1.00 33.75 364 THR A N 1
ATOM 2782 C CA . THR A 1 364 ? 28.540 0.820 23.044 1.00 33.75 364 THR A CA 1
ATOM 2783 C C . THR A 1 364 ? 28.845 1.449 21.694 1.00 33.75 364 THR A C 1
ATOM 2785 O O . THR A 1 364 ? 28.147 2.368 21.272 1.00 33.75 364 THR A O 1
ATOM 2788 N N . SER A 1 365 ? 29.877 0.950 21.013 1.00 31.33 365 SER A N 1
ATOM 2789 C CA . SER A 1 365 ? 30.103 1.251 19.600 1.00 31.33 365 SER A CA 1
ATOM 2790 C C . SER A 1 365 ? 29.211 0.329 18.772 1.00 31.33 365 SER A C 1
ATOM 2792 O O . SER A 1 365 ? 29.397 -0.890 18.777 1.00 31.33 365 SER A O 1
ATOM 2794 N N . LYS A 1 366 ? 28.203 0.893 18.102 1.00 33.09 366 LYS A N 1
ATOM 2795 C CA . LYS A 1 366 ? 27.487 0.209 17.021 1.00 33.09 366 LYS A CA 1
ATOM 2796 C C . LYS A 1 366 ? 27.864 0.914 15.727 1.00 33.09 366 LYS A C 1
ATOM 2798 O O . LYS A 1 366 ? 27.483 2.058 15.504 1.00 33.09 366 LYS A O 1
ATOM 2803 N N . SER A 1 367 ? 28.599 0.216 14.866 1.00 33.47 367 SER A N 1
ATOM 2804 C CA . SER A 1 367 ? 28.711 0.599 13.461 1.00 33.47 367 SER A CA 1
ATOM 2805 C C . SER A 1 367 ? 27.315 0.480 12.846 1.00 33.47 367 SER A C 1
ATOM 2807 O O . SER A 1 367 ? 26.814 -0.625 12.641 1.00 33.47 367 SER A O 1
ATOM 2809 N N . SER A 1 368 ? 26.634 1.608 12.647 1.00 42.56 368 SER A N 1
ATOM 2810 C CA . SER A 1 368 ? 25.416 1.665 11.844 1.00 42.56 368 SER A CA 1
ATOM 2811 C C . SER A 1 368 ? 25.751 2.407 10.563 1.00 42.56 368 SER A C 1
ATOM 2813 O O . SER A 1 368 ? 25.776 3.636 10.538 1.00 42.56 368 SER A O 1
ATOM 2815 N N . THR A 1 369 ? 26.030 1.664 9.498 1.00 52.53 369 THR A N 1
ATOM 2816 C CA . THR A 1 369 ? 26.029 2.219 8.147 1.00 52.53 369 THR A CA 1
ATOM 2817 C C . THR A 1 369 ? 24.590 2.602 7.821 1.00 52.53 369 THR A C 1
ATOM 2819 O O . THR A 1 369 ? 23.754 1.734 7.571 1.00 52.53 369 THR A O 1
ATOM 2822 N N . THR A 1 370 ? 24.262 3.886 7.916 1.00 68.38 370 THR A N 1
ATOM 2823 C CA . THR A 1 370 ? 22.986 4.400 7.427 1.00 68.38 370 THR A CA 1
ATOM 2824 C C . THR A 1 370 ? 23.024 4.391 5.905 1.00 68.38 370 THR A C 1
ATOM 2826 O O . THR A 1 370 ? 23.981 4.871 5.305 1.00 68.38 370 THR A O 1
ATOM 2829 N N . ASP A 1 371 ? 21.993 3.829 5.274 1.00 83.88 371 ASP A N 1
ATOM 2830 C CA . ASP A 1 371 ? 21.859 3.871 3.819 1.00 83.88 371 ASP A CA 1
ATOM 2831 C C . ASP A 1 371 ? 21.880 5.348 3.351 1.00 83.88 371 ASP A C 1
ATOM 2833 O O . ASP A 1 371 ? 21.009 6.136 3.764 1.00 83.88 371 ASP A O 1
ATOM 2837 N N . PRO A 1 372 ? 22.858 5.760 2.516 1.00 87.69 372 PRO A N 1
ATOM 2838 C CA . PRO A 1 372 ? 23.010 7.146 2.088 1.00 87.69 372 PRO A CA 1
ATOM 2839 C C . PRO A 1 372 ? 21.787 7.673 1.331 1.00 87.69 372 PRO A C 1
ATOM 2841 O O . PRO A 1 372 ? 21.526 8.877 1.361 1.00 87.69 372 PRO A O 1
ATOM 2844 N N . TRP A 1 373 ? 20.986 6.804 0.710 1.00 92.19 373 TRP A N 1
ATOM 2845 C CA . TRP A 1 373 ? 19.802 7.199 -0.056 1.00 92.19 373 TRP A CA 1
ATOM 2846 C C . TRP A 1 373 ? 18.525 7.241 0.791 1.00 92.19 373 TRP A C 1
ATOM 2848 O O . TRP A 1 373 ? 17.496 7.714 0.315 1.00 92.19 373 TRP A O 1
ATOM 2858 N N . PHE A 1 374 ? 18.546 6.776 2.043 1.00 92.12 374 PHE A N 1
ATOM 2859 C CA . PHE A 1 374 ? 17.339 6.605 2.858 1.00 92.12 374 PHE A CA 1
ATOM 2860 C C . PHE A 1 374 ? 17.294 7.512 4.089 1.00 92.12 374 PHE A C 1
ATOM 2862 O O . PHE A 1 374 ? 18.188 7.479 4.933 1.00 92.12 374 PHE A O 1
ATOM 2869 N N . ASP A 1 375 ? 16.213 8.276 4.245 1.00 92.31 375 ASP A N 1
ATOM 2870 C CA . ASP A 1 375 ? 15.942 9.075 5.439 1.00 92.31 375 ASP A CA 1
ATOM 2871 C C . ASP A 1 375 ? 15.192 8.235 6.493 1.00 92.31 375 ASP A C 1
ATOM 2873 O O . ASP A 1 375 ? 13.992 7.988 6.333 1.00 92.31 375 ASP A O 1
ATOM 2877 N N . PRO A 1 376 ? 15.843 7.808 7.596 1.00 90.00 376 PRO A N 1
ATOM 2878 C CA . PRO A 1 376 ? 15.188 7.007 8.629 1.00 90.00 376 PRO A CA 1
ATOM 2879 C C . PRO A 1 376 ? 14.183 7.798 9.477 1.00 90.00 376 PRO A C 1
ATOM 2881 O O . PRO A 1 376 ? 13.268 7.197 10.053 1.00 90.00 376 PRO A O 1
ATOM 2884 N N . ALA A 1 377 ? 14.316 9.126 9.555 1.00 89.75 377 ALA A N 1
ATOM 2885 C CA . ALA A 1 377 ? 13.390 9.971 10.299 1.00 89.75 377 ALA A CA 1
ATOM 2886 C C . ALA A 1 377 ? 12.057 10.085 9.551 1.00 89.75 377 ALA A C 1
ATOM 2888 O O . ALA A 1 377 ? 10.990 9.913 10.147 1.00 89.75 377 ALA A O 1
ATOM 2889 N N . LEU A 1 378 ? 12.123 10.298 8.234 1.00 90.69 378 LEU A N 1
ATOM 2890 C CA . LEU A 1 378 ? 10.945 10.370 7.367 1.00 90.69 378 LEU A CA 1
ATOM 2891 C C . LEU A 1 378 ? 10.455 8.993 6.890 1.00 90.69 378 LEU A C 1
ATOM 2893 O O . LEU A 1 378 ? 9.299 8.868 6.485 1.00 90.69 378 LEU A O 1
ATOM 2897 N N . GLY A 1 379 ? 11.299 7.960 6.957 1.00 92.81 379 GLY A N 1
ATOM 2898 C CA . GLY A 1 379 ? 10.988 6.604 6.505 1.00 92.81 379 GLY A CA 1
ATOM 2899 C C . GLY A 1 379 ? 10.792 6.506 4.990 1.00 92.81 379 GLY A C 1
ATOM 2900 O O . GLY A 1 379 ? 9.871 5.819 4.544 1.00 92.81 379 GLY A O 1
ATOM 2901 N N . ARG A 1 380 ? 11.595 7.239 4.210 1.00 94.62 380 ARG A N 1
ATOM 2902 C CA . ARG A 1 380 ? 11.476 7.357 2.746 1.00 94.62 380 ARG A CA 1
ATOM 2903 C C . ARG A 1 380 ? 12.837 7.614 2.090 1.00 94.62 380 ARG A C 1
ATOM 2905 O O . ARG A 1 380 ? 13.797 7.963 2.772 1.00 94.62 380 ARG A O 1
ATOM 2912 N N . ILE A 1 381 ? 12.915 7.474 0.770 1.00 95.00 381 ILE A N 1
ATOM 2913 C CA . ILE A 1 381 ? 14.124 7.771 -0.009 1.00 95.00 381 ILE A CA 1
ATOM 2914 C C . ILE A 1 381 ? 14.359 9.289 -0.020 1.00 95.00 381 ILE A C 1
ATOM 2916 O O . ILE A 1 381 ? 13.438 10.060 -0.308 1.00 95.00 381 ILE A O 1
ATOM 2920 N N . ARG A 1 382 ? 15.587 9.726 0.285 1.00 95.12 382 ARG A N 1
ATOM 2921 C CA . ARG A 1 382 ? 16.011 11.127 0.177 1.00 95.12 382 ARG A CA 1
ATOM 2922 C C . ARG A 1 382 ? 15.912 11.557 -1.275 1.00 95.12 382 ARG A C 1
ATOM 2924 O O . ARG A 1 382 ? 16.520 10.945 -2.151 1.00 95.12 382 ARG A O 1
ATOM 2931 N N . ASN A 1 383 ? 15.139 12.601 -1.531 1.00 96.56 383 ASN A N 1
ATOM 2932 C CA . ASN A 1 383 ? 14.964 13.112 -2.876 1.00 96.56 383 ASN A CA 1
ATOM 2933 C C . ASN A 1 383 ? 14.606 14.598 -2.874 1.00 96.56 383 ASN A C 1
ATOM 2935 O O . ASN A 1 383 ? 14.045 15.095 -1.896 1.00 96.56 383 ASN A O 1
ATOM 2939 N N . ASP A 1 384 ? 14.903 15.260 -3.988 1.00 95.81 384 ASP A N 1
ATOM 2940 C CA . ASP A 1 384 ? 14.323 16.546 -4.356 1.00 95.81 384 ASP A CA 1
ATOM 2941 C C . ASP A 1 384 ? 13.463 16.368 -5.609 1.00 95.81 384 ASP A C 1
ATOM 2943 O O . ASP A 1 384 ? 13.958 16.002 -6.677 1.00 95.81 384 ASP A O 1
ATOM 2947 N N . GLN A 1 385 ? 12.155 16.576 -5.455 1.00 95.25 385 GLN A N 1
ATOM 2948 C CA . GLN A 1 385 ? 11.166 16.423 -6.523 1.00 95.25 385 GLN A CA 1
ATOM 2949 C C . GLN A 1 385 ? 11.305 15.103 -7.312 1.00 95.25 385 GLN A C 1
ATOM 2951 O O . GLN A 1 385 ? 11.186 15.068 -8.537 1.00 95.25 385 GLN A O 1
ATOM 2956 N N . GLY A 1 386 ? 11.597 14.008 -6.607 1.00 96.94 386 GLY A N 1
ATOM 2957 C CA . GLY A 1 386 ? 11.806 12.687 -7.190 1.00 96.94 386 GLY A CA 1
ATOM 2958 C C . GLY A 1 386 ? 13.230 12.382 -7.650 1.00 96.94 386 GLY A C 1
ATOM 2959 O O . GLY A 1 386 ? 13.499 11.216 -7.909 1.00 96.94 386 GLY A O 1
ATOM 2960 N N . ARG A 1 387 ? 14.169 13.336 -7.708 1.00 97.75 387 ARG A N 1
ATOM 2961 C CA . ARG A 1 387 ? 15.590 13.034 -7.968 1.00 97.75 387 ARG A CA 1
ATOM 2962 C C . ARG A 1 387 ? 16.275 12.569 -6.689 1.00 97.75 387 ARG A C 1
ATOM 2964 O O . ARG A 1 387 ? 16.204 13.264 -5.679 1.00 97.75 387 ARG A O 1
ATOM 2971 N N . VAL A 1 388 ? 16.925 11.408 -6.707 1.00 96.44 388 VAL A N 1
ATOM 2972 C CA . VAL A 1 388 ? 17.512 10.814 -5.495 1.00 96.44 388 VAL A CA 1
ATOM 2973 C C . VAL A 1 388 ? 18.724 11.611 -5.017 1.00 96.44 388 VAL A C 1
ATOM 2975 O O . VAL A 1 388 ? 19.556 12.052 -5.810 1.00 96.44 388 VAL A O 1
ATOM 2978 N N . LEU A 1 389 ? 18.830 11.769 -3.697 1.00 94.44 389 LEU A N 1
ATOM 2979 C CA . LEU A 1 389 ? 19.955 12.407 -3.022 1.00 94.44 389 LEU A CA 1
ATOM 2980 C C . LEU A 1 389 ? 20.733 11.368 -2.199 1.00 94.44 389 LEU A C 1
ATOM 2982 O O . LEU A 1 389 ? 20.141 10.540 -1.507 1.00 94.44 389 LEU A O 1
ATOM 2986 N N . SER A 1 390 ? 22.059 11.445 -2.247 1.00 90.81 390 SER A N 1
ATOM 2987 C CA . SER A 1 390 ? 22.993 10.681 -1.420 1.00 90.81 390 SER A CA 1
ATOM 2988 C C . SER A 1 390 ? 23.475 11.544 -0.262 1.00 90.81 390 SER A C 1
ATOM 2990 O O . SER A 1 390 ? 23.854 12.695 -0.468 1.00 90.81 390 SER A O 1
ATOM 2992 N N . LEU A 1 391 ? 23.460 11.002 0.951 1.00 88.69 391 LEU A N 1
ATOM 2993 C CA . LEU A 1 391 ? 24.099 11.619 2.106 1.00 88.69 391 LEU A CA 1
ATOM 2994 C C . LEU A 1 391 ? 25.581 11.236 2.132 1.00 88.69 391 LEU A C 1
ATOM 2996 O O . LEU A 1 391 ? 25.904 10.076 2.368 1.00 88.69 391 LEU A O 1
ATOM 3000 N N . GLU A 1 392 ? 26.463 12.213 1.952 1.00 80.00 392 GLU A N 1
ATOM 3001 C CA . GLU A 1 392 ? 27.901 12.044 2.153 1.00 80.00 392 GLU A CA 1
ATOM 3002 C C . GLU A 1 392 ? 28.261 12.518 3.563 1.00 80.00 392 GLU A C 1
ATOM 3004 O O . GLU A 1 392 ? 28.140 13.705 3.893 1.00 80.00 392 GLU A O 1
ATOM 3009 N N . ALA A 1 393 ? 28.672 11.579 4.413 1.00 63.81 393 ALA A N 1
ATOM 3010 C CA . ALA A 1 393 ? 29.194 11.883 5.736 1.00 63.81 393 ALA A CA 1
ATOM 3011 C C . ALA A 1 393 ? 30.688 12.203 5.614 1.00 63.81 393 ALA A C 1
ATOM 3013 O O . ALA A 1 393 ? 31.518 11.300 5.715 1.00 63.81 393 ALA A O 1
ATOM 3014 N N . ASP A 1 394 ? 31.024 13.471 5.372 1.00 57.16 394 ASP A N 1
ATOM 3015 C CA . ASP A 1 394 ? 32.394 13.945 5.556 1.00 57.16 394 ASP A CA 1
ATOM 3016 C C . ASP A 1 394 ? 32.599 14.426 7.002 1.00 57.16 394 ASP A C 1
ATOM 3018 O O . ASP A 1 394 ? 31.649 14.787 7.703 1.00 57.16 394 ASP A O 1
ATOM 3022 N N . SER A 1 395 ? 33.846 14.405 7.462 1.00 54.31 395 SER A N 1
ATOM 3023 C CA . SER A 1 395 ? 34.241 14.444 8.884 1.00 54.31 395 SER A CA 1
ATOM 3024 C C . SER A 1 395 ? 33.936 15.746 9.657 1.00 54.31 395 SER A C 1
ATOM 3026 O O . SER A 1 395 ? 34.229 15.827 10.850 1.00 54.31 395 SER A O 1
ATOM 3028 N N . SER A 1 396 ? 33.289 16.741 9.036 1.00 62.06 396 SER A N 1
ATOM 3029 C CA . SER A 1 396 ? 32.911 18.013 9.678 1.00 62.06 396 SER A CA 1
ATOM 3030 C C . SER A 1 396 ? 31.488 18.517 9.384 1.00 62.06 396 SER A C 1
ATOM 3032 O O . SER A 1 396 ? 30.964 19.300 10.177 1.00 62.06 396 SER A O 1
ATOM 3034 N N . SER A 1 397 ? 30.824 18.091 8.299 1.00 66.44 397 SER A N 1
ATOM 3035 C CA . SER A 1 397 ? 29.421 18.437 7.997 1.00 66.44 397 SER A CA 1
ATOM 3036 C C . SER A 1 397 ? 28.818 17.508 6.931 1.00 66.44 397 SER A C 1
ATOM 3038 O O . SER A 1 397 ? 29.395 17.375 5.852 1.00 66.44 397 SER A O 1
ATOM 3040 N N . PRO A 1 398 ? 27.648 16.887 7.179 1.00 74.62 398 PRO A N 1
ATOM 3041 C CA . PRO A 1 398 ? 26.985 16.054 6.183 1.00 74.62 398 PRO A CA 1
ATOM 3042 C C . PRO A 1 398 ? 26.478 16.899 5.010 1.00 74.62 398 PRO A C 1
ATOM 3044 O O . PRO A 1 398 ? 25.819 17.920 5.214 1.00 74.62 398 PRO A O 1
ATOM 3047 N N . THR A 1 399 ? 26.732 16.451 3.780 1.00 84.25 399 THR A N 1
ATOM 3048 C CA . THR A 1 399 ? 26.237 17.115 2.562 1.00 84.25 399 THR A CA 1
ATOM 3049 C C . THR A 1 399 ? 25.337 16.181 1.760 1.00 84.25 399 THR A C 1
ATOM 3051 O O . THR A 1 399 ? 25.523 14.964 1.754 1.00 84.25 399 THR A O 1
ATOM 3054 N N . LEU A 1 400 ? 24.318 16.746 1.106 1.00 89.12 400 LEU A N 1
ATOM 3055 C CA . LEU A 1 400 ? 23.445 16.005 0.198 1.00 89.12 400 LEU A CA 1
ATOM 3056 C C . LEU A 1 400 ? 23.943 16.190 -1.231 1.00 89.12 400 LEU A C 1
ATOM 3058 O O . LEU A 1 400 ? 24.046 17.322 -1.695 1.00 89.12 400 LEU A O 1
ATOM 3062 N N . LYS A 1 401 ? 24.219 15.081 -1.919 1.00 90.69 401 LYS A N 1
ATOM 3063 C CA . LYS A 1 401 ? 24.652 15.043 -3.318 1.00 90.69 401 LYS A CA 1
ATOM 3064 C C . LYS A 1 401 ? 23.571 14.478 -4.221 1.00 90.69 401 LYS A C 1
ATOM 3066 O O . LYS A 1 401 ? 22.958 13.466 -3.894 1.00 90.69 401 LYS A O 1
ATOM 3071 N N . LEU A 1 402 ? 23.357 15.095 -5.377 1.00 93.19 402 LEU A N 1
ATOM 3072 C CA . LEU A 1 402 ? 22.435 14.571 -6.381 1.00 93.19 402 LEU A CA 1
ATOM 3073 C C . LEU A 1 402 ? 22.985 13.268 -6.974 1.00 93.19 402 LEU A C 1
ATOM 3075 O O . LEU A 1 402 ? 24.123 13.227 -7.442 1.00 93.19 402 LEU A O 1
ATOM 3079 N N . VAL A 1 403 ? 22.167 12.218 -7.006 1.00 93.38 403 VAL A N 1
ATOM 3080 C CA . VAL A 1 403 ? 22.492 10.974 -7.708 1.00 93.38 403 VAL A CA 1
ATOM 3081 C C . VAL A 1 403 ? 21.957 11.070 -9.132 1.00 93.38 403 VAL A C 1
ATOM 3083 O O . VAL A 1 403 ? 20.758 10.947 -9.384 1.00 93.38 403 VAL A O 1
ATOM 3086 N N . LYS A 1 404 ? 22.857 11.316 -10.081 1.00 93.56 404 LYS A N 1
ATOM 3087 C CA . LYS A 1 404 ? 22.509 11.550 -11.480 1.00 93.56 404 LYS A CA 1
ATOM 3088 C C . LYS A 1 404 ? 21.811 10.329 -12.079 1.00 93.56 404 LYS A C 1
ATOM 3090 O O . LYS A 1 404 ? 22.274 9.198 -11.929 1.00 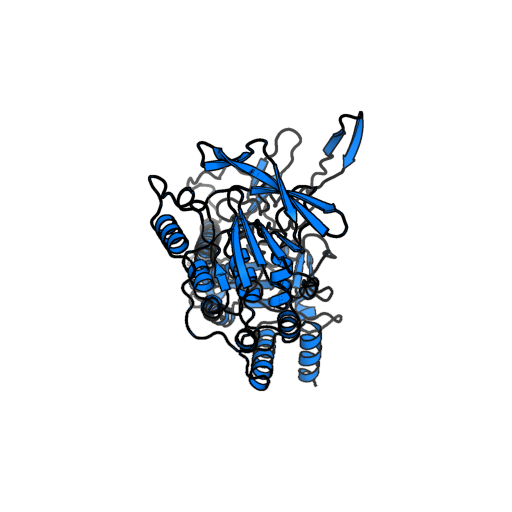93.56 404 LYS A O 1
ATOM 3095 N N . ASN A 1 405 ? 20.717 10.589 -12.792 1.00 96.00 405 ASN A N 1
ATOM 3096 C CA . ASN A 1 405 ? 19.870 9.604 -13.465 1.00 96.00 405 ASN A CA 1
ATOM 3097 C C . ASN A 1 405 ? 19.196 8.569 -12.538 1.00 96.00 405 ASN A C 1
ATOM 3099 O O . ASN A 1 405 ? 18.753 7.520 -13.013 1.00 96.00 405 ASN A O 1
ATOM 3103 N N . VAL A 1 406 ? 19.090 8.851 -11.236 1.00 97.56 406 VAL A N 1
ATOM 3104 C CA . VAL A 1 406 ? 18.361 8.007 -10.283 1.00 97.56 406 VAL A CA 1
ATOM 3105 C C . VAL A 1 406 ? 17.190 8.782 -9.688 1.00 97.56 406 VAL A C 1
ATOM 3107 O O . VAL A 1 406 ? 17.347 9.883 -9.160 1.00 97.56 406 VAL A O 1
ATOM 3110 N N . TYR A 1 407 ? 16.008 8.179 -9.753 1.00 98.50 407 TYR A N 1
ATOM 3111 C CA . TYR A 1 407 ? 14.740 8.789 -9.379 1.00 98.50 407 TYR A CA 1
ATOM 3112 C C . TYR A 1 407 ? 13.975 7.911 -8.391 1.00 98.50 407 TYR A C 1
ATOM 3114 O O . TYR A 1 407 ? 14.226 6.714 -8.268 1.00 98.50 407 TYR A O 1
ATOM 3122 N N . THR A 1 408 ? 13.001 8.493 -7.703 1.00 98.38 408 THR A N 1
ATOM 3123 C CA . THR A 1 408 ? 12.052 7.797 -6.835 1.00 98.38 408 THR A CA 1
ATOM 3124 C C . THR A 1 408 ? 10.647 8.358 -7.026 1.00 98.38 408 THR A C 1
ATOM 3126 O O . THR A 1 408 ? 10.473 9.553 -7.254 1.00 98.38 408 THR A O 1
ATOM 3129 N N . SER A 1 409 ? 9.635 7.495 -6.945 1.00 98.06 409 SER A N 1
ATOM 3130 C CA . SER A 1 409 ? 8.225 7.877 -7.084 1.00 98.06 409 SER A CA 1
ATOM 3131 C C . SER A 1 409 ? 7.326 7.130 -6.101 1.00 98.06 409 SER A C 1
ATOM 3133 O O . SER A 1 409 ? 7.695 6.119 -5.494 1.00 98.06 409 SER A O 1
ATOM 3135 N N . GLY A 1 410 ? 6.107 7.628 -5.944 1.00 96.88 410 GLY A N 1
ATOM 3136 C CA . GLY A 1 410 ? 5.086 7.080 -5.072 1.00 96.88 410 GLY A CA 1
ATOM 3137 C C . GLY A 1 410 ? 5.458 7.185 -3.596 1.00 96.88 410 GLY A C 1
ATOM 3138 O O . GLY A 1 410 ? 6.139 8.106 -3.138 1.00 96.88 410 GLY A O 1
ATOM 3139 N N . TRP A 1 411 ? 4.999 6.208 -2.817 1.00 96.31 411 TRP A N 1
ATOM 3140 C CA . TRP A 1 411 ? 5.164 6.217 -1.362 1.00 96.31 411 TRP A CA 1
ATOM 3141 C C . TRP A 1 411 ? 6.617 6.086 -0.900 1.00 96.31 411 TRP A C 1
ATOM 3143 O O . TRP A 1 411 ? 6.939 6.545 0.194 1.00 96.31 411 TRP A O 1
ATOM 3153 N N . ALA A 1 412 ? 7.501 5.548 -1.744 1.00 94.31 412 ALA A N 1
ATOM 3154 C CA . ALA A 1 412 ? 8.936 5.532 -1.477 1.00 94.31 412 ALA A CA 1
ATOM 3155 C C . ALA A 1 412 ? 9.561 6.937 -1.502 1.00 94.31 412 ALA A C 1
ATOM 3157 O O . ALA A 1 412 ? 10.574 7.163 -0.844 1.00 94.31 412 ALA A O 1
ATOM 3158 N N . SER A 1 413 ? 8.946 7.874 -2.229 1.00 94.50 413 SER A N 1
ATOM 3159 C CA . SER A 1 413 ? 9.409 9.254 -2.381 1.00 94.50 413 SER A CA 1
ATOM 3160 C C . SER A 1 413 ? 8.769 10.201 -1.363 1.00 94.50 413 SER A C 1
ATOM 3162 O O . SER A 1 413 ? 9.463 10.946 -0.670 1.00 94.50 413 SER A O 1
ATOM 3164 N N . HIS A 1 414 ? 7.441 10.139 -1.210 1.00 91.50 414 HIS A N 1
ATOM 3165 C CA . HIS A 1 414 ? 6.678 11.134 -0.443 1.00 91.50 414 HIS A CA 1
ATOM 3166 C C . HIS A 1 414 ? 6.081 10.606 0.874 1.00 91.50 414 HIS A C 1
ATOM 3168 O O . HIS A 1 414 ? 5.588 11.396 1.684 1.00 91.50 414 HIS A O 1
ATOM 3174 N N . GLY A 1 415 ? 6.209 9.303 1.145 1.00 91.38 415 GLY A N 1
ATOM 3175 C CA . GLY A 1 415 ? 5.621 8.615 2.296 1.00 91.38 415 GLY A CA 1
ATOM 3176 C C . GLY A 1 415 ? 4.238 8.020 2.001 1.00 91.38 415 GLY A C 1
ATOM 3177 O O . GLY A 1 415 ? 3.605 8.344 0.997 1.00 91.38 415 GLY A O 1
ATOM 3178 N N . ALA A 1 416 ? 3.768 7.144 2.894 1.00 88.75 416 ALA A N 1
ATOM 3179 C CA . ALA A 1 416 ? 2.547 6.344 2.737 1.00 88.75 416 ALA A CA 1
ATOM 3180 C C . ALA A 1 416 ? 1.254 7.157 2.930 1.00 88.75 416 ALA A C 1
ATOM 3182 O O . ALA A 1 416 ? 0.539 7.008 3.924 1.00 88.75 416 ALA A O 1
ATOM 3183 N N . LYS A 1 417 ? 0.989 8.093 2.017 1.00 85.19 417 LYS A N 1
ATOM 3184 C CA . LYS A 1 417 ? -0.172 8.989 2.054 1.00 85.19 417 LYS A CA 1
ATOM 3185 C C . LYS A 1 417 ? -0.781 9.135 0.663 1.00 85.19 417 LYS A C 1
ATOM 3187 O O . LYS A 1 417 ? -0.086 9.046 -0.345 1.00 85.19 417 LYS A O 1
ATOM 3192 N N . GLY A 1 418 ? -2.077 9.428 0.630 1.00 81.31 418 GLY A N 1
ATOM 3193 C CA . GLY A 1 418 ? -2.809 9.683 -0.607 1.00 81.31 418 GLY A CA 1
ATOM 3194 C C . GLY A 1 418 ? -3.449 8.438 -1.220 1.00 81.31 418 GLY A C 1
ATOM 3195 O O . GLY A 1 418 ? -3.214 7.310 -0.795 1.00 81.31 418 GLY A O 1
ATOM 3196 N N . VAL A 1 419 ? -4.302 8.682 -2.212 1.00 88.31 419 VAL A N 1
ATOM 3197 C CA . VAL A 1 419 ? -5.019 7.665 -2.998 1.00 88.31 419 VAL A CA 1
ATOM 3198 C C . VAL A 1 419 ? -4.299 7.408 -4.329 1.00 88.31 419 VAL A C 1
ATOM 3200 O O . VAL A 1 419 ? -3.387 8.152 -4.699 1.00 88.31 419 VAL A O 1
ATOM 3203 N N . LEU A 1 420 ? -4.743 6.409 -5.099 1.00 89.94 420 LEU A N 1
ATOM 3204 C CA . LEU A 1 420 ? -4.150 6.069 -6.403 1.00 89.94 420 LEU A CA 1
ATOM 3205 C C . LEU A 1 420 ? -4.027 7.267 -7.356 1.00 89.94 420 LEU A C 1
ATOM 3207 O O . LEU A 1 420 ? -3.028 7.380 -8.060 1.00 89.94 420 LEU A O 1
ATOM 3211 N N . ALA A 1 421 ? -4.997 8.187 -7.346 1.00 92.38 421 ALA A N 1
ATOM 3212 C CA . ALA A 1 421 ? -4.947 9.388 -8.178 1.00 92.38 421 ALA A CA 1
ATOM 3213 C C . ALA A 1 421 ? -3.757 10.300 -7.828 1.00 92.38 421 ALA A C 1
ATOM 3215 O O . ALA A 1 421 ? -3.052 10.748 -8.724 1.00 92.38 421 ALA A O 1
ATOM 3216 N N . SER A 1 422 ? -3.476 10.540 -6.541 1.00 93.25 422 SER A N 1
ATOM 3217 C CA . SER A 1 422 ? -2.288 11.313 -6.144 1.00 93.25 422 SER A CA 1
ATOM 3218 C C . SER A 1 422 ? -0.985 10.598 -6.506 1.00 93.25 422 SER A C 1
ATOM 3220 O O . SER A 1 422 ? -0.041 11.250 -6.934 1.00 93.25 422 SER A O 1
ATOM 3222 N N . THR A 1 423 ? -0.948 9.265 -6.405 1.00 95.69 423 THR A N 1
ATOM 3223 C CA . THR A 1 423 ? 0.208 8.464 -6.835 1.00 95.69 423 THR A CA 1
ATOM 3224 C C . THR A 1 423 ? 0.437 8.548 -8.346 1.00 95.69 423 THR A C 1
ATOM 3226 O O . THR A 1 423 ? 1.583 8.564 -8.783 1.00 95.69 423 THR A O 1
ATOM 3229 N N . MET A 1 424 ? -0.633 8.624 -9.143 1.00 96.81 424 MET A N 1
ATOM 3230 C CA . MET A 1 424 ? -0.549 8.821 -10.592 1.00 96.81 424 MET A CA 1
ATOM 3231 C C . MET A 1 424 ? 0.080 10.169 -10.943 1.00 96.81 424 MET A C 1
ATOM 3233 O O . MET A 1 424 ? 1.016 10.204 -11.736 1.00 96.81 424 MET A O 1
ATOM 3237 N N . TYR A 1 425 ? -0.419 11.266 -10.362 1.00 96.75 425 TYR A N 1
ATOM 3238 C CA . TYR A 1 425 ? 0.106 12.603 -10.655 1.00 96.75 425 TYR A CA 1
ATOM 3239 C C . TYR A 1 425 ? 1.578 12.727 -10.265 1.00 96.75 425 TYR A C 1
ATOM 3241 O O . TYR A 1 425 ? 2.383 13.142 -11.090 1.00 96.75 425 TYR A O 1
ATOM 3249 N N . ASP A 1 426 ? 1.940 12.268 -9.067 1.00 97.00 426 ASP A N 1
ATOM 3250 C CA . ASP A 1 426 ? 3.333 12.206 -8.619 1.00 97.00 426 ASP A CA 1
ATOM 3251 C C . ASP A 1 426 ? 4.229 11.437 -9.607 1.00 97.00 426 ASP A C 1
ATOM 3253 O O . ASP A 1 426 ? 5.245 11.951 -10.069 1.00 97.00 426 ASP A O 1
ATOM 3257 N N . ALA A 1 427 ? 3.819 10.230 -10.009 1.00 98.06 427 ALA A N 1
ATOM 3258 C CA . ALA A 1 427 ? 4.576 9.424 -10.961 1.00 98.06 427 ALA A CA 1
ATOM 3259 C C . ALA A 1 427 ? 4.728 10.100 -12.335 1.00 98.06 427 ALA A C 1
ATOM 3261 O O . ALA A 1 427 ? 5.784 9.985 -12.960 1.00 98.06 427 ALA A O 1
ATOM 3262 N N . TYR A 1 428 ? 3.703 10.820 -12.802 1.00 98.50 428 TYR A N 1
ATOM 3263 C CA . TYR A 1 428 ? 3.780 11.592 -14.043 1.00 98.50 428 TYR A CA 1
ATOM 3264 C C . TYR A 1 428 ? 4.763 12.748 -13.939 1.00 98.50 428 TYR A C 1
ATOM 3266 O O . TYR A 1 428 ? 5.554 12.940 -14.859 1.00 98.50 428 TYR A O 1
ATOM 3274 N N . GLU A 1 429 ? 4.756 13.486 -12.833 1.00 98.31 429 GLU A N 1
ATOM 3275 C CA . GLU A 1 429 ? 5.703 14.580 -12.665 1.00 98.31 429 GLU A CA 1
ATOM 3276 C C . GLU A 1 429 ? 7.150 14.078 -12.546 1.00 98.31 429 GLU A C 1
ATOM 3278 O O . GLU A 1 429 ? 8.062 14.698 -13.089 1.00 98.31 429 GLU A O 1
ATOM 3283 N N . VAL A 1 430 ? 7.383 12.948 -11.867 1.00 98.44 430 VAL A N 1
ATOM 3284 C CA . VAL A 1 430 ? 8.716 12.322 -11.800 1.00 98.44 430 VAL A CA 1
ATOM 3285 C C . VAL A 1 430 ? 9.175 11.864 -13.186 1.00 98.44 430 VAL A C 1
ATOM 3287 O O . VAL A 1 430 ? 10.323 12.103 -13.556 1.00 98.44 430 VAL A O 1
ATOM 3290 N N . ALA A 1 431 ? 8.288 11.256 -13.977 1.00 98.56 431 ALA A N 1
ATOM 3291 C CA . ALA A 1 431 ? 8.593 10.867 -15.352 1.00 98.56 431 ALA A CA 1
ATOM 3292 C C . ALA A 1 431 ? 8.893 12.078 -16.251 1.00 98.56 431 ALA A C 1
ATOM 3294 O O . ALA A 1 431 ? 9.855 12.045 -17.016 1.00 98.56 431 ALA A O 1
ATOM 3295 N N . ASP A 1 432 ? 8.120 13.161 -16.138 1.00 98.31 432 ASP A N 1
ATOM 3296 C CA . ASP A 1 432 ? 8.356 14.392 -16.901 1.00 98.31 432 ASP A CA 1
ATOM 3297 C C . ASP A 1 432 ? 9.711 15.031 -16.523 1.00 98.31 432 ASP A C 1
ATOM 3299 O O . ASP A 1 432 ? 10.452 15.470 -17.404 1.00 98.31 432 ASP A O 1
ATOM 3303 N N . ARG A 1 433 ? 10.090 15.012 -15.235 1.00 97.44 433 ARG A N 1
ATOM 3304 C CA . ARG A 1 433 ? 11.416 15.463 -14.767 1.00 97.44 433 ARG A CA 1
ATOM 3305 C C . ARG A 1 433 ? 12.548 14.589 -15.304 1.00 97.44 433 ARG A C 1
ATOM 3307 O O . ARG A 1 433 ? 13.522 15.125 -15.822 1.00 97.44 433 ARG A O 1
ATOM 3314 N N . LEU A 1 434 ? 12.396 13.266 -15.241 1.00 97.62 434 LEU A N 1
ATOM 3315 C CA . LEU A 1 434 ? 13.359 12.314 -15.801 1.00 97.62 434 LEU A CA 1
ATOM 3316 C C . LEU A 1 434 ? 13.611 12.588 -17.288 1.00 97.62 434 LEU A C 1
ATOM 3318 O O . LEU A 1 434 ? 14.758 12.661 -17.723 1.00 97.62 434 LEU A O 1
ATOM 3322 N N . LEU A 1 435 ? 12.547 12.786 -18.067 1.00 96.44 435 LEU A N 1
ATOM 3323 C CA . LEU A 1 435 ? 12.662 13.094 -19.492 1.00 96.44 435 LEU A CA 1
ATOM 3324 C C . LEU A 1 435 ? 13.315 14.454 -19.745 1.00 96.44 435 LEU A C 1
ATOM 3326 O O . LEU A 1 435 ? 14.139 14.571 -20.649 1.00 96.44 435 LEU A O 1
ATOM 3330 N N . SER A 1 436 ? 12.988 15.469 -18.943 1.00 95.00 436 SER A N 1
ATOM 3331 C CA . SER A 1 436 ? 13.631 16.784 -19.026 1.00 95.00 436 SER A CA 1
ATOM 3332 C C . SER A 1 436 ? 15.142 16.694 -18.783 1.00 95.00 436 SER A C 1
ATOM 3334 O O . SER A 1 436 ? 15.929 17.300 -19.515 1.00 95.00 436 SER A O 1
ATOM 3336 N N . ASP A 1 437 ? 15.571 15.906 -17.797 1.00 93.44 437 ASP A N 1
ATOM 3337 C CA . ASP A 1 437 ? 16.990 15.689 -17.495 1.00 93.44 437 ASP A CA 1
ATOM 3338 C C . ASP A 1 437 ? 17.690 14.919 -18.638 1.00 93.44 437 ASP A C 1
ATOM 3340 O O . ASP A 1 437 ? 18.770 15.299 -19.100 1.00 93.44 437 ASP A O 1
ATOM 3344 N N . HIS A 1 438 ? 17.054 13.870 -19.173 1.00 91.50 438 HIS A N 1
ATOM 3345 C CA . HIS A 1 438 ? 17.590 13.097 -20.304 1.00 91.50 438 HIS A CA 1
ATOM 3346 C C . HIS A 1 438 ? 17.758 13.953 -21.567 1.00 91.50 438 HIS A C 1
ATOM 3348 O O . HIS A 1 438 ? 18.806 13.931 -22.218 1.00 91.50 438 HIS A O 1
ATOM 3354 N N . LEU A 1 439 ? 16.746 14.754 -21.904 1.00 87.69 439 LEU A N 1
ATOM 3355 C CA . LEU A 1 439 ? 16.766 15.591 -23.103 1.00 87.69 439 LE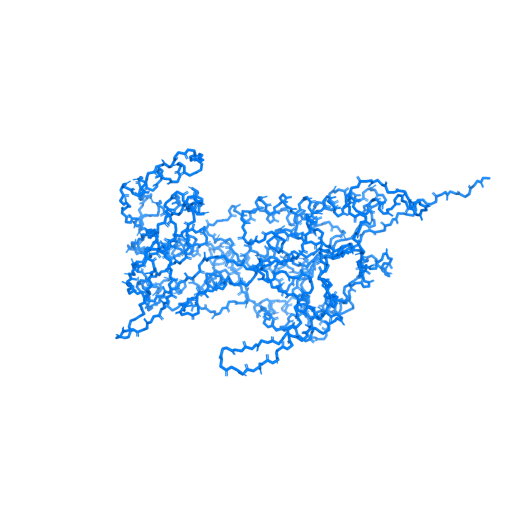U A CA 1
ATOM 3356 C C . LEU A 1 439 ? 17.735 16.767 -22.964 1.00 87.69 439 LEU A C 1
ATOM 3358 O O . LEU A 1 439 ? 18.459 17.056 -23.914 1.00 87.69 439 LEU A O 1
ATOM 3362 N N . SER A 1 440 ? 17.820 17.408 -21.796 1.00 84.56 440 SER A N 1
ATOM 3363 C CA . SER A 1 440 ? 18.769 18.512 -21.571 1.00 84.56 440 SER A CA 1
ATOM 3364 C C . SER A 1 440 ? 20.227 18.056 -21.675 1.00 84.56 440 SER A C 1
ATOM 3366 O O . SER A 1 440 ? 21.036 18.724 -22.317 1.00 84.56 440 SER A O 1
ATOM 3368 N N . THR A 1 441 ? 20.556 16.867 -21.161 1.00 69.50 441 THR A N 1
ATOM 3369 C CA . THR A 1 441 ? 21.901 16.283 -21.329 1.00 69.50 441 THR A CA 1
ATOM 3370 C C . THR A 1 441 ? 22.216 15.856 -22.765 1.00 69.50 441 THR A C 1
ATOM 3372 O O . THR A 1 441 ? 23.384 15.668 -23.092 1.00 69.50 441 THR A O 1
ATOM 3375 N N . SER A 1 442 ? 21.206 15.716 -23.629 1.00 57.31 442 SER A N 1
ATOM 3376 C CA . SER A 1 442 ? 21.383 15.344 -25.040 1.00 57.31 442 SER A CA 1
ATOM 3377 C C . SER A 1 442 ? 21.662 16.546 -25.956 1.00 57.31 442 SER A C 1
ATOM 3379 O O . SER A 1 442 ? 22.198 16.358 -27.042 1.00 57.31 442 SER A O 1
ATOM 3381 N N . HIS A 1 443 ? 21.333 17.775 -25.534 1.00 50.47 443 HIS A N 1
ATOM 3382 C CA . HIS A 1 443 ? 21.473 18.985 -26.363 1.00 50.47 443 HIS A CA 1
ATOM 3383 C C . HIS A 1 443 ? 22.786 19.762 -26.146 1.00 50.47 443 HIS A C 1
ATOM 3385 O O . HIS A 1 443 ? 23.079 20.649 -26.939 1.00 50.47 443 HIS A O 1
ATOM 3391 N N . ASN A 1 444 ? 23.601 19.424 -25.136 1.00 39.41 444 ASN A N 1
ATOM 3392 C CA . ASN A 1 444 ? 24.883 20.093 -24.861 1.00 39.41 444 ASN A CA 1
ATOM 3393 C C . ASN A 1 444 ? 26.042 19.092 -24.677 1.00 39.41 444 ASN A C 1
ATOM 3395 O O . ASN A 1 444 ? 26.368 18.732 -23.546 1.00 39.41 444 ASN A O 1
ATOM 3399 N N . PRO A 1 445 ? 26.725 18.672 -25.759 1.00 40.28 445 PRO A N 1
ATOM 3400 C CA . PRO A 1 445 ? 27.984 17.937 -25.645 1.00 40.28 445 PRO A CA 1
ATOM 3401 C C . PRO A 1 445 ? 29.194 18.843 -25.336 1.00 40.28 445 PRO A C 1
ATOM 3403 O O . PRO A 1 445 ? 30.235 18.326 -24.940 1.00 40.28 445 PRO A O 1
ATOM 3406 N N . THR A 1 446 ? 29.097 20.172 -25.528 1.00 34.50 446 THR A N 1
ATOM 3407 C CA . THR A 1 446 ? 30.281 21.065 -25.591 1.00 34.50 446 THR A CA 1
ATOM 3408 C C . THR A 1 446 ? 30.170 22.451 -24.939 1.00 34.50 446 THR A C 1
ATOM 3410 O O . THR A 1 446 ? 31.096 23.242 -25.091 1.00 34.50 446 THR A O 1
ATOM 3413 N N . SER A 1 447 ? 29.129 22.789 -24.175 1.00 32.47 447 SER A N 1
ATOM 3414 C CA . SER A 1 447 ? 29.070 24.104 -23.509 1.00 32.47 447 SER A CA 1
ATOM 3415 C C . SER A 1 447 ? 28.651 24.008 -22.049 1.00 32.47 447 SER A C 1
ATOM 3417 O O . SER A 1 447 ? 27.492 23.774 -21.710 1.00 32.47 447 SER A O 1
ATOM 3419 N N . SER A 1 448 ? 29.643 24.245 -21.195 1.00 36.72 448 SER A N 1
ATOM 3420 C CA . SER A 1 448 ? 29.529 24.653 -19.798 1.00 36.72 448 SER A CA 1
ATOM 3421 C C . SER A 1 448 ? 28.942 26.073 -19.702 1.00 36.72 448 SER A C 1
ATOM 3423 O O . SER A 1 448 ? 29.600 26.989 -19.219 1.00 36.72 448 SER A O 1
ATOM 3425 N N . GLU A 1 449 ? 27.713 26.283 -20.167 1.00 33.44 449 GLU A N 1
ATOM 3426 C CA . GLU A 1 449 ? 26.957 27.489 -19.822 1.00 33.44 449 GLU A CA 1
ATOM 3427 C C . GLU A 1 449 ? 25.587 27.082 -19.293 1.00 33.44 449 GLU A C 1
ATOM 3429 O O . GLU A 1 449 ? 24.708 26.591 -20.002 1.00 33.44 449 GLU A O 1
ATOM 3434 N N . ALA A 1 450 ? 25.488 27.215 -17.974 1.00 35.12 450 ALA A N 1
ATOM 3435 C CA . ALA A 1 450 ? 24.357 26.867 -17.150 1.00 35.12 450 ALA A CA 1
ATOM 3436 C C . ALA A 1 450 ? 23.160 27.776 -17.443 1.00 35.12 450 ALA A C 1
ATOM 3438 O O . ALA A 1 450 ? 23.230 29.000 -17.311 1.00 35.12 450 ALA A O 1
ATOM 3439 N N . LEU A 1 451 ? 22.019 27.161 -17.749 1.00 33.12 451 LEU A N 1
ATOM 3440 C CA . LEU A 1 451 ? 20.730 27.782 -17.487 1.00 33.12 451 LEU A CA 1
ATOM 3441 C C . LEU A 1 451 ? 20.424 27.604 -15.999 1.00 33.12 451 LEU A C 1
ATOM 3443 O O . LEU A 1 451 ? 20.102 26.520 -15.525 1.00 33.12 451 LEU A O 1
ATOM 3447 N N . SER A 1 452 ? 20.568 28.720 -15.292 1.00 35.84 452 SER A N 1
ATOM 3448 C CA . SER A 1 452 ? 20.240 28.977 -13.893 1.00 35.84 452 SER A CA 1
ATOM 3449 C C . SER A 1 452 ? 18.935 28.294 -13.432 1.00 35.84 452 SER A C 1
ATOM 3451 O O . SER A 1 452 ? 17.839 28.846 -13.553 1.00 35.84 452 SER A O 1
ATOM 3453 N N . THR A 1 453 ? 19.066 27.127 -12.802 1.00 35.72 453 THR A N 1
ATOM 3454 C CA . THR A 1 453 ? 18.068 26.575 -11.874 1.00 35.72 453 THR A CA 1
ATOM 3455 C C . THR A 1 453 ? 18.764 26.025 -10.631 1.00 35.72 453 THR A C 1
ATOM 3457 O O . THR A 1 453 ? 18.852 24.818 -10.474 1.00 35.72 453 THR A O 1
ATOM 3460 N N . GLY A 1 454 ? 19.295 26.897 -9.766 1.00 38.81 454 GLY A N 1
ATOM 3461 C CA . GLY A 1 454 ? 19.557 26.671 -8.327 1.00 38.81 454 GLY A CA 1
ATOM 3462 C C . GLY A 1 454 ? 20.372 25.453 -7.838 1.00 38.81 454 GLY A C 1
ATOM 3463 O O . GLY A 1 454 ? 20.599 25.358 -6.637 1.00 38.81 454 GLY A O 1
ATOM 3464 N N . PHE A 1 455 ? 20.812 24.537 -8.703 1.00 43.47 455 PHE A N 1
ATOM 3465 C CA . PHE A 1 455 ? 21.371 23.227 -8.339 1.00 43.47 455 PHE A CA 1
ATOM 3466 C C . PHE A 1 455 ? 22.869 23.071 -8.631 1.00 43.47 455 PHE A C 1
ATOM 3468 O O . PHE A 1 455 ? 23.463 22.083 -8.204 1.00 43.47 455 PHE A O 1
ATOM 3475 N N . ASP A 1 456 ? 23.506 24.050 -9.278 1.00 34.88 456 ASP A N 1
ATOM 3476 C CA . ASP A 1 456 ? 24.905 23.946 -9.733 1.00 34.88 456 ASP A CA 1
ATOM 3477 C C . ASP A 1 456 ? 25.955 23.912 -8.606 1.00 34.88 456 ASP A C 1
ATOM 3479 O O . ASP A 1 456 ? 27.137 23.706 -8.867 1.00 34.88 456 ASP A O 1
ATOM 3483 N N . ALA A 1 457 ? 25.555 24.054 -7.340 1.00 42.38 457 ALA A N 1
ATOM 3484 C CA . ALA A 1 457 ? 26.473 23.957 -6.204 1.00 42.38 457 ALA A CA 1
ATOM 3485 C C . ALA A 1 457 ? 26.595 22.538 -5.610 1.00 42.38 457 ALA A C 1
ATOM 3487 O O . ALA A 1 457 ? 27.396 22.326 -4.699 1.00 42.38 457 ALA A O 1
ATOM 3488 N N . VAL A 1 458 ? 25.824 21.554 -6.092 1.00 48.69 458 VAL A N 1
ATOM 3489 C CA . VAL A 1 458 ? 25.833 20.194 -5.533 1.00 48.69 458 VAL A CA 1
ATOM 3490 C C . VAL A 1 458 ? 26.619 19.242 -6.439 1.00 48.69 458 VAL A C 1
ATOM 3492 O O . VAL A 1 458 ? 26.149 18.831 -7.497 1.00 48.69 458 VAL A O 1
ATOM 3495 N N . SER A 1 459 ? 27.821 18.851 -5.998 1.00 61.72 459 SER A N 1
ATOM 3496 C CA . SER A 1 459 ? 28.609 17.747 -6.578 1.00 61.72 459 SER A CA 1
ATOM 3497 C C . SER A 1 459 ? 27.707 16.523 -6.819 1.00 61.72 459 SER A C 1
ATOM 3499 O O . SER A 1 459 ? 27.035 16.069 -5.894 1.00 61.72 459 SER A O 1
ATOM 3501 N N . SER A 1 460 ? 27.655 16.006 -8.053 1.00 71.12 460 SER A N 1
ATOM 3502 C CA . SER A 1 460 ? 26.786 14.879 -8.425 1.00 71.12 460 SER A CA 1
ATOM 3503 C C . SER A 1 460 ? 27.538 13.547 -8.445 1.00 71.12 460 SER A C 1
ATOM 3505 O O . SER A 1 460 ? 28.714 13.487 -8.799 1.00 71.12 460 SER A O 1
ATOM 3507 N N . VAL A 1 461 ? 26.849 12.468 -8.069 1.00 81.62 461 VAL A N 1
ATOM 3508 C CA . VAL A 1 461 ? 27.343 11.086 -8.165 1.00 81.62 461 VAL A CA 1
ATOM 3509 C C . VAL A 1 461 ? 26.673 10.437 -9.371 1.00 81.62 461 VAL A C 1
ATOM 3511 O O . VAL A 1 461 ? 25.447 10.448 -9.459 1.00 81.62 461 VAL A O 1
ATOM 3514 N N . GLN A 1 462 ? 27.442 9.872 -10.303 1.00 81.25 462 GLN A N 1
ATOM 3515 C CA . GLN A 1 462 ? 26.900 9.219 -11.501 1.00 81.25 462 GLN A CA 1
ATOM 3516 C C . GLN A 1 462 ? 27.103 7.696 -11.435 1.00 81.25 462 GLN A C 1
ATOM 3518 O O . GLN A 1 462 ? 28.144 7.213 -11.873 1.00 81.25 462 GLN A O 1
ATOM 3523 N N . PRO A 1 463 ? 26.128 6.925 -10.911 1.00 84.75 463 PRO A N 1
ATOM 3524 C CA . PRO A 1 463 ? 26.218 5.467 -10.894 1.00 84.75 463 PRO A CA 1
ATOM 3525 C C . PRO A 1 463 ? 25.810 4.824 -12.230 1.00 84.75 463 PRO A C 1
ATOM 3527 O O . PRO A 1 463 ? 26.328 3.771 -12.568 1.00 84.75 463 PRO A O 1
ATOM 3530 N N . MET A 1 464 ? 24.892 5.430 -12.994 1.00 92.81 464 MET A N 1
ATOM 3531 C CA . MET A 1 464 ? 24.293 4.808 -14.187 1.00 92.81 464 MET A CA 1
ATOM 3532 C C . MET A 1 464 ? 25.194 4.885 -15.431 1.00 92.81 464 MET A C 1
ATOM 3534 O O . MET A 1 464 ? 25.859 5.902 -15.665 1.00 92.81 464 MET A O 1
ATOM 3538 N N . ASN A 1 465 ? 25.151 3.848 -16.275 1.00 90.75 465 ASN A N 1
ATOM 3539 C CA . ASN A 1 465 ? 25.912 3.782 -17.522 1.00 90.75 465 ASN A CA 1
ATOM 3540 C C . ASN A 1 465 ? 25.222 4.578 -18.652 1.00 90.75 465 ASN A C 1
ATOM 3542 O O . ASN A 1 465 ? 24.127 4.211 -19.077 1.00 90.75 465 ASN A O 1
ATOM 3546 N N . PRO A 1 466 ? 25.840 5.645 -19.194 1.00 87.06 466 PRO A N 1
ATOM 3547 C CA . PRO A 1 466 ? 25.260 6.433 -20.281 1.00 87.06 466 PRO A CA 1
ATOM 3548 C C . PRO A 1 466 ? 25.174 5.683 -21.621 1.00 87.06 466 PRO A C 1
ATOM 3550 O O . PRO A 1 466 ? 24.416 6.121 -22.485 1.00 87.06 466 PRO A O 1
ATOM 3553 N N . THR A 1 467 ? 25.939 4.602 -21.786 1.00 87.75 467 THR A N 1
ATOM 3554 C CA . THR A 1 467 ? 26.064 3.792 -23.007 1.00 87.75 467 THR A CA 1
ATOM 3555 C C . THR A 1 467 ? 25.977 2.303 -22.641 1.00 87.75 467 THR A C 1
ATOM 3557 O O . THR A 1 467 ? 27.002 1.613 -22.594 1.00 87.75 467 THR A O 1
ATOM 3560 N N . PRO A 1 468 ? 24.779 1.796 -22.292 1.00 88.56 468 PRO A N 1
ATOM 3561 C CA . PRO A 1 468 ? 24.605 0.392 -21.939 1.00 88.56 468 PRO A CA 1
ATOM 3562 C C . PRO A 1 468 ? 24.972 -0.510 -23.128 1.00 88.56 468 PRO A C 1
ATOM 3564 O O . PRO A 1 468 ? 24.735 -0.132 -24.276 1.00 88.56 468 PRO A O 1
ATOM 3567 N N . PRO A 1 469 ? 25.514 -1.716 -22.881 1.00 86.62 469 PRO A N 1
ATOM 3568 C CA . PRO A 1 469 ? 26.015 -2.597 -23.941 1.00 86.62 469 PRO A CA 1
ATOM 3569 C C . PRO A 1 469 ? 24.921 -3.105 -24.893 1.00 86.62 469 PRO A C 1
ATOM 3571 O O . PRO A 1 469 ? 25.219 -3.546 -25.997 1.00 86.62 469 PRO A O 1
ATOM 3574 N N . SER A 1 470 ? 23.658 -3.078 -24.468 1.00 92.19 470 SER A N 1
ATOM 3575 C CA . SER A 1 470 ? 22.501 -3.437 -25.286 1.00 92.19 470 SER A CA 1
ATOM 3576 C C . SER A 1 470 ? 21.252 -2.743 -24.754 1.00 92.19 470 SER A C 1
ATOM 3578 O O . SER A 1 470 ? 21.114 -2.535 -23.542 1.00 92.19 470 SER A O 1
ATOM 3580 N N . LEU A 1 471 ? 20.327 -2.405 -25.656 1.00 92.00 471 LEU A N 1
ATOM 3581 C CA . LEU A 1 471 ? 19.018 -1.863 -25.295 1.00 92.00 471 LEU A CA 1
ATOM 3582 C C . LEU A 1 471 ? 18.059 -2.951 -24.804 1.00 92.00 471 LEU A C 1
ATOM 3584 O O . LEU A 1 471 ? 17.294 -2.700 -23.880 1.00 92.00 471 LEU A O 1
ATOM 3588 N N . GLU A 1 472 ? 18.208 -4.186 -25.277 1.00 93.69 472 GLU A N 1
ATOM 3589 C CA . GLU A 1 472 ? 17.293 -5.288 -24.951 1.00 93.69 472 GLU A CA 1
ATOM 3590 C C . GLU A 1 472 ? 17.727 -6.113 -23.734 1.00 93.69 472 GLU A C 1
ATOM 3592 O O . GLU A 1 472 ? 16.887 -6.651 -23.022 1.00 93.69 472 GLU A O 1
ATOM 3597 N N . SER A 1 473 ? 19.031 -6.228 -23.458 1.00 91.94 473 SER A N 1
ATOM 3598 C CA . SER A 1 473 ? 19.495 -7.198 -22.454 1.00 91.94 473 SER A CA 1
ATOM 3599 C C . SER A 1 473 ? 19.202 -6.774 -21.014 1.00 91.94 473 SER A C 1
ATOM 3601 O O . SER A 1 473 ? 19.344 -5.608 -20.637 1.00 91.94 473 SER A O 1
ATOM 3603 N N . ALA A 1 474 ? 18.827 -7.729 -20.174 1.00 94.31 474 ALA A N 1
ATOM 3604 C CA . ALA A 1 474 ? 18.796 -7.545 -18.724 1.00 94.31 474 ALA A CA 1
ATOM 3605 C C . ALA A 1 474 ? 20.127 -8.044 -18.119 1.00 94.31 474 ALA A C 1
ATOM 3607 O O . ALA A 1 474 ? 20.950 -8.625 -18.833 1.00 94.31 474 ALA A O 1
ATOM 3608 N N . PRO A 1 475 ? 20.392 -7.848 -16.814 1.00 94.88 475 PRO A N 1
ATOM 3609 C CA . PRO A 1 475 ? 21.492 -8.550 -16.159 1.00 94.88 475 PRO A CA 1
ATOM 3610 C C . PRO A 1 475 ? 21.391 -10.065 -16.392 1.00 94.88 475 PRO A C 1
ATOM 3612 O O . PRO A 1 475 ? 20.300 -10.634 -16.329 1.00 94.88 475 PRO A O 1
ATOM 3615 N N . SER A 1 476 ? 22.523 -10.734 -16.625 1.00 93.25 476 SER A N 1
ATOM 3616 C CA . SER A 1 476 ? 22.546 -12.137 -17.086 1.00 93.25 476 SER A CA 1
ATOM 3617 C C . SER A 1 476 ? 21.743 -13.098 -16.199 1.00 93.25 476 SER A C 1
ATOM 3619 O O . SER A 1 476 ? 21.077 -13.997 -16.704 1.00 93.25 476 SER A O 1
ATOM 3621 N N . ALA A 1 477 ? 21.750 -12.891 -14.880 1.00 92.81 477 ALA A N 1
ATOM 3622 C CA . ALA A 1 477 ? 20.980 -13.696 -13.935 1.00 92.81 477 ALA A CA 1
ATOM 3623 C C . ALA A 1 477 ? 19.454 -13.583 -14.140 1.00 92.81 477 ALA A C 1
ATOM 3625 O O . ALA A 1 477 ? 18.739 -14.564 -13.938 1.00 92.81 477 ALA A O 1
ATOM 3626 N N . VAL A 1 478 ? 18.952 -12.426 -14.583 1.00 95.12 478 VAL A N 1
ATOM 3627 C CA . VAL A 1 478 ? 17.535 -12.220 -14.929 1.00 95.12 478 VAL A CA 1
ATOM 3628 C C . VAL A 1 478 ? 17.190 -12.960 -16.221 1.00 95.12 478 VAL A C 1
ATOM 3630 O O . VAL A 1 478 ? 16.146 -13.606 -16.308 1.00 95.12 478 VAL A O 1
ATOM 3633 N N . GLU A 1 479 ? 18.077 -12.913 -17.215 1.00 94.81 479 GLU A N 1
ATOM 3634 C CA . GLU A 1 479 ? 17.873 -13.604 -18.492 1.00 94.81 479 GLU A CA 1
ATOM 3635 C C . GLU A 1 479 ? 17.865 -15.127 -18.316 1.00 94.81 479 GLU A C 1
ATOM 3637 O O . GLU A 1 479 ? 16.969 -15.800 -18.827 1.00 94.81 479 GLU A O 1
ATOM 3642 N N . ARG A 1 480 ? 18.808 -15.666 -17.528 1.00 94.56 480 ARG A N 1
ATOM 3643 C CA . ARG A 1 480 ? 18.828 -17.086 -17.135 1.00 94.56 480 ARG A CA 1
ATOM 3644 C C . ARG A 1 480 ? 17.531 -17.491 -16.436 1.00 94.56 480 ARG A C 1
ATOM 3646 O O . ARG A 1 480 ? 16.884 -18.459 -16.831 1.00 94.56 480 ARG A O 1
ATOM 3653 N N . ALA A 1 481 ? 17.083 -16.697 -15.464 1.00 93.69 481 ALA A N 1
ATOM 3654 C CA . ALA A 1 481 ? 15.839 -16.966 -14.748 1.00 93.69 481 ALA A CA 1
ATOM 3655 C C . ALA A 1 481 ? 14.583 -16.853 -15.630 1.00 93.69 481 ALA A C 1
ATOM 3657 O O . ALA A 1 481 ? 13.594 -17.539 -15.380 1.00 93.69 481 ALA A O 1
ATOM 3658 N N . THR A 1 482 ? 14.604 -16.019 -16.671 1.00 93.94 482 THR A N 1
ATOM 3659 C CA . THR A 1 482 ? 13.513 -15.930 -17.657 1.00 93.94 482 THR A CA 1
ATOM 3660 C C . THR A 1 482 ? 13.417 -17.203 -18.503 1.00 93.94 482 THR A C 1
ATOM 3662 O O . THR A 1 482 ? 12.321 -17.620 -18.868 1.00 93.94 482 THR A O 1
ATOM 3665 N N . ARG A 1 483 ? 14.552 -17.866 -18.755 1.00 91.81 483 ARG A N 1
ATOM 3666 C CA . ARG A 1 483 ? 14.617 -19.183 -19.409 1.00 91.81 483 ARG A CA 1
ATOM 3667 C C . ARG A 1 483 ? 14.368 -20.356 -18.452 1.00 91.81 483 ARG A C 1
ATOM 3669 O O . ARG A 1 483 ? 14.311 -21.496 -18.896 1.00 91.81 483 ARG A O 1
ATOM 3676 N N . GLY A 1 484 ? 14.181 -20.088 -17.157 1.00 86.62 484 GLY A N 1
ATOM 3677 C CA . GLY A 1 484 ? 13.976 -21.118 -16.136 1.00 86.62 484 GLY A CA 1
ATOM 3678 C C . GLY A 1 484 ? 15.244 -21.894 -15.765 1.00 86.62 484 GLY A C 1
ATOM 3679 O O . GLY A 1 484 ? 15.143 -23.021 -15.284 1.00 86.62 484 GLY A O 1
ATOM 3680 N N . GLU A 1 485 ? 16.424 -21.321 -16.008 1.00 86.12 485 GLU A N 1
ATOM 3681 C CA . GLU A 1 485 ? 17.717 -21.916 -15.657 1.00 86.12 485 GLU A CA 1
ATOM 3682 C C . GLU A 1 485 ? 17.998 -21.808 -14.141 1.00 86.12 485 GLU A C 1
ATOM 3684 O O . GLU A 1 485 ? 17.371 -21.033 -13.414 1.00 86.12 485 GLU A O 1
ATOM 3689 N N . ASP A 1 486 ? 18.958 -22.594 -13.643 1.00 79.00 486 ASP A N 1
ATOM 3690 C CA . ASP A 1 486 ? 19.444 -22.562 -12.251 1.00 79.00 486 ASP A CA 1
ATOM 3691 C C . ASP A 1 486 ? 18.364 -22.804 -11.169 1.00 79.00 486 ASP A C 1
ATOM 3693 O O . ASP A 1 486 ? 18.518 -22.395 -10.016 1.00 79.00 486 ASP A O 1
ATOM 3697 N N . GLY A 1 487 ? 17.240 -23.438 -11.529 1.00 79.19 487 GLY A N 1
ATOM 3698 C CA . GLY A 1 487 ? 16.110 -23.671 -10.620 1.00 79.19 487 GLY A CA 1
ATOM 3699 C C . GLY A 1 487 ? 15.385 -22.390 -10.187 1.00 79.19 487 GLY A C 1
ATOM 3700 O O . GLY A 1 487 ? 14.564 -22.427 -9.269 1.00 79.19 487 GLY A O 1
ATOM 3701 N N . LYS A 1 488 ? 15.675 -21.253 -10.831 1.00 84.00 488 LYS A N 1
ATOM 3702 C CA . LYS A 1 488 ? 15.016 -19.969 -10.586 1.00 84.00 488 LYS A CA 1
ATOM 3703 C C . LYS A 1 488 ? 14.111 -19.616 -11.756 1.00 84.00 488 LYS A C 1
ATOM 3705 O O . LYS A 1 488 ? 14.404 -19.924 -12.906 1.00 84.00 488 LYS A O 1
ATOM 3710 N N . ARG A 1 489 ? 13.007 -18.925 -11.467 1.00 91.06 489 ARG A N 1
ATOM 3711 C CA . ARG A 1 489 ? 12.052 -18.502 -12.494 1.00 91.06 489 ARG A CA 1
ATOM 3712 C C . ARG A 1 489 ? 11.641 -17.052 -12.303 1.00 91.06 489 ARG A C 1
ATOM 3714 O O . ARG A 1 489 ? 11.023 -16.718 -11.294 1.00 91.06 489 ARG A O 1
ATOM 3721 N N . ALA A 1 490 ? 11.968 -16.216 -13.282 1.00 95.12 490 ALA A N 1
ATOM 3722 C CA . ALA A 1 490 ? 11.381 -14.890 -13.417 1.00 95.12 490 ALA A CA 1
ATOM 3723 C C . ALA A 1 490 ? 10.014 -15.007 -14.110 1.00 95.12 490 ALA A C 1
ATOM 3725 O O . ALA A 1 490 ? 9.820 -15.858 -14.980 1.00 95.12 490 ALA A O 1
ATOM 3726 N N . ILE A 1 491 ? 9.064 -14.159 -13.725 1.00 96.38 491 ILE A N 1
ATOM 3727 C CA . ILE A 1 491 ? 7.735 -14.097 -14.340 1.00 96.38 491 ILE A CA 1
ATOM 3728 C C . ILE A 1 491 ? 7.714 -12.945 -15.339 1.00 96.38 491 ILE A C 1
ATOM 3730 O O . ILE A 1 491 ? 7.750 -11.779 -14.952 1.00 96.38 491 ILE A O 1
ATOM 3734 N N . THR A 1 492 ? 7.654 -13.268 -16.629 1.00 97.50 492 THR A N 1
ATOM 3735 C CA . THR A 1 492 ? 7.470 -12.269 -17.688 1.00 97.50 492 THR A CA 1
ATOM 3736 C C . THR A 1 492 ? 6.005 -11.876 -17.824 1.00 97.50 492 THR A C 1
ATOM 3738 O O . THR A 1 492 ? 5.114 -12.571 -17.331 1.00 97.50 492 THR A O 1
ATOM 3741 N N . TRP A 1 493 ? 5.726 -10.770 -18.519 1.00 97.81 493 TRP A N 1
ATOM 3742 C CA . TRP A 1 493 ? 4.349 -10.312 -18.713 1.00 97.81 493 TRP A CA 1
ATOM 3743 C C . TRP A 1 493 ? 3.428 -11.360 -19.375 1.00 97.81 493 TRP A C 1
ATOM 3745 O O . TRP A 1 493 ? 2.350 -11.614 -18.834 1.00 97.81 493 TRP A O 1
ATOM 3755 N N . PRO A 1 494 ? 3.830 -12.060 -20.459 1.00 97.12 494 PRO A N 1
ATOM 3756 C CA . PRO A 1 494 ? 2.994 -13.116 -21.040 1.00 97.12 494 PRO A CA 1
ATOM 3757 C C . PRO A 1 494 ? 2.719 -14.281 -20.074 1.00 97.12 494 PRO A C 1
ATOM 3759 O O . PRO A 1 494 ? 1.606 -14.813 -20.024 1.00 97.12 494 PRO A O 1
ATOM 3762 N N . VAL A 1 495 ? 3.713 -14.655 -19.258 1.00 96.94 495 VAL A N 1
ATOM 3763 C CA . VAL A 1 495 ? 3.553 -15.690 -18.224 1.00 96.94 495 VAL A CA 1
ATOM 3764 C C . VAL A 1 495 ? 2.576 -15.217 -17.147 1.00 96.94 495 VAL A C 1
ATOM 3766 O O . VAL A 1 495 ? 1.675 -15.966 -16.772 1.00 96.94 495 VAL A O 1
ATOM 3769 N N . TRP A 1 496 ? 2.682 -13.960 -16.708 1.00 97.69 496 TRP A N 1
ATOM 3770 C CA . TRP A 1 496 ? 1.719 -13.348 -15.792 1.00 97.69 496 TRP A CA 1
ATOM 3771 C C . TRP A 1 496 ? 0.287 -13.389 -16.341 1.00 97.69 496 TRP A C 1
ATOM 3773 O O . TRP A 1 496 ? -0.613 -13.820 -15.627 1.00 97.69 496 TRP A O 1
ATOM 3783 N N . LYS A 1 497 ? 0.050 -13.021 -17.608 1.00 97.88 497 LYS A N 1
ATOM 3784 C CA . LYS A 1 497 ? -1.305 -13.076 -18.193 1.00 97.88 497 LYS A CA 1
ATOM 3785 C C . LYS A 1 497 ? -1.864 -14.501 -18.255 1.00 97.88 497 LYS A C 1
ATOM 3787 O O . LYS A 1 497 ? -3.069 -14.686 -18.098 1.00 97.88 497 LYS A O 1
ATOM 3792 N N . THR A 1 498 ? -1.001 -15.506 -18.409 1.00 97.81 498 THR A N 1
ATOM 3793 C CA . THR A 1 498 ? -1.400 -16.923 -18.336 1.00 97.81 498 THR A CA 1
ATOM 3794 C C . THR A 1 498 ? -1.815 -17.322 -16.916 1.00 97.81 498 THR A C 1
ATOM 3796 O O . THR A 1 498 ? -2.826 -17.999 -16.741 1.00 97.81 498 THR A O 1
ATOM 3799 N N . ILE A 1 499 ? -1.077 -16.861 -15.902 1.00 97.62 499 ILE A N 1
ATOM 3800 C CA . ILE A 1 499 ? -1.418 -17.048 -14.483 1.00 97.62 499 ILE A CA 1
ATOM 3801 C C . ILE A 1 499 ? -2.739 -16.347 -14.145 1.00 97.62 499 ILE A C 1
ATOM 3803 O O . ILE A 1 499 ? -3.627 -16.955 -13.559 1.00 97.62 499 ILE A O 1
ATOM 3807 N N . GLU A 1 500 ? -2.902 -15.088 -14.551 1.00 97.56 500 GLU A N 1
ATOM 3808 C CA . GLU A 1 500 ? -4.113 -14.302 -14.296 1.00 97.56 500 GLU A CA 1
ATOM 3809 C C . GLU A 1 500 ? -5.362 -14.953 -14.918 1.00 97.56 500 GLU A C 1
ATOM 3811 O O . GLU A 1 500 ? -6.426 -14.997 -14.296 1.00 97.56 500 GLU A O 1
ATOM 3816 N N . ALA A 1 501 ? -5.244 -15.488 -16.137 1.00 98.06 501 ALA A N 1
ATOM 3817 C CA . ALA A 1 501 ? -6.328 -16.220 -16.784 1.00 98.06 501 ALA A CA 1
ATOM 3818 C C . ALA A 1 501 ? -6.718 -17.486 -16.003 1.00 98.06 501 ALA A C 1
ATOM 3820 O O . ALA A 1 501 ? -7.904 -17.800 -15.893 1.00 98.06 501 ALA A O 1
ATOM 3821 N N . GLU A 1 502 ? -5.739 -18.182 -15.426 1.00 97.94 502 GLU A N 1
ATOM 3822 C CA . GLU A 1 502 ? -5.975 -19.358 -14.592 1.00 97.94 502 GLU A CA 1
ATOM 3823 C C . GLU A 1 502 ? -6.663 -19.001 -13.266 1.00 97.94 502 GLU A C 1
ATOM 3825 O O . GLU A 1 502 ? -7.630 -19.665 -12.895 1.00 97.94 502 GLU A O 1
ATOM 3830 N N . GLU A 1 503 ? -6.255 -17.917 -12.598 1.00 97.62 503 GLU A N 1
ATOM 3831 C CA . GLU A 1 503 ? -6.936 -17.421 -11.389 1.00 97.62 503 GLU A CA 1
ATOM 3832 C C . GLU A 1 503 ? -8.418 -17.122 -11.666 1.00 97.62 503 GLU A C 1
ATOM 3834 O O . GLU A 1 503 ? -9.303 -17.530 -10.907 1.00 97.62 503 GLU A O 1
ATOM 3839 N N . ARG A 1 504 ? -8.719 -16.461 -12.793 1.00 97.69 504 ARG A N 1
ATOM 3840 C CA . ARG A 1 504 ? -10.102 -16.197 -13.229 1.00 97.69 504 ARG A CA 1
ATOM 3841 C C . ARG A 1 504 ? -10.860 -17.482 -13.552 1.00 97.69 504 ARG A C 1
ATOM 3843 O O . ARG A 1 504 ? -12.021 -17.614 -13.170 1.00 97.69 504 ARG A O 1
ATOM 3850 N N . ARG A 1 505 ? -10.224 -18.448 -14.224 1.00 97.94 505 ARG A N 1
ATOM 3851 C CA . ARG A 1 505 ? -10.835 -19.749 -14.540 1.00 97.94 505 ARG A CA 1
ATOM 3852 C C . ARG A 1 505 ? -11.213 -20.502 -13.264 1.00 97.94 505 ARG A C 1
ATOM 3854 O O . ARG A 1 505 ? -12.340 -20.983 -13.159 1.00 97.94 505 ARG A O 1
ATOM 3861 N N . GLN A 1 506 ? -10.304 -20.580 -12.291 1.00 97.44 506 GLN A N 1
ATOM 3862 C CA . GLN A 1 506 ? -10.579 -21.197 -10.991 1.00 97.44 506 GLN A CA 1
ATOM 3863 C C . GLN A 1 506 ? -11.694 -20.457 -10.247 1.00 97.44 506 GLN A C 1
ATOM 3865 O O . GLN A 1 506 ? -12.615 -21.096 -9.736 1.00 97.44 506 GLN A O 1
ATOM 3870 N N . GLY A 1 507 ? -11.680 -19.122 -10.261 1.00 97.25 507 GLY A N 1
ATOM 3871 C CA . GLY A 1 507 ? -12.756 -18.316 -9.687 1.00 97.25 507 GLY A CA 1
ATOM 3872 C C . GLY A 1 507 ? -14.118 -18.626 -10.308 1.00 97.25 507 GLY A C 1
ATOM 3873 O O . GLY A 1 507 ? -15.070 -18.925 -9.588 1.00 97.25 507 GLY A O 1
ATOM 3874 N N . ALA A 1 508 ? -14.198 -18.675 -11.640 1.00 97.50 508 ALA A N 1
ATOM 3875 C CA . ALA A 1 508 ? -15.428 -18.992 -12.360 1.00 97.50 508 ALA A CA 1
ATOM 3876 C C . ALA A 1 508 ? -15.987 -20.374 -11.980 1.00 97.50 508 ALA A C 1
ATOM 3878 O O . ALA A 1 508 ? -17.191 -20.503 -11.764 1.00 97.50 508 ALA A O 1
ATOM 3879 N N . THR A 1 509 ? -15.130 -21.391 -11.807 1.00 97.44 509 THR A N 1
ATOM 3880 C CA . THR A 1 509 ? -15.571 -22.726 -11.344 1.00 97.44 509 THR A CA 1
ATOM 3881 C C . THR A 1 509 ? -16.148 -22.724 -9.928 1.00 97.44 509 THR A C 1
ATOM 3883 O O . THR A 1 509 ? -16.951 -23.592 -9.595 1.00 97.44 509 THR A O 1
ATOM 3886 N N . LYS A 1 510 ? -15.778 -21.734 -9.111 1.00 96.00 510 LYS A N 1
ATOM 3887 C CA . LYS A 1 510 ? -16.258 -21.534 -7.738 1.00 96.00 510 LYS A CA 1
ATOM 3888 C C . LYS A 1 510 ? -17.375 -20.483 -7.636 1.00 96.00 510 LYS A C 1
ATOM 3890 O O . LYS A 1 510 ? -17.876 -20.237 -6.543 1.00 96.00 510 LYS A O 1
ATOM 3895 N N . GLY A 1 511 ? -17.767 -19.853 -8.746 1.00 95.81 511 GLY A N 1
ATOM 3896 C CA . GLY A 1 511 ? -18.762 -18.777 -8.759 1.00 95.81 511 GLY A CA 1
ATOM 3897 C C . GLY A 1 511 ? -18.272 -17.444 -8.174 1.00 95.81 511 GLY A C 1
ATOM 3898 O O . GLY A 1 511 ? -19.086 -16.692 -7.636 1.00 95.81 511 GLY A O 1
ATOM 3899 N N . LYS A 1 512 ? -16.968 -17.148 -8.268 1.00 95.62 512 LYS A N 1
ATOM 3900 C CA . LYS A 1 512 ? -16.355 -15.880 -7.833 1.00 95.62 512 LYS A CA 1
ATOM 3901 C C . LYS A 1 512 ? -15.543 -15.205 -8.943 1.00 95.62 512 LYS A C 1
ATOM 3903 O O . LYS A 1 512 ? -15.236 -15.828 -9.956 1.00 95.62 512 LYS A O 1
ATOM 3908 N N . GLU A 1 513 ? -15.175 -13.940 -8.738 1.00 94.38 513 GLU A N 1
ATOM 3909 C CA . GLU A 1 513 ? -14.407 -13.139 -9.710 1.00 94.38 513 GLU A CA 1
ATOM 3910 C C . GLU A 1 513 ? -13.063 -13.777 -10.107 1.00 94.38 513 GLU A C 1
ATOM 3912 O O . GLU A 1 513 ? -12.726 -13.836 -11.291 1.00 94.38 513 GLU A O 1
ATOM 3917 N N . ALA A 1 514 ? -12.293 -14.254 -9.126 1.00 95.25 514 ALA A N 1
ATOM 3918 C CA . ALA A 1 514 ? -11.023 -14.953 -9.318 1.00 95.25 514 ALA A CA 1
ATOM 3919 C C . ALA A 1 514 ? -10.642 -15.725 -8.047 1.00 95.25 514 ALA A C 1
ATOM 3921 O O . ALA A 1 514 ? -10.971 -15.298 -6.943 1.00 95.25 514 ALA A O 1
ATOM 3922 N N . GLU A 1 515 ? -9.906 -16.825 -8.190 1.00 96.50 515 GLU A N 1
ATOM 3923 C CA . GLU A 1 515 ? -9.235 -17.490 -7.072 1.00 96.50 515 GLU A CA 1
ATOM 3924 C C . GLU A 1 515 ? -7.740 -17.183 -7.143 1.00 96.50 515 GLU A C 1
ATOM 3926 O O . GLU A 1 515 ? -7.052 -17.612 -8.069 1.00 96.50 515 GLU A O 1
ATOM 3931 N N . ARG A 1 516 ? -7.237 -16.411 -6.176 1.00 94.88 516 ARG A N 1
ATOM 3932 C CA . ARG A 1 516 ? -5.821 -16.033 -6.135 1.00 94.88 516 ARG A CA 1
ATOM 3933 C C . ARG A 1 516 ? -4.957 -17.237 -5.776 1.00 94.88 516 ARG A C 1
ATOM 3935 O O . ARG A 1 516 ? -5.182 -17.879 -4.754 1.00 94.88 516 ARG A O 1
ATOM 3942 N N . MET A 1 517 ? -3.929 -17.485 -6.575 1.00 94.50 517 MET A N 1
ATOM 3943 C CA . MET A 1 517 ? -2.970 -18.562 -6.349 1.00 94.50 517 MET A CA 1
ATOM 3944 C C . MET A 1 517 ? -1.834 -18.111 -5.429 1.00 94.50 517 MET A C 1
ATOM 3946 O O . MET A 1 517 ? -1.417 -16.951 -5.460 1.00 94.50 517 MET A O 1
ATOM 3950 N N . GLN A 1 518 ? -1.300 -19.028 -4.619 1.00 92.19 518 GLN A N 1
ATOM 3951 C CA . GLN A 1 518 ? -0.032 -18.823 -3.919 1.00 92.19 518 GLN A CA 1
ATOM 3952 C C . GLN A 1 518 ? 1.137 -19.256 -4.807 1.00 92.19 518 GLN A C 1
ATOM 3954 O O . GLN A 1 518 ? 0.958 -19.933 -5.816 1.00 92.19 518 GLN A O 1
ATOM 3959 N N . TRP A 1 519 ? 2.366 -18.895 -4.424 1.00 91.31 519 TRP A N 1
ATOM 3960 C CA . TRP A 1 519 ? 3.551 -19.201 -5.237 1.00 91.31 519 TRP A CA 1
ATOM 3961 C C . TRP A 1 519 ? 3.685 -20.696 -5.570 1.00 91.31 519 TRP A C 1
ATOM 3963 O O . TRP A 1 519 ? 3.954 -21.043 -6.714 1.00 91.31 519 TRP A O 1
ATOM 3973 N N . LYS A 1 520 ? 3.415 -21.581 -4.604 1.00 91.31 520 LYS A N 1
ATOM 3974 C CA . LYS A 1 520 ? 3.422 -23.038 -4.816 1.00 91.31 520 LYS A CA 1
ATOM 3975 C C . LYS A 1 520 ? 2.432 -23.485 -5.904 1.00 91.31 520 LYS A C 1
ATOM 3977 O O . LYS A 1 520 ? 2.752 -24.363 -6.698 1.00 91.31 520 LYS A O 1
ATOM 3982 N N . ASP A 1 521 ? 1.258 -22.856 -5.960 1.00 93.75 521 ASP A N 1
ATOM 3983 C CA . ASP A 1 521 ? 0.200 -23.196 -6.911 1.00 93.75 521 ASP A CA 1
ATOM 3984 C C . ASP A 1 521 ? 0.570 -22.665 -8.302 1.00 93.75 521 ASP A C 1
ATOM 3986 O O . ASP A 1 521 ? 0.400 -23.358 -9.300 1.00 93.75 521 ASP A O 1
ATOM 3990 N N . VAL A 1 522 ? 1.181 -21.473 -8.358 1.00 93.50 522 VAL A N 1
ATOM 3991 C CA . VAL A 1 522 ? 1.766 -20.907 -9.582 1.00 93.50 522 VAL A CA 1
ATOM 3992 C C . VAL A 1 522 ? 2.864 -21.814 -10.136 1.00 93.50 522 VAL A C 1
ATOM 3994 O O . VAL A 1 522 ? 2.882 -22.071 -11.336 1.00 93.50 522 VAL A O 1
ATOM 3997 N N . GLN A 1 523 ? 3.768 -22.321 -9.293 1.00 91.62 523 GLN A N 1
ATOM 3998 C CA . GLN A 1 523 ? 4.821 -23.244 -9.730 1.00 91.62 523 GLN A CA 1
ATOM 3999 C C . GLN A 1 523 ? 4.227 -24.516 -10.334 1.00 91.62 523 GLN A C 1
ATOM 4001 O O . GLN A 1 523 ? 4.530 -24.831 -11.484 1.00 91.62 523 GLN A O 1
ATOM 4006 N N . ALA A 1 524 ? 3.323 -25.176 -9.605 1.00 93.81 524 ALA A N 1
ATOM 4007 C CA . ALA A 1 524 ? 2.655 -26.383 -10.078 1.00 93.81 524 ALA A CA 1
ATOM 4008 C C . ALA A 1 524 ? 1.912 -26.137 -11.403 1.00 93.81 524 ALA A C 1
ATOM 4010 O O . ALA A 1 524 ? 2.047 -26.907 -12.351 1.00 93.81 524 ALA A O 1
ATOM 4011 N N . PHE A 1 525 ? 1.181 -25.023 -11.517 1.00 95.00 525 PHE A N 1
ATOM 4012 C CA . PHE A 1 525 ? 0.494 -24.653 -12.752 1.00 95.00 525 PHE A CA 1
ATOM 4013 C C . PHE A 1 525 ? 1.467 -24.473 -13.925 1.00 95.00 525 PHE A C 1
ATOM 4015 O O . PHE A 1 525 ? 1.244 -25.023 -15.004 1.00 95.00 525 PHE A O 1
ATOM 4022 N N . LEU A 1 526 ? 2.565 -23.741 -13.732 1.00 91.50 526 LEU A N 1
ATOM 4023 C CA . LEU A 1 526 ? 3.527 -23.497 -14.805 1.00 91.50 526 LEU A CA 1
ATOM 4024 C C . LEU A 1 526 ? 4.301 -24.758 -15.217 1.00 91.50 526 LEU A C 1
ATOM 4026 O O . LEU A 1 526 ? 4.697 -24.855 -16.377 1.00 91.50 526 LEU A O 1
ATOM 4030 N N . GLU A 1 527 ? 4.506 -25.717 -14.314 1.00 89.50 527 GLU A N 1
ATOM 4031 C CA . GLU A 1 527 ? 5.086 -27.027 -14.641 1.00 89.50 527 GLU A CA 1
ATOM 4032 C C . GLU A 1 527 ? 4.169 -27.825 -15.580 1.00 89.50 527 GLU A C 1
ATOM 4034 O O . GLU A 1 527 ? 4.645 -28.387 -16.565 1.00 89.50 527 GLU A O 1
ATOM 4039 N N . THR A 1 528 ? 2.846 -27.785 -15.367 1.00 90.81 528 THR A N 1
ATOM 4040 C CA . THR A 1 528 ? 1.876 -28.456 -16.261 1.00 90.81 528 THR A CA 1
ATOM 4041 C C . THR A 1 528 ? 1.779 -27.844 -17.659 1.00 90.81 528 THR A C 1
ATOM 4043 O O . THR A 1 528 ? 1.218 -28.465 -18.554 1.00 90.81 528 THR A O 1
ATOM 4046 N N . LYS A 1 529 ? 2.285 -26.621 -17.860 1.00 81.69 529 LYS A N 1
ATOM 4047 C CA . LYS A 1 529 ? 2.290 -25.926 -19.160 1.00 81.69 529 LYS A CA 1
ATOM 4048 C C . LYS A 1 529 ? 3.588 -26.110 -19.947 1.00 81.69 529 LYS A C 1
ATOM 4050 O O . LYS A 1 529 ? 3.659 -25.662 -21.087 1.00 81.69 529 LYS A O 1
ATOM 4055 N N . GLN A 1 530 ? 4.614 -26.688 -19.323 1.00 65.88 530 GLN A N 1
ATOM 4056 C CA . GLN A 1 530 ? 5.890 -27.011 -19.968 1.00 65.88 530 GLN A CA 1
ATOM 4057 C C . GLN A 1 530 ? 5.951 -28.452 -20.491 1.00 65.88 530 GLN A C 1
ATOM 4059 O O . GLN A 1 530 ? 6.862 -28.768 -21.254 1.00 65.88 530 GLN A O 1
ATOM 4064 N N . GLN A 1 531 ? 5.000 -29.292 -20.075 1.00 44.09 531 GLN A N 1
ATOM 4065 C CA . GLN A 1 531 ? 4.693 -30.598 -20.663 1.00 44.09 531 GLN A CA 1
ATOM 4066 C C . GLN A 1 531 ? 3.714 -30.416 -21.821 1.00 44.09 531 GLN A C 1
ATOM 4068 O O . GLN A 1 531 ? 3.848 -31.175 -22.806 1.00 44.09 531 GLN A O 1
#

Organism: NCBI:txid1051891

Foldseek 3Di:
DPPPPPLPQQAAFEEEEAQALLSLLLLLLLLVVQDCPDPRNVRYAYEYEYLALAGHPCLLQPPFQVPVVQNVCVVSSVVSQPPPRYWYWHLADEFQDPPDPQRLDPLRHYDYVLLCFLFGQFYEYAQAFQFDDDDAPQADAAALSLVSCAFSVRSSRPHDDQQLQFAEEEEEALALSLLSSVCLLQPQLVVVLQTQTAVVNSVSSLNGNHAEYEYEYQAALLPGHYFLVSLLVQLQAQQEWEDQDPVVRLDQDPPRDPRSVSSSVSSNVTRDHDDHDDPSGHRHYYYYHHNWDWNHWDQDPNWIKTKTFGFDADPVRDTDGPPDMDIDTGRHYYYPPFGAHDASQNADPDFDFDWDQDPVRDIDTDRDRDRQQADPVQRAGDDDLFFTWGWDDDPPDIDTATAPNYGYADCNHRHGDDGSVVRSVSSSSRSVVSVVSSVVVSPDPDDPDDPDDPDVVHHYHYSHDSDRPDSPDDSPSSVCQCVCHPVHHINIPVLNVVQQVQQCVVSVVSNHRGHDDHPVRSVVVVVVVVD

Radius of gyration: 25.49 Å; chains: 1; bounding box: 66×60×83 Å

InterPro domains:
  IPR021163 Ferredoxin-NADP+ reductase, adrenodoxin-type [PIRSF000362] (10-519)
  IPR036188 FAD/NAD(P)-binding domain superfamily [G3DSA:3.50.50.60] (57-339)
  IPR055275 Ferredoxin-NADP reductase-like [PTHR48467] (10-369)

pLDDT: mean 87.86, std 16.73, range [31.33, 98.81]

Sequence (531 aa):
MPPPSANLVRPLKLAVVGAGPSAFYAASRVLSKLPSSTPQGEEARVHMYDKSWAPHGLVRYGVAPDHPEVKNCIHKFDQTAEDPRFSYFGNVSISSSSPAKNLPNPAAVQIELSDLFPHYTHLLLAIGSASPAPLPPGLQATPALDIVHWYTGHPASQGAPPLDKVKHLTLIGHGNVSLDIARLLLTPPSVLAKLDIPDDVIEVLRRSTVEEIEIVSRRGPAEVAFTAKELRELLALPNATLEPIPEELLVTPPGASRQQTRILDLLRKGSQPKGTSPPDARKTKWKLVFFRSPEETKTIDGAVNITYNINTLDEQRRAKPTGQKERRQTDLVVSSVGSRAVPFDRKSDSTTTVTTTSESGKTTSKSSTTDPWFDPALGRIRNDQGRVLSLEADSSSPTLKLVKNVYTSGWASHGAKGVLASTMYDAYEVADRLLSDHLSTSHNPTSSEALSTGFDAVSSVQPMNPTPPSLESAPSAVERATRGEDGKRAITWPVWKTIEAEERRQGATKGKEAERMQWKDVQAFLETKQQ

Secondary structure (DSSP, 8-state):
-PPP----PPP-EEEEE--SHHHHHHHHHHHHHS-TTSHHHHT-EEEEE-SSSS-STHHHHTS-TT-GGGGGGHHHHHHHHTSTTEEEEBSEEEESSSSPSS-S-TTSEEEEHHHHGGG-SEEEE-----EEPPPPTT---EEHHHHHHHHTT-TT------GGG-SEEEEE--SHHHHHHHHHHHS-HHHHTTSS--HHHHHHHHH----EEEEE-SS-GGG--S-HHHHHHHHH-TTEEEPPPPGGG-PPPTT--HHHHHHHHHHHH-----SPPPTT---EEEEEE-SEEEEEEEEETTEEEEEEEEEEE-TTS-EEEEEEEEEEE-SEEEE-S-EEPPP--PPPSS--EEEEEPTTS-EEEEE----TTEETTTTEE-EETTEEEEEEEETTEEEEEEEEEEEE-THHHH-S-S-HHHHHHHHHHHHHHHHHHHHHHHH-SS-------S-TTS--B--S-SS-S-SSPPPHHHHHHHTTGGG---B-HHHHHHHHHHHHHHHHHHTSS--PPPHHHHHHHHHHTT-